Protein AF-A0AA37V4F6-F1 (afdb_monomer_lite)

Organism: NCBI:txid2014610

Foldseek 3Di:
DLPPQDLCLQLAFLLQSLLVQLLSLLVQLVVLLVCVVPPPPPCSLVSNLVSLVLNLLSCVLSVVSCVQLADPLLNVLSVVLNVLSPLLVLLVVLLVVLVVCVVVDDPQQVLLSVVLNVVSVVSNVVSSVSNNVSNVVSSVVSSVSNVVRSVDDDDDDDQPDPSLCRGSLLSLLVSLLVLLVQLLVLLLQPDDLPSLVSLVSNLVSLVSNLSSCVVCCVNFVLVVVLNVLSVVLNVLSVLLNSLVVVLVVLVVSLVVLVVVVVVVVVVVVVVVVVVVVVVVVVVVPDDDDDDDDDDDDDDDDDDPDPPPPPPPPPDPSNRNNVNSVVVSVVSVVVSVVSVVVCCVQQSDDNVVVSSVSSNVRSVVSSVVSVVVPDDQDWWFKWKFWFLAPQPVCVPPFKKKKKKFWADDDQWTKMKIWIDGPPDIWIKIWIWADDARTIRIDIDTDDPVVCVVRVVNRVQQIWIWIWDWDDDPPKIWIWIDTPPDRTIMIMITDPDNPDDDDQDPSRVVTTQGICRGPPLPDSRNVRHPDPDHDDRDDDHDDDDDDDDDPPDPDDDDDDDDDDDDDDDDDDDDDDDDDDDYDDDDDDDDDDDDDDDDDYDDDDDDDDDDDDFAAAPLLVVLLVVLLVQLVVLQVVLVVCVVPPDPDDDDHSVLSNLLSVLSNVLSVCSNPGGHLVSLVVCLVVLVVQLVVPPDPSSNVNSVVSSVSSVVVSVPDDDDDDDDDDDDDDDDDDDDD

pLDDT: mean 73.88, std 22.22, range [23.47, 96.5]

Sequence (733 aa):
MLPALPADLLARSPEEAARRIAHELLAQAAAARDRLADPQDMEALHDFRVAIRRLRSTERAYRDALRDSFGKKARRRLRKIARATSESRDLEVQVAWLDAQRGSLNSRHRPGAMWLRERWRERREDADADLAHEVGADFDRLYAVLAKALPVYWQKVRLDAPMAERRFAALLAARLREAAAELGERLSAVQGPEAVTQAHEARIAGKRVRYLLEPVLGLTESATPVVKRLRRLQDLLGELHDLDVLDVELTDALADAERTMSEAQAAARAAAEAAMAASLTAVADAPEAEAGEPAGNGAEAPAPEPERRQVDRRADPRDPRPGLLALARRARARRTVVYDTLASEWLGRDGAGLVASLDGVAASLEAETAARLAPVPMEIERKYLLRSLPHTLRGMPSVEIAQGWIPGTRLLERVREVRSGSDVRYYRTVKLGSGVARVEVEEETTAELFAVLWPTTRDRRVRKRRFAVAEGAATWEVDLFAGRDLVLAEIELPTADTVVEVPQWLAPYLVREVTDDPAYVNANLAQPESDAPPVASEPVRVRTRAPQVRTVLDERPRIAERAATPDAATAAADGAPADVPNQPAEVAARVGCRGSRHALDFARRDRRSCDMASPIAEHLAGRFAADANALRARADATRVAPKRGAGPNAQSLLTMANACDQVRALFADAQSDDAVRALLPTLGGLVAGARNEDERYVFAGAVARATQALDGDDEDDDESDDAGGPDDEDDDA

InterPro domains:
  IPR007899 CHAD domain [PF05235] (21-247)
  IPR007899 CHAD domain [PS51708] (11-295)
  IPR007899 CHAD domain [SM00880] (21-282)
  IPR023577 CYTH domain [SM01118] (377-527)
  IPR033469 CYTH-like domain superfamily [SSF55154] (378-527)
  IPR038186 CHAD domain superfamily [G3DSA:1.40.20.10] (11-293)

Secondary structure (DSSP, 8-state):
--TT--TTGGGS-HHHHHHHHHHHHHHHHHHHHHHTT-TT-TTHHHHHHHHHHHHHHHHHHTTTTTTTT--HHHHHHHHHHHHHTHHHHHHHHHHHHHHHHGGG--TTTHHHHHHHHHHHHHHHHHHHHHHHHHHHHHHHHHHHHHHHHSS-------TTS-GGGGSHHHHHHHHHHHHHHHHHHHHHT--STT-HHHHHHHHHHHHHHHHHHGGGTTT-TTHHHHHHHHHHHHHHHHHHHHHHHHHHHHHHHHHHHHHHHHHHHHHHHHHHHHHHHHHHHHHHT---PPP----------PPPP--------------SHHHHHHHHHHHHHHHHHHHHHHHHHTSSHHHHHHHHHHHHHHHHHHHHHHHTT-PPP-BEEEEEEESS--GGGTTS--EEEEEEEEP-SS-EEEEEEEEETTEEEEEEEEEE--TT-BEEEEEEE-HHHHHHHGGGGTTSEEEEEEEEEEETTEEEEEEEETTSS-EEEEEEESSTT---PPPTTTTTTEEEE-TT-GGG-TTTTTS-GGGPPPP--S------PPP-------------------------------------------------------------------HHHHHHHHHHHHHHHHHHHHHHHHHHS--SSSSPPHHHHHHHHHHHHHHHHHHTT--SHHHHHTTHHHHHHHHHT-SSHHHHHHHHHHHHHHHHHHH------------PPPPPP----

Radius of gyration: 44.11 Å; chains: 1; bounding box: 105×90×155 Å

Structure (mmCIF, N/CA/C/O backbone):
data_AF-A0AA37V4F6-F1
#
_entry.id   AF-A0AA37V4F6-F1
#
loop_
_atom_site.group_PDB
_atom_site.id
_atom_site.type_symbol
_atom_site.label_atom_id
_atom_site.label_alt_id
_atom_site.label_comp_id
_atom_site.label_asym_id
_atom_site.label_entity_id
_atom_site.label_seq_id
_atom_site.pdbx_PDB_ins_code
_atom_site.Cartn_x
_atom_site.Cartn_y
_atom_site.Cartn_z
_atom_site.occupancy
_atom_site.B_iso_or_equiv
_atom_site.auth_seq_id
_atom_site.auth_comp_id
_atom_site.auth_asym_id
_atom_site.auth_atom_id
_atom_site.pdbx_PDB_model_num
ATOM 1 N N . MET A 1 1 ? -13.254 0.818 -7.825 1.00 51.22 1 MET A N 1
ATOM 2 C CA . MET A 1 1 ? -13.523 0.783 -6.368 1.00 51.22 1 MET A CA 1
ATOM 3 C C . MET A 1 1 ? -13.678 -0.669 -5.961 1.00 51.22 1 MET A C 1
ATOM 5 O O . MET A 1 1 ? -13.995 -1.461 -6.835 1.00 51.22 1 MET A O 1
ATOM 9 N N . LEU A 1 2 ? -13.413 -1.017 -4.701 1.00 60.66 2 LEU A N 1
ATOM 10 C CA . LEU A 1 2 ? -13.662 -2.361 -4.169 1.00 60.66 2 LEU A CA 1
ATOM 11 C C . LEU A 1 2 ? -15.169 -2.474 -3.856 1.00 60.66 2 LEU A C 1
ATOM 13 O O . LEU A 1 2 ? -15.616 -1.795 -2.934 1.00 60.66 2 LEU A O 1
ATOM 17 N N . PRO A 1 3 ? -15.969 -3.229 -4.632 1.00 56.41 3 PRO A N 1
ATOM 18 C CA . PRO A 1 3 ? -17.432 -3.162 -4.557 1.00 56.41 3 PRO A CA 1
ATOM 19 C C . PRO A 1 3 ? -18.036 -3.826 -3.307 1.00 56.41 3 PRO A C 1
ATOM 21 O O . PRO A 1 3 ? -19.191 -3.564 -2.997 1.00 56.41 3 PRO A O 1
ATOM 24 N N . ALA A 1 4 ? -17.277 -4.653 -2.578 1.00 66.25 4 ALA A N 1
ATOM 25 C CA . ALA A 1 4 ? -17.795 -5.501 -1.496 1.00 66.25 4 ALA A CA 1
ATOM 26 C C . ALA A 1 4 ? -17.390 -5.074 -0.068 1.00 66.25 4 ALA A C 1
ATOM 28 O O . ALA A 1 4 ? -17.559 -5.844 0.880 1.00 66.25 4 ALA A O 1
ATOM 29 N N . LEU A 1 5 ? -16.820 -3.878 0.122 1.00 80.50 5 LEU A N 1
ATOM 30 C CA . LEU A 1 5 ? -16.412 -3.433 1.459 1.00 80.50 5 LEU A CA 1
ATOM 31 C C . LEU A 1 5 ? -17.602 -2.865 2.252 1.00 80.50 5 LEU A C 1
ATOM 33 O O . LEU A 1 5 ? -18.384 -2.091 1.701 1.00 80.50 5 LEU A O 1
ATOM 37 N N . PRO A 1 6 ? -17.746 -3.213 3.544 1.00 79.75 6 PRO A N 1
ATOM 38 C CA . PRO A 1 6 ? -18.855 -2.731 4.356 1.00 79.75 6 PRO A CA 1
ATOM 39 C C . PRO A 1 6 ? -18.712 -1.230 4.657 1.00 79.75 6 PRO A C 1
ATOM 41 O O . PRO A 1 6 ? -17.603 -0.724 4.834 1.00 79.75 6 PRO A O 1
ATOM 44 N N . ALA A 1 7 ? -19.837 -0.516 4.749 1.00 82.06 7 ALA A N 1
ATOM 45 C CA . ALA A 1 7 ? -19.852 0.935 4.977 1.00 82.06 7 ALA A CA 1
ATOM 46 C C . ALA A 1 7 ? -19.212 1.350 6.318 1.00 82.06 7 ALA A C 1
ATOM 48 O O . ALA A 1 7 ? -18.709 2.460 6.458 1.00 82.06 7 ALA A O 1
ATOM 49 N N . ASP A 1 8 ? -19.188 0.443 7.296 1.00 80.81 8 ASP A N 1
ATOM 50 C CA . ASP A 1 8 ? -18.604 0.646 8.622 1.00 80.81 8 ASP A CA 1
ATOM 51 C C . ASP A 1 8 ? -17.133 0.198 8.726 1.00 80.81 8 ASP A C 1
ATOM 53 O O . ASP A 1 8 ? -16.585 0.167 9.826 1.00 80.81 8 ASP A O 1
ATOM 57 N N . LEU A 1 9 ? -16.460 -0.133 7.612 1.00 86.12 9 LEU A N 1
ATOM 58 C CA . LEU A 1 9 ? -15.084 -0.662 7.607 1.00 86.12 9 LEU A CA 1
ATOM 59 C C . LEU A 1 9 ? -14.100 0.185 8.432 1.00 86.12 9 LEU A C 1
ATOM 61 O O . LEU A 1 9 ? -13.246 -0.364 9.122 1.00 86.12 9 LEU A O 1
ATOM 65 N N . LEU A 1 10 ? -14.231 1.513 8.382 1.00 87.19 10 LEU A N 1
ATOM 66 C CA . LEU A 1 10 ? -13.394 2.459 9.130 1.00 87.19 10 LEU A CA 1
ATOM 67 C C . LEU A 1 10 ? -13.573 2.357 10.657 1.00 87.19 10 LEU A C 1
ATOM 69 O O . LEU A 1 10 ? -12.637 2.642 11.406 1.00 87.19 10 LEU A O 1
ATOM 73 N N . ALA A 1 11 ? -14.754 1.935 11.114 1.00 82.56 11 ALA A N 1
ATOM 74 C CA . ALA A 1 11 ? -15.089 1.765 12.526 1.00 82.56 11 ALA A CA 1
ATOM 75 C C . ALA A 1 11 ? -14.715 0.379 13.079 1.00 82.56 11 ALA A C 1
ATOM 77 O O . ALA A 1 11 ? -14.667 0.207 14.298 1.00 82.56 11 ALA A O 1
ATOM 78 N N . ARG A 1 12 ? -14.443 -0.596 12.204 1.00 82.69 12 ARG A N 1
ATOM 79 C CA . ARG A 1 12 ? -14.005 -1.948 12.580 1.00 82.69 12 ARG A CA 1
ATOM 80 C C . ARG A 1 12 ? -12.566 -1.947 13.080 1.00 82.69 12 ARG A C 1
ATOM 82 O O . ARG A 1 12 ? -11.849 -0.949 12.972 1.00 82.69 12 ARG A O 1
ATOM 89 N N . SER A 1 13 ? -12.125 -3.081 13.617 1.00 83.00 13 SER A N 1
ATOM 90 C CA . SER A 1 13 ? -10.735 -3.211 14.035 1.00 83.00 13 SER A CA 1
ATOM 91 C C . SER A 1 13 ? -9.770 -3.237 12.847 1.00 83.00 13 SER A C 1
ATOM 93 O O . SER A 1 13 ? -10.145 -3.674 11.751 1.00 83.00 13 SER A O 1
ATOM 95 N N . PRO A 1 14 ? -8.505 -2.829 13.051 1.00 87.62 14 PRO A N 1
ATOM 96 C CA . PRO A 1 14 ? -7.451 -2.983 12.062 1.00 87.62 14 PRO A CA 1
ATOM 97 C C . PRO A 1 14 ? -7.336 -4.383 11.464 1.00 87.62 14 PRO A C 1
ATOM 99 O O . PRO A 1 14 ? -7.200 -4.528 10.249 1.00 87.62 14 PRO A O 1
ATOM 102 N N . GLU A 1 15 ? -7.409 -5.410 12.311 1.00 85.31 15 GLU A N 1
ATOM 103 C CA . GLU A 1 15 ? -7.298 -6.815 11.922 1.00 85.31 15 GLU A CA 1
ATOM 104 C C . GLU A 1 15 ? -8.394 -7.223 10.946 1.00 85.31 15 GLU A C 1
ATOM 106 O O . GLU A 1 15 ? -8.116 -7.880 9.940 1.00 85.31 15 GLU A O 1
ATOM 111 N N . GLU A 1 16 ? -9.632 -6.840 11.245 1.00 83.88 16 GLU A N 1
ATOM 112 C CA . GLU A 1 16 ? -10.780 -7.194 10.429 1.00 83.88 16 GLU A CA 1
ATOM 113 C C . GLU A 1 16 ? -10.766 -6.425 9.107 1.00 83.88 16 GLU A C 1
ATOM 115 O O . GLU A 1 16 ? -10.902 -7.009 8.028 1.00 83.88 16 GLU A O 1
ATOM 120 N N . ALA A 1 17 ? -10.565 -5.109 9.178 1.00 90.06 17 ALA A N 1
ATOM 121 C CA . ALA A 1 17 ? -10.623 -4.250 8.010 1.00 90.06 17 ALA A CA 1
ATOM 122 C C . ALA A 1 17 ? -9.519 -4.579 6.997 1.00 90.06 17 ALA A C 1
ATOM 124 O O . ALA A 1 17 ? -9.802 -4.751 5.808 1.00 90.06 17 ALA A O 1
ATOM 125 N N . ALA A 1 18 ? -8.277 -4.757 7.462 1.00 92.31 18 ALA A N 1
ATOM 126 C CA . ALA A 1 18 ? -7.161 -5.124 6.595 1.00 92.31 18 ALA A CA 1
ATOM 127 C C . ALA A 1 18 ? -7.385 -6.485 5.913 1.00 92.31 18 ALA A C 1
ATOM 129 O O . ALA A 1 18 ? -7.074 -6.633 4.728 1.00 92.31 18 ALA A O 1
ATOM 130 N N . ARG A 1 19 ? -7.963 -7.468 6.623 1.00 90.00 19 ARG A N 1
ATOM 131 C CA . ARG A 1 19 ? -8.295 -8.788 6.057 1.00 90.00 19 ARG A CA 1
ATOM 132 C C . ARG A 1 19 ? -9.383 -8.705 5.001 1.00 90.00 19 ARG A C 1
ATOM 134 O O . ARG A 1 19 ? -9.223 -9.314 3.950 1.00 90.00 19 ARG A O 1
ATOM 141 N N . ARG A 1 20 ? -10.443 -7.925 5.230 1.00 90.19 20 ARG A N 1
ATOM 142 C CA . ARG A 1 20 ? -11.510 -7.710 4.236 1.00 90.19 20 ARG A CA 1
ATOM 143 C C . ARG A 1 20 ? -10.967 -7.076 2.956 1.00 90.19 20 ARG A C 1
ATOM 145 O O . ARG A 1 20 ? -11.270 -7.560 1.869 1.00 90.19 20 ARG A O 1
ATOM 152 N N . ILE A 1 21 ? -10.108 -6.060 3.077 1.00 92.50 21 ILE A N 1
ATOM 153 C CA . ILE A 1 21 ? -9.435 -5.441 1.922 1.00 92.50 21 ILE A CA 1
ATOM 154 C C . ILE A 1 21 ? -8.566 -6.473 1.192 1.00 92.50 21 ILE A C 1
ATOM 156 O O . ILE A 1 21 ? -8.666 -6.611 -0.026 1.00 92.50 21 ILE A O 1
ATOM 160 N N . ALA A 1 22 ? -7.728 -7.218 1.918 1.00 93.81 22 ALA A N 1
ATOM 161 C CA . ALA A 1 22 ? -6.856 -8.229 1.322 1.00 93.81 22 ALA A CA 1
ATOM 162 C C . ALA A 1 22 ? -7.644 -9.372 0.657 1.00 93.81 22 ALA A C 1
ATOM 164 O O . ALA A 1 22 ? -7.248 -9.844 -0.406 1.00 93.81 22 ALA A O 1
ATOM 165 N N . HIS A 1 23 ? -8.762 -9.791 1.250 1.00 92.06 23 HIS A N 1
ATOM 166 C CA . HIS A 1 23 ? -9.637 -10.835 0.719 1.00 92.06 23 HIS A CA 1
ATOM 167 C C . HIS A 1 23 ? -10.285 -10.408 -0.596 1.00 92.06 23 HIS A C 1
ATOM 169 O O . HIS A 1 23 ? -10.253 -11.154 -1.569 1.00 92.06 23 HIS A O 1
ATOM 175 N N . GLU A 1 24 ? -10.803 -9.184 -0.659 1.00 91.56 24 GLU A N 1
ATOM 176 C CA . GLU A 1 24 ? -11.380 -8.640 -1.887 1.00 91.56 24 GLU A CA 1
ATOM 177 C C . GLU A 1 24 ? -10.327 -8.497 -3.000 1.00 91.56 24 GLU A C 1
ATOM 179 O O . GLU A 1 24 ? -10.565 -8.867 -4.147 1.00 91.56 24 GLU A O 1
ATOM 184 N N . LEU A 1 25 ? -9.119 -8.029 -2.672 1.00 92.75 25 LEU A N 1
ATOM 185 C CA . LEU A 1 25 ? -8.022 -7.946 -3.644 1.00 92.75 25 LEU A CA 1
ATOM 186 C C . LEU A 1 25 ? -7.570 -9.327 -4.139 1.00 92.75 25 LEU A C 1
ATOM 188 O O . LEU A 1 25 ? -7.219 -9.475 -5.309 1.00 92.75 25 LEU A O 1
ATOM 192 N N . LEU A 1 26 ? -7.591 -10.340 -3.268 1.00 94.25 26 LEU A N 1
ATOM 193 C CA . LEU A 1 26 ? -7.326 -11.725 -3.649 1.00 94.25 26 LEU A CA 1
ATOM 194 C C . LEU A 1 26 ? -8.420 -12.271 -4.578 1.00 94.25 26 LEU A C 1
ATOM 196 O O . LEU A 1 26 ? -8.095 -12.943 -5.555 1.00 94.25 26 LEU A O 1
ATOM 200 N N . ALA A 1 27 ? -9.690 -11.959 -4.309 1.00 92.06 27 ALA A N 1
ATOM 201 C CA . ALA A 1 27 ? -10.812 -12.344 -5.162 1.00 92.06 27 ALA A CA 1
ATOM 202 C C . ALA A 1 27 ? -10.721 -11.694 -6.552 1.00 92.06 27 ALA A C 1
ATOM 204 O O . ALA A 1 27 ? -10.909 -12.374 -7.557 1.00 92.06 27 ALA A O 1
ATOM 205 N N . GLN A 1 28 ? -10.336 -10.417 -6.631 1.00 92.25 28 GLN A N 1
ATOM 206 C CA . GLN A 1 28 ? -10.083 -9.737 -7.909 1.00 92.25 28 GLN A CA 1
ATOM 207 C C . GLN A 1 28 ? -8.928 -10.365 -8.684 1.00 92.25 28 GLN A C 1
ATOM 209 O O . GLN A 1 28 ? -9.027 -10.536 -9.897 1.00 92.25 28 GLN A O 1
ATOM 214 N N . ALA A 1 29 ? -7.848 -10.738 -7.992 1.00 93.00 29 ALA A N 1
ATOM 215 C CA . ALA A 1 29 ? -6.753 -11.462 -8.623 1.00 93.00 29 ALA A CA 1
ATOM 216 C C . ALA A 1 29 ? -7.229 -12.823 -9.156 1.00 93.00 29 ALA A C 1
ATOM 218 O O . ALA A 1 29 ? -6.885 -13.178 -10.274 1.00 93.00 29 ALA A O 1
ATOM 219 N N . ALA A 1 30 ? -8.064 -13.557 -8.419 1.00 92.38 30 ALA A N 1
ATOM 220 C CA . ALA A 1 30 ? -8.606 -14.829 -8.896 1.00 92.38 30 ALA A CA 1
ATOM 221 C C . ALA A 1 30 ? -9.501 -14.651 -10.132 1.00 92.38 30 ALA A C 1
ATOM 223 O O . ALA A 1 30 ? -9.268 -15.296 -11.148 1.00 92.38 30 ALA A O 1
ATOM 224 N N . ALA A 1 31 ? -10.435 -13.697 -10.097 1.00 91.94 31 ALA A N 1
ATOM 225 C CA . ALA A 1 31 ? -11.314 -13.411 -11.229 1.00 91.94 31 ALA A CA 1
ATOM 226 C C . ALA A 1 31 ? -10.539 -12.969 -12.484 1.00 91.94 31 ALA A C 1
ATOM 228 O O . ALA A 1 31 ? -10.875 -13.357 -13.598 1.00 91.94 31 ALA A O 1
ATOM 229 N N . ALA A 1 32 ? -9.487 -12.161 -12.323 1.00 90.88 32 ALA A N 1
ATOM 230 C CA . ALA A 1 32 ? -8.634 -11.771 -13.441 1.00 90.88 32 ALA A CA 1
ATOM 231 C C . ALA A 1 32 ? -7.768 -12.934 -13.950 1.00 90.88 32 ALA A C 1
ATOM 233 O O . ALA A 1 32 ? -7.560 -13.050 -15.153 1.00 90.88 32 ALA A O 1
ATOM 234 N N . ARG A 1 33 ? -7.309 -13.819 -13.057 1.00 88.62 33 ARG A N 1
ATOM 235 C CA . ARG A 1 33 ? -6.571 -15.032 -13.423 1.00 88.62 33 ARG A CA 1
ATOM 236 C C . ARG A 1 33 ? -7.416 -15.973 -14.269 1.00 88.62 33 ARG A C 1
ATOM 238 O O . ARG A 1 33 ? -6.895 -16.528 -15.226 1.00 88.62 33 ARG A O 1
ATOM 245 N N . ASP A 1 34 ? -8.693 -16.143 -13.949 1.00 87.88 34 ASP A N 1
ATOM 246 C CA . ASP A 1 34 ? -9.571 -17.034 -14.715 1.00 87.88 34 ASP A CA 1
ATOM 247 C C . ASP A 1 34 ? -9.797 -16.521 -16.148 1.00 87.88 34 ASP A C 1
ATOM 249 O O . ASP A 1 34 ? -9.901 -17.315 -17.081 1.00 87.88 34 ASP A O 1
ATOM 253 N N . ARG A 1 35 ? -9.767 -15.195 -16.347 1.00 89.31 35 ARG A N 1
ATOM 254 C CA . ARG A 1 35 ? -9.822 -14.570 -17.679 1.00 89.31 35 ARG A CA 1
ATOM 255 C C . ARG A 1 35 ? -8.536 -14.720 -18.493 1.00 89.31 35 ARG A C 1
ATOM 257 O O . ARG A 1 35 ? -8.602 -14.628 -19.709 1.00 89.31 35 ARG A O 1
ATOM 264 N N . LEU A 1 36 ? -7.389 -15.022 -17.870 1.00 80.94 36 LEU A N 1
ATOM 265 C CA . LEU A 1 36 ? -6.130 -15.269 -18.598 1.00 80.94 36 LEU A CA 1
ATOM 266 C C . LEU A 1 36 ? -6.205 -16.478 -19.539 1.00 80.94 36 LEU A C 1
ATOM 268 O O . LEU A 1 36 ? -5.367 -16.612 -20.425 1.00 80.94 36 LEU A O 1
ATOM 272 N N . ALA A 1 37 ? -7.175 -17.373 -19.334 1.00 77.00 37 ALA A N 1
ATOM 273 C CA . ALA A 1 37 ? -7.405 -18.505 -20.222 1.00 77.00 37 ALA A CA 1
ATOM 274 C C . ALA A 1 37 ? -8.010 -18.096 -21.577 1.00 77.00 37 ALA A C 1
ATOM 276 O O . ALA A 1 37 ? -7.983 -18.910 -22.498 1.00 77.00 37 ALA A O 1
ATOM 277 N N . ASP A 1 38 ? -8.556 -16.881 -21.701 1.00 80.38 38 ASP A N 1
ATOM 278 C CA . ASP A 1 38 ? -9.080 -16.337 -22.952 1.00 80.38 38 ASP A CA 1
ATOM 279 C C . ASP A 1 38 ? -7.996 -15.510 -23.672 1.00 80.38 38 ASP A C 1
ATOM 281 O O . ASP A 1 38 ? -7.683 -14.400 -23.237 1.00 80.38 38 ASP A O 1
ATOM 285 N N . PRO A 1 39 ? -7.443 -15.988 -24.805 1.00 70.56 39 PRO A N 1
ATOM 286 C CA . PRO A 1 39 ? -6.440 -15.244 -25.564 1.00 70.56 39 PRO A CA 1
ATOM 287 C C . PRO A 1 39 ? -6.966 -13.941 -26.186 1.00 70.56 39 PRO A C 1
ATOM 289 O O . PRO A 1 39 ? -6.170 -13.160 -26.701 1.00 70.56 39 PRO A O 1
ATOM 292 N N . GLN A 1 40 ? -8.286 -13.721 -26.214 1.00 77.94 40 GLN A N 1
ATOM 293 C CA . GLN A 1 40 ? -8.899 -12.491 -26.725 1.00 77.94 40 GLN A CA 1
ATOM 294 C C . GLN A 1 40 ? -9.060 -11.411 -25.642 1.00 77.94 40 GLN A C 1
ATOM 296 O O . GLN A 1 40 ? -9.265 -10.242 -25.981 1.00 77.94 40 GLN A O 1
ATOM 301 N N . ASP A 1 41 ? -8.950 -11.762 -24.354 1.00 81.12 41 ASP A N 1
ATOM 302 C CA . ASP A 1 41 ? -9.017 -10.793 -23.258 1.00 81.12 41 ASP A CA 1
ATOM 303 C C . ASP A 1 41 ? -7.648 -10.138 -23.027 1.00 81.12 41 ASP A C 1
ATOM 305 O O . ASP A 1 41 ? -6.839 -10.537 -22.186 1.00 81.12 41 ASP A O 1
ATOM 309 N N . MET A 1 42 ? -7.414 -9.065 -23.779 1.00 72.31 42 MET A N 1
ATOM 310 C CA . MET A 1 42 ? -6.197 -8.257 -23.694 1.00 72.31 42 MET A CA 1
ATOM 311 C C . MET A 1 42 ? -6.049 -7.500 -22.355 1.00 72.31 42 MET A C 1
ATOM 313 O O . MET A 1 42 ? -4.974 -6.965 -22.081 1.00 72.31 42 MET A O 1
ATOM 317 N N . GLU A 1 43 ? -7.095 -7.423 -21.518 1.00 83.44 43 GLU A N 1
ATOM 318 C CA . GLU A 1 43 ? -7.074 -6.712 -20.229 1.00 83.44 43 GLU A CA 1
ATOM 319 C C . GLU A 1 43 ? -6.864 -7.646 -19.025 1.00 83.44 43 GLU A C 1
ATOM 321 O O . GLU A 1 43 ? -6.408 -7.192 -17.970 1.00 83.44 43 GLU A O 1
ATOM 326 N N . ALA A 1 44 ? -7.121 -8.951 -19.166 1.00 84.44 44 ALA A N 1
ATOM 327 C CA . ALA A 1 44 ? -7.021 -9.931 -18.081 1.00 84.44 44 ALA A CA 1
ATOM 328 C C . ALA A 1 44 ? -5.667 -9.888 -17.354 1.00 84.44 44 ALA A C 1
ATOM 330 O O . ALA A 1 44 ? -5.609 -9.824 -16.119 1.00 84.44 44 ALA A O 1
ATOM 331 N N . LEU A 1 45 ? -4.566 -9.847 -18.111 1.00 80.19 45 LEU A N 1
ATOM 332 C CA . LEU A 1 45 ? -3.223 -9.771 -17.539 1.00 80.19 45 LEU A CA 1
ATOM 333 C C . LEU A 1 45 ? -2.960 -8.447 -16.824 1.00 80.19 45 LEU A C 1
ATOM 335 O O . LEU A 1 45 ? -2.341 -8.417 -15.750 1.00 80.19 45 LEU A O 1
ATOM 339 N N . HIS A 1 46 ? -3.462 -7.349 -17.385 1.00 83.56 46 HIS A N 1
ATOM 340 C CA . HIS A 1 46 ? -3.362 -6.047 -16.749 1.00 83.56 46 HIS A CA 1
ATOM 341 C C . HIS A 1 46 ? -4.051 -6.056 -15.380 1.00 83.56 46 HIS A C 1
ATOM 343 O O . HIS A 1 46 ? -3.431 -5.679 -14.377 1.00 83.56 46 HIS A O 1
ATOM 349 N N . ASP A 1 47 ? -5.290 -6.537 -15.325 1.00 88.31 47 ASP A N 1
ATOM 350 C CA . ASP A 1 47 ? -6.101 -6.564 -14.112 1.00 88.31 47 ASP A CA 1
ATOM 351 C C . ASP A 1 47 ? -5.540 -7.512 -13.054 1.00 88.31 47 ASP A C 1
ATOM 353 O O . ASP A 1 47 ? -5.433 -7.133 -11.881 1.00 88.31 47 ASP A O 1
ATOM 357 N N . PHE A 1 48 ? -5.089 -8.702 -13.464 1.00 88.69 48 PHE A N 1
ATOM 358 C CA . PHE A 1 48 ? -4.451 -9.670 -12.573 1.00 88.69 48 PHE A CA 1
ATOM 359 C C . PHE A 1 48 ? -3.253 -9.041 -11.862 1.00 88.69 48 PHE A C 1
ATOM 361 O O . PHE A 1 48 ? -3.140 -9.039 -10.631 1.00 88.69 48 PHE A O 1
ATOM 368 N N . ARG A 1 49 ? -2.377 -8.406 -12.640 1.00 85.06 49 ARG A N 1
ATOM 369 C CA . ARG A 1 49 ? -1.183 -7.739 -12.129 1.00 85.06 49 ARG A CA 1
ATOM 370 C C . ARG A 1 49 ? -1.516 -6.558 -11.218 1.00 85.06 49 ARG A C 1
ATOM 372 O O . ARG A 1 49 ? -0.834 -6.348 -10.207 1.00 85.06 49 ARG A O 1
ATOM 379 N N . VAL A 1 50 ? -2.534 -5.764 -11.556 1.00 86.81 50 VAL A N 1
ATOM 380 C CA . VAL A 1 50 ? -2.998 -4.655 -10.709 1.00 86.81 50 VAL A CA 1
ATOM 381 C C . VAL A 1 50 ? -3.489 -5.183 -9.360 1.00 86.81 50 VAL A C 1
ATOM 383 O O . VAL A 1 50 ? -3.087 -4.640 -8.325 1.00 86.81 50 VAL A O 1
ATOM 386 N N . ALA A 1 51 ? -4.278 -6.259 -9.350 1.00 90.44 51 ALA A N 1
ATOM 387 C CA . ALA A 1 51 ? -4.775 -6.888 -8.130 1.00 90.44 51 ALA A CA 1
ATOM 388 C C . ALA A 1 51 ? -3.635 -7.450 -7.261 1.00 90.44 51 ALA A C 1
ATOM 390 O O . ALA A 1 51 ? -3.547 -7.117 -6.077 1.00 90.44 51 ALA A O 1
ATOM 391 N N . ILE A 1 52 ? -2.687 -8.193 -7.848 1.00 91.25 52 ILE A N 1
ATOM 392 C CA . ILE A 1 52 ? -1.502 -8.726 -7.148 1.00 91.25 52 ILE A CA 1
ATOM 393 C C . ILE A 1 52 ? -0.657 -7.612 -6.524 1.00 91.25 52 ILE A C 1
ATOM 395 O O . ILE A 1 52 ? -0.219 -7.709 -5.371 1.00 91.25 52 ILE A O 1
ATOM 399 N N . ARG A 1 53 ? -0.430 -6.519 -7.260 1.00 88.19 53 ARG A N 1
ATOM 400 C CA . ARG A 1 53 ? 0.328 -5.376 -6.745 1.00 88.19 53 ARG A CA 1
ATOM 401 C C . ARG A 1 53 ? -0.377 -4.722 -5.567 1.00 88.19 53 ARG A C 1
ATOM 403 O O . ARG A 1 53 ? 0.279 -4.448 -4.563 1.00 88.19 53 ARG A O 1
ATOM 410 N N . ARG A 1 54 ? -1.684 -4.475 -5.687 1.00 89.50 54 ARG A N 1
ATOM 411 C CA . ARG A 1 54 ? -2.489 -3.897 -4.608 1.00 89.50 54 ARG A CA 1
ATOM 412 C C . ARG A 1 54 ? -2.472 -4.801 -3.380 1.00 89.50 54 ARG A C 1
ATOM 414 O O . ARG A 1 54 ? -2.166 -4.305 -2.304 1.00 89.50 54 ARG A O 1
ATOM 421 N N . LEU A 1 55 ? -2.654 -6.114 -3.544 1.00 92.88 55 LEU A N 1
ATOM 422 C CA . LEU A 1 55 ? -2.586 -7.088 -2.450 1.00 92.88 55 LEU A CA 1
ATOM 423 C C . LEU A 1 55 ? -1.241 -7.030 -1.714 1.00 92.88 55 LEU A C 1
ATOM 425 O O . LEU A 1 55 ? -1.197 -7.000 -0.486 1.00 92.88 55 LEU A O 1
ATOM 429 N N . ARG A 1 56 ? -0.129 -6.950 -2.455 1.00 91.81 56 ARG A N 1
ATOM 430 C CA . ARG A 1 56 ? 1.215 -6.821 -1.872 1.00 91.81 56 ARG A CA 1
ATOM 431 C C . ARG A 1 56 ? 1.410 -5.496 -1.138 1.00 91.81 56 ARG A C 1
ATOM 433 O O . ARG A 1 56 ? 2.065 -5.461 -0.098 1.00 91.81 56 ARG A O 1
ATOM 440 N N . SER A 1 57 ? 0.872 -4.407 -1.673 1.00 89.62 57 SER A N 1
ATOM 441 C CA . SER A 1 57 ? 0.915 -3.105 -1.010 1.00 89.62 57 SER A CA 1
ATOM 442 C C . SER A 1 57 ? 0.073 -3.083 0.265 1.00 89.62 57 SER A C 1
ATOM 444 O O . SER A 1 57 ? 0.560 -2.584 1.276 1.00 89.62 57 SER A O 1
ATOM 446 N N . THR A 1 58 ? -1.115 -3.690 0.254 1.00 91.62 58 THR A N 1
ATOM 447 C CA . THR A 1 58 ? -1.974 -3.870 1.434 1.00 91.62 58 THR A CA 1
ATOM 448 C C . THR A 1 58 ? -1.292 -4.729 2.500 1.00 91.62 58 THR A C 1
ATOM 450 O O . THR A 1 58 ? -1.253 -4.326 3.658 1.00 91.62 58 THR A O 1
ATOM 453 N N . GLU A 1 59 ? -0.679 -5.860 2.123 1.00 93.38 59 GLU A N 1
ATOM 454 C CA . GLU A 1 59 ? 0.098 -6.696 3.055 1.00 93.38 59 GLU A CA 1
ATOM 455 C C . GLU A 1 59 ? 1.218 -5.908 3.725 1.00 93.38 59 GLU A C 1
ATOM 457 O O . GLU A 1 59 ? 1.420 -6.025 4.929 1.00 93.38 59 GLU A O 1
ATOM 462 N N . ARG A 1 60 ? 1.948 -5.092 2.957 1.00 90.19 60 ARG A N 1
ATOM 463 C CA . ARG A 1 60 ? 3.047 -4.295 3.502 1.00 90.19 60 ARG A CA 1
ATOM 464 C C . ARG A 1 60 ? 2.544 -3.194 4.432 1.00 90.19 60 ARG A C 1
ATOM 466 O O . ARG A 1 60 ? 3.159 -2.988 5.471 1.00 90.19 60 ARG A O 1
ATOM 473 N N . ALA A 1 61 ? 1.481 -2.494 4.042 1.00 88.19 61 ALA A N 1
ATOM 474 C CA . ALA A 1 61 ? 0.912 -1.381 4.800 1.00 88.19 61 ALA A CA 1
ATOM 475 C C . ALA A 1 61 ? 0.323 -1.827 6.144 1.00 88.19 61 ALA A C 1
ATOM 477 O O . ALA A 1 61 ? 0.467 -1.131 7.143 1.00 88.19 61 ALA A O 1
ATOM 478 N N . TYR A 1 62 ? -0.302 -3.004 6.168 1.00 91.31 62 TYR A N 1
ATOM 479 C CA . TYR A 1 62 ? -0.985 -3.542 7.343 1.00 91.31 62 TYR A CA 1
ATOM 480 C C . TYR A 1 62 ? -0.326 -4.830 7.840 1.00 91.31 62 TYR A C 1
ATOM 482 O O . TYR A 1 62 ? -1.012 -5.746 8.292 1.00 91.31 62 TYR A O 1
ATOM 490 N N . ARG A 1 63 ? 1.011 -4.906 7.742 1.00 90.31 63 ARG A N 1
ATOM 491 C CA . ARG A 1 63 ? 1.808 -6.101 8.068 1.00 90.31 63 ARG A CA 1
ATOM 492 C C . ARG A 1 63 ? 1.447 -6.681 9.429 1.00 90.31 63 ARG A C 1
ATOM 494 O O . ARG A 1 63 ? 1.264 -7.891 9.531 1.00 90.31 63 ARG A O 1
ATOM 501 N N . ASP A 1 64 ? 1.311 -5.821 10.432 1.00 87.31 64 ASP A N 1
ATOM 502 C CA . ASP A 1 64 ? 1.037 -6.226 11.811 1.00 87.31 64 ASP A CA 1
ATOM 503 C C . ASP A 1 64 ? -0.383 -6.785 11.960 1.00 87.31 64 ASP A C 1
ATOM 505 O O . ASP A 1 64 ? -0.573 -7.837 12.568 1.00 87.31 64 ASP A O 1
ATOM 509 N N . ALA A 1 65 ? -1.366 -6.142 11.323 1.00 87.62 65 ALA A N 1
ATOM 510 C CA . ALA A 1 65 ? -2.763 -6.577 11.320 1.00 87.62 65 ALA A CA 1
ATOM 511 C C . ALA A 1 65 ? -2.989 -7.864 10.501 1.00 87.62 65 ALA A C 1
ATOM 513 O O . ALA A 1 65 ? -3.929 -8.611 10.769 1.00 87.62 65 ALA A O 1
ATOM 514 N N . LEU A 1 66 ? -2.124 -8.135 9.516 1.00 90.81 66 LEU A N 1
ATOM 515 C CA . LEU A 1 66 ? -2.186 -9.278 8.598 1.00 90.81 66 LEU A CA 1
ATOM 516 C C . LEU A 1 66 ? -1.169 -10.386 8.915 1.00 90.81 66 LEU A C 1
ATOM 518 O O . LEU A 1 66 ? -1.044 -11.343 8.142 1.00 90.81 66 LEU A O 1
ATOM 522 N N . ARG A 1 67 ? -0.433 -10.278 10.027 1.00 86.69 67 ARG A N 1
ATOM 523 C CA . ARG A 1 67 ? 0.702 -11.161 10.341 1.00 86.69 67 ARG A CA 1
ATOM 524 C C . ARG A 1 67 ? 0.325 -12.644 10.374 1.00 86.69 67 ARG A C 1
ATOM 526 O O . ARG A 1 67 ? 1.094 -13.459 9.870 1.00 86.69 67 ARG A O 1
ATOM 533 N N . ASP A 1 68 ? -0.874 -12.957 10.866 1.00 83.50 68 ASP A N 1
ATOM 534 C CA . ASP A 1 68 ? -1.366 -14.332 11.018 1.00 83.50 68 ASP A CA 1
ATOM 535 C C . ASP A 1 68 ? -1.926 -14.905 9.705 1.00 83.50 68 ASP A C 1
ATOM 537 O O . ASP A 1 68 ? -2.042 -16.117 9.549 1.00 83.50 68 ASP A O 1
ATOM 541 N N . SER A 1 69 ? -2.250 -14.045 8.733 1.00 86.88 69 SER A N 1
ATOM 542 C CA . SER A 1 69 ? -2.748 -14.470 7.418 1.00 86.88 69 SER A CA 1
ATOM 543 C C . SER A 1 69 ? -1.614 -14.650 6.401 1.00 86.88 69 SER A C 1
ATOM 545 O O . SER A 1 69 ? -1.694 -15.510 5.526 1.00 86.88 69 SER A O 1
ATOM 547 N N . PHE A 1 70 ? -0.528 -13.875 6.513 1.00 91.31 70 PHE A N 1
ATOM 548 C CA . PHE A 1 70 ? 0.608 -13.929 5.586 1.00 91.31 70 PHE A CA 1
ATOM 549 C C . PHE A 1 70 ? 1.856 -14.543 6.232 1.00 91.31 70 PHE A C 1
ATOM 551 O O . PHE A 1 70 ? 2.686 -13.848 6.807 1.00 91.31 70 PHE A O 1
ATOM 558 N N . GLY A 1 71 ? 2.072 -15.846 6.051 1.00 88.69 71 GLY A N 1
ATOM 559 C CA . GLY A 1 71 ? 3.333 -16.495 6.439 1.00 88.69 71 GLY A CA 1
ATOM 560 C C . GLY A 1 71 ? 4.529 -16.123 5.539 1.00 88.69 71 GLY A C 1
ATOM 561 O O . GLY A 1 71 ? 4.363 -15.623 4.420 1.00 88.69 71 GLY A O 1
ATOM 562 N N . LYS A 1 72 ? 5.764 -16.448 5.973 1.00 89.44 72 LYS A N 1
ATOM 563 C CA . LYS A 1 72 ? 7.009 -16.237 5.186 1.00 89.44 72 LYS A CA 1
ATOM 564 C C . LYS A 1 72 ? 6.901 -16.807 3.757 1.00 89.44 72 LYS A C 1
ATOM 566 O O . LYS A 1 72 ? 7.259 -16.136 2.787 1.00 89.44 72 LYS A O 1
ATOM 571 N N . LYS A 1 73 ? 6.334 -18.015 3.615 1.00 90.75 73 LYS A N 1
ATOM 572 C CA . LYS A 1 73 ? 6.120 -18.689 2.318 1.00 90.75 73 LYS A CA 1
ATOM 573 C C . LYS A 1 73 ? 5.125 -17.943 1.415 1.00 90.75 73 LYS A C 1
ATOM 575 O O . LYS A 1 73 ? 5.415 -17.758 0.235 1.00 90.75 73 LYS A O 1
ATOM 580 N N . ALA A 1 74 ? 3.998 -17.472 1.959 1.00 92.38 74 ALA A N 1
ATOM 581 C CA . ALA A 1 74 ? 2.996 -16.716 1.200 1.00 92.38 74 ALA A CA 1
ATOM 582 C C . ALA A 1 74 ? 3.582 -15.400 0.661 1.00 92.38 74 ALA A C 1
ATOM 584 O O . ALA A 1 74 ? 3.434 -15.095 -0.520 1.00 92.38 74 ALA A O 1
ATOM 585 N N . ARG A 1 75 ? 4.359 -14.677 1.482 1.00 93.00 75 ARG A N 1
ATOM 586 C CA . ARG A 1 75 ? 5.063 -13.453 1.058 1.00 93.00 75 ARG A CA 1
ATOM 587 C C . ARG A 1 75 ? 6.080 -13.711 -0.049 1.00 93.00 75 ARG A C 1
ATOM 589 O O . ARG A 1 75 ? 6.151 -12.946 -1.009 1.00 93.00 75 ARG A O 1
ATOM 596 N N . ARG A 1 76 ? 6.872 -14.786 0.059 1.00 90.94 76 ARG A N 1
ATOM 597 C CA . ARG A 1 76 ? 7.819 -15.183 -0.998 1.00 90.94 76 ARG A CA 1
ATOM 598 C C . ARG A 1 76 ? 7.087 -15.444 -2.313 1.00 90.94 76 ARG A C 1
ATOM 600 O O . ARG A 1 76 ? 7.514 -14.925 -3.338 1.00 90.94 76 ARG A O 1
ATOM 607 N N . ARG A 1 77 ? 5.974 -16.179 -2.269 1.00 91.81 77 ARG A N 1
ATOM 608 C CA . ARG A 1 77 ? 5.195 -16.518 -3.463 1.00 91.81 77 ARG A CA 1
ATOM 609 C C . ARG A 1 77 ? 4.519 -15.300 -4.093 1.00 91.81 77 ARG A C 1
ATOM 611 O O . ARG A 1 77 ? 4.661 -15.095 -5.290 1.00 91.81 77 ARG A O 1
ATOM 618 N N . LEU A 1 78 ? 3.909 -14.429 -3.287 1.00 91.19 78 LEU A N 1
ATOM 619 C CA . LEU A 1 78 ? 3.345 -13.161 -3.761 1.00 91.19 78 LEU A CA 1
ATOM 620 C C . LEU A 1 78 ? 4.406 -12.274 -4.439 1.00 91.19 78 LEU A C 1
ATOM 622 O O . LEU A 1 78 ? 4.127 -11.645 -5.457 1.00 91.19 78 LEU A O 1
ATOM 626 N N . ARG A 1 79 ? 5.641 -12.243 -3.913 1.00 89.06 79 ARG A N 1
ATOM 627 C CA . ARG A 1 79 ? 6.764 -11.542 -4.562 1.00 89.06 79 ARG A CA 1
ATOM 628 C C . ARG A 1 79 ? 7.171 -12.184 -5.887 1.00 89.06 79 ARG A C 1
ATOM 630 O O . ARG A 1 79 ? 7.461 -11.438 -6.813 1.00 89.06 79 ARG A O 1
ATOM 637 N N . LYS A 1 80 ? 7.199 -13.518 -5.971 1.00 87.62 80 LYS A N 1
ATOM 638 C CA . LYS A 1 80 ? 7.531 -14.235 -7.210 1.00 87.62 80 LYS A CA 1
ATOM 639 C C . LYS A 1 80 ? 6.509 -13.929 -8.309 1.00 87.62 80 LYS A C 1
ATOM 641 O O . LYS A 1 80 ? 6.900 -13.434 -9.356 1.00 87.62 80 LYS A O 1
ATOM 646 N N . ILE A 1 81 ? 5.214 -14.078 -8.016 1.00 88.38 81 ILE A N 1
ATOM 647 C CA . ILE A 1 81 ? 4.123 -13.778 -8.963 1.00 88.38 81 ILE A CA 1
ATOM 648 C C . ILE A 1 81 ? 4.205 -12.323 -9.448 1.00 88.38 81 ILE A C 1
ATOM 650 O O . ILE A 1 81 ? 4.128 -12.051 -10.640 1.00 88.38 81 ILE A O 1
ATOM 654 N N . ALA A 1 82 ? 4.423 -11.373 -8.531 1.00 85.88 82 ALA A N 1
ATOM 655 C CA . ALA A 1 82 ? 4.539 -9.965 -8.900 1.00 85.88 82 ALA A CA 1
ATOM 656 C C . ALA A 1 82 ? 5.731 -9.671 -9.834 1.00 85.88 82 ALA A C 1
ATOM 658 O O . ALA A 1 82 ? 5.629 -8.751 -10.641 1.00 85.88 82 ALA A O 1
ATOM 659 N N . ARG A 1 83 ? 6.840 -10.418 -9.717 1.00 82.44 83 ARG A N 1
ATOM 660 C CA . ARG A 1 83 ? 8.020 -10.289 -10.590 1.00 82.44 83 ARG A CA 1
ATOM 661 C C . ARG A 1 83 ? 7.791 -10.920 -11.960 1.00 82.44 83 ARG A C 1
ATOM 663 O O . ARG A 1 83 ? 8.128 -10.296 -12.951 1.00 82.44 83 ARG A O 1
ATOM 670 N N . ALA A 1 84 ? 7.156 -12.089 -12.022 1.00 80.06 84 ALA A N 1
ATOM 671 C CA . ALA A 1 84 ? 6.839 -12.729 -13.300 1.00 80.06 84 ALA A CA 1
ATOM 672 C C . ALA A 1 84 ? 6.004 -11.794 -14.202 1.00 80.06 84 ALA A C 1
ATOM 674 O O . ALA A 1 84 ? 6.253 -11.666 -15.389 1.00 80.06 84 ALA A O 1
ATOM 675 N N . THR A 1 85 ? 5.074 -11.032 -13.615 1.00 78.12 85 THR A N 1
ATOM 676 C CA . THR A 1 85 ? 4.198 -10.104 -14.359 1.00 78.12 85 THR A CA 1
ATOM 677 C C . THR A 1 85 ? 4.819 -8.745 -14.744 1.00 78.12 85 THR A C 1
ATOM 679 O O . THR A 1 85 ? 4.102 -7.904 -15.295 1.00 78.12 85 THR A O 1
ATOM 682 N N . SER A 1 86 ? 6.076 -8.433 -14.384 1.00 77.56 86 SER A N 1
ATOM 683 C CA . SER A 1 86 ? 6.636 -7.089 -14.641 1.00 77.56 86 SER A CA 1
ATOM 684 C C . SER A 1 86 ? 7.192 -6.907 -16.050 1.00 77.56 86 SER A C 1
ATOM 686 O O . SER A 1 86 ? 6.870 -5.895 -16.665 1.00 77.56 86 SER A O 1
ATOM 688 N N . GLU A 1 87 ? 7.945 -7.875 -16.574 1.00 77.31 87 GLU A N 1
ATOM 689 C CA . GLU A 1 87 ? 8.661 -7.722 -17.851 1.00 77.31 87 GLU A CA 1
ATOM 690 C C . GLU A 1 87 ? 7.716 -7.551 -19.046 1.00 77.31 87 GLU A C 1
ATOM 692 O O . GLU A 1 87 ? 7.832 -6.574 -19.785 1.00 77.31 87 GLU A O 1
ATOM 697 N N . SER A 1 88 ? 6.706 -8.420 -19.167 1.00 76.06 88 SER A N 1
ATOM 698 C CA . SER A 1 88 ? 5.675 -8.321 -20.211 1.00 76.06 88 SER A CA 1
ATOM 699 C C . SER A 1 88 ? 5.019 -6.930 -20.247 1.00 76.06 88 SER A C 1
ATOM 701 O O . SER A 1 88 ? 4.863 -6.328 -21.312 1.00 76.06 88 SER A O 1
ATOM 703 N N . ARG A 1 89 ? 4.743 -6.323 -19.079 1.00 76.94 89 ARG A N 1
ATOM 704 C CA . ARG A 1 89 ? 4.196 -4.959 -19.046 1.00 76.94 89 ARG A CA 1
ATOM 705 C C . ARG A 1 89 ? 5.188 -3.920 -19.553 1.00 76.94 89 ARG A C 1
ATOM 707 O O . ARG A 1 89 ? 4.772 -2.982 -20.235 1.00 76.94 89 ARG A O 1
ATOM 714 N N . ASP A 1 90 ? 6.431 -3.984 -19.100 1.00 80.62 90 ASP A N 1
ATOM 715 C CA . ASP A 1 90 ? 7.406 -2.948 -19.427 1.00 80.62 90 ASP A CA 1
ATOM 716 C C . ASP A 1 90 ? 7.607 -2.906 -20.954 1.00 80.62 90 ASP A C 1
ATOM 718 O O . ASP A 1 90 ? 7.563 -1.826 -21.550 1.00 80.62 90 ASP A O 1
ATOM 722 N N . LEU A 1 91 ? 7.617 -4.076 -21.604 1.00 82.56 91 LEU A N 1
ATOM 723 C CA . LEU A 1 91 ? 7.618 -4.214 -23.064 1.00 82.56 91 LEU A CA 1
ATOM 724 C C . LEU A 1 91 ? 6.334 -3.678 -23.725 1.00 82.56 91 LEU A C 1
ATOM 726 O O . LEU A 1 91 ? 6.414 -2.985 -24.739 1.00 82.56 91 LEU A O 1
ATOM 730 N N . GLU A 1 92 ? 5.143 -3.911 -23.157 1.00 78.56 92 GLU A N 1
ATOM 731 C CA . GLU A 1 92 ? 3.895 -3.304 -23.664 1.00 78.56 92 GLU A CA 1
ATOM 732 C C . GLU A 1 92 ? 3.953 -1.772 -23.700 1.00 78.56 92 GLU A C 1
ATOM 734 O O . GLU A 1 92 ? 3.527 -1.148 -24.676 1.00 78.56 92 GLU A O 1
ATOM 739 N N . VAL A 1 93 ? 4.460 -1.154 -22.628 1.00 82.50 93 VAL A N 1
ATOM 740 C CA . VAL A 1 93 ? 4.573 0.310 -22.522 1.00 82.50 93 VAL A CA 1
ATOM 741 C C . VAL A 1 93 ? 5.561 0.844 -23.558 1.00 82.50 93 VAL A C 1
ATOM 743 O O . VAL A 1 93 ? 5.275 1.836 -24.231 1.00 82.50 93 VAL A O 1
ATOM 746 N N . GLN A 1 94 ? 6.689 0.157 -23.735 1.00 87.06 94 GLN A N 1
ATOM 747 C CA . GLN A 1 94 ? 7.715 0.511 -24.712 1.00 87.06 94 GLN A CA 1
ATOM 748 C C . GLN A 1 94 ? 7.203 0.411 -26.157 1.00 87.06 94 GLN A C 1
ATOM 750 O O . GLN A 1 94 ? 7.373 1.351 -26.942 1.00 87.06 94 GLN A O 1
ATOM 755 N N . VAL A 1 95 ? 6.502 -0.673 -26.507 1.00 85.62 95 VAL A N 1
ATOM 756 C CA . VAL A 1 95 ? 5.893 -0.849 -27.838 1.00 85.62 95 VAL A CA 1
ATOM 757 C C . VAL A 1 95 ? 4.859 0.243 -28.118 1.00 85.62 95 VAL A C 1
ATOM 759 O O . VAL A 1 95 ? 4.880 0.843 -29.196 1.00 85.62 95 VAL A O 1
ATOM 762 N N . ALA A 1 96 ? 3.996 0.561 -27.149 1.00 86.06 96 ALA A N 1
ATOM 763 C CA . ALA A 1 96 ? 3.012 1.634 -27.293 1.00 86.06 96 ALA A CA 1
ATOM 764 C C . ALA A 1 96 ? 3.678 3.005 -27.514 1.00 86.06 96 ALA A C 1
ATOM 766 O O . ALA A 1 96 ? 3.250 3.776 -28.379 1.00 86.06 96 ALA A O 1
ATOM 767 N N . TRP A 1 97 ? 4.757 3.298 -26.780 1.00 90.44 97 TRP A N 1
ATOM 768 C CA . TRP A 1 97 ? 5.528 4.527 -26.967 1.00 90.44 97 TRP A CA 1
ATOM 769 C C . TRP A 1 97 ? 6.134 4.614 -28.372 1.00 90.44 97 TRP A C 1
ATOM 771 O O . TRP A 1 97 ? 6.035 5.657 -29.025 1.00 90.44 97 TRP A O 1
ATOM 781 N N . LEU A 1 98 ? 6.722 3.520 -28.864 1.00 89.38 98 LEU A N 1
ATOM 782 C CA . LEU A 1 98 ? 7.335 3.446 -30.192 1.00 89.38 98 LEU A CA 1
ATOM 783 C C . LEU A 1 98 ? 6.307 3.619 -31.312 1.00 89.38 98 LEU A C 1
ATOM 785 O O . LEU A 1 98 ? 6.567 4.317 -32.297 1.00 89.38 98 LEU A O 1
ATOM 789 N N . ASP A 1 99 ? 5.121 3.041 -31.142 1.00 87.50 99 ASP A N 1
ATOM 790 C CA . ASP A 1 99 ? 4.022 3.182 -32.089 1.00 87.50 99 ASP A CA 1
ATOM 791 C C . ASP A 1 99 ? 3.525 4.626 -32.188 1.00 87.50 99 ASP A C 1
ATOM 793 O O . ASP A 1 99 ? 3.291 5.115 -33.300 1.00 87.50 99 ASP A O 1
ATOM 797 N N . ALA A 1 100 ? 3.496 5.355 -31.069 1.00 88.62 100 ALA A N 1
ATOM 798 C CA . ALA A 1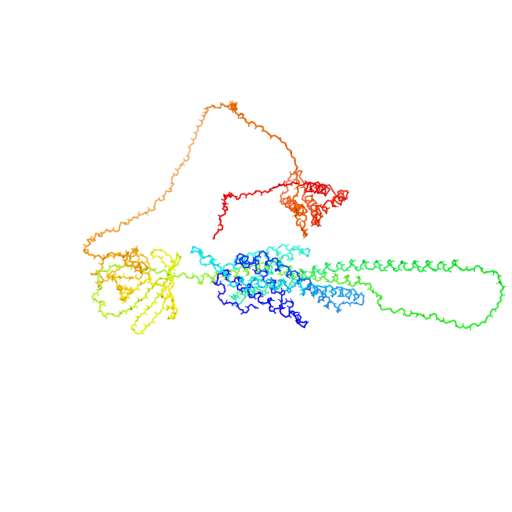 100 ? 3.204 6.787 -31.060 1.00 88.62 100 ALA A CA 1
ATOM 799 C C . ALA A 1 100 ? 4.251 7.621 -31.830 1.00 88.62 100 ALA A C 1
ATOM 801 O O . ALA A 1 100 ? 3.927 8.684 -32.361 1.00 88.62 100 ALA A O 1
ATOM 802 N N . GLN A 1 101 ? 5.494 7.138 -31.970 1.00 89.00 101 GLN A N 1
ATOM 803 C CA . GLN A 1 101 ? 6.541 7.856 -32.708 1.00 89.00 101 GLN A CA 1
ATOM 804 C C . GLN A 1 101 ? 6.449 7.700 -34.231 1.00 89.00 101 GLN A C 1
ATOM 806 O O . GLN A 1 101 ? 7.063 8.502 -34.946 1.00 89.00 101 GLN A O 1
ATOM 811 N N . ARG A 1 102 ? 5.694 6.717 -34.754 1.00 83.81 102 ARG A N 1
ATOM 812 C CA . ARG A 1 102 ? 5.697 6.314 -36.180 1.00 83.81 102 ARG A CA 1
ATOM 813 C C . ARG A 1 102 ? 5.535 7.482 -37.157 1.00 83.81 102 ARG A C 1
ATOM 815 O O . ARG A 1 102 ? 6.264 7.550 -38.146 1.00 83.81 102 ARG A O 1
ATOM 822 N N . GLY A 1 103 ? 4.629 8.419 -36.867 1.00 84.69 103 GLY A N 1
ATOM 823 C CA . GLY A 1 103 ? 4.356 9.581 -37.726 1.00 84.69 103 GLY A CA 1
ATOM 824 C C . GLY A 1 103 ? 5.517 10.579 -37.839 1.00 84.69 103 GLY A C 1
ATOM 825 O O . GLY A 1 103 ? 5.586 11.342 -38.796 1.00 84.69 103 GLY A O 1
ATOM 826 N N . SER A 1 104 ? 6.463 10.550 -36.898 1.00 84.88 104 SER A N 1
ATOM 827 C CA . SER A 1 104 ? 7.586 11.495 -36.826 1.00 84.88 104 SER A CA 1
ATOM 828 C C . SER A 1 104 ? 8.901 10.952 -37.413 1.00 84.88 104 SER A C 1
ATOM 830 O O . SER A 1 104 ? 9.914 11.664 -37.468 1.00 84.88 104 SER A O 1
ATOM 832 N N . LEU A 1 105 ? 8.921 9.687 -37.850 1.00 88.19 105 LEU A N 1
ATOM 833 C CA . LEU A 1 105 ? 10.120 9.006 -38.344 1.00 88.19 105 LEU A CA 1
ATOM 834 C C . LEU A 1 105 ? 10.245 9.099 -39.874 1.00 88.19 105 LEU A C 1
ATOM 836 O O . LEU A 1 105 ? 9.407 8.603 -40.636 1.00 88.19 105 LEU A O 1
ATOM 840 N N . ASN A 1 106 ? 11.351 9.691 -40.336 1.00 88.44 106 ASN A N 1
ATOM 841 C CA . ASN A 1 106 ? 11.709 9.737 -41.755 1.00 88.44 106 ASN A CA 1
ATOM 842 C C . ASN A 1 106 ? 12.218 8.368 -42.258 1.00 88.44 106 ASN A C 1
ATOM 844 O O . ASN A 1 106 ? 12.442 7.438 -41.482 1.00 88.44 106 ASN A O 1
ATOM 848 N N . SER A 1 107 ? 12.440 8.247 -43.569 1.00 85.75 107 SER A N 1
ATOM 849 C CA . SER A 1 107 ? 12.889 7.000 -44.209 1.00 85.75 107 SER A CA 1
ATOM 850 C C . SER A 1 107 ? 14.211 6.441 -43.664 1.00 85.75 107 SER A C 1
ATOM 852 O O . SER A 1 107 ? 14.393 5.225 -43.699 1.00 85.75 107 SER A O 1
ATOM 854 N N . ARG A 1 108 ? 15.103 7.292 -43.134 1.00 86.19 108 ARG A N 1
ATOM 855 C CA . ARG A 1 108 ? 16.377 6.891 -42.514 1.00 86.19 108 ARG A CA 1
ATOM 856 C C . ARG A 1 108 ? 16.212 6.368 -41.086 1.00 86.19 108 ARG A C 1
ATOM 858 O O . ARG A 1 108 ? 17.042 5.590 -40.644 1.00 86.19 108 ARG A O 1
ATOM 865 N N . HIS A 1 109 ? 15.158 6.765 -40.370 1.00 90.25 109 HIS A N 1
ATOM 866 C CA . HIS A 1 109 ? 14.927 6.336 -38.984 1.00 90.25 109 HIS A CA 1
ATOM 867 C C . HIS A 1 109 ? 14.046 5.084 -38.862 1.00 90.25 109 HIS A C 1
ATOM 869 O O . HIS A 1 109 ? 14.123 4.368 -37.866 1.00 90.25 109 HIS A O 1
ATOM 875 N N . ARG A 1 110 ? 13.202 4.810 -39.866 1.00 88.19 110 ARG A N 1
ATOM 876 C CA . ARG A 1 110 ? 12.279 3.659 -39.865 1.00 88.19 110 ARG A CA 1
ATOM 877 C C . ARG A 1 110 ? 12.957 2.293 -39.653 1.00 88.19 110 ARG A C 1
ATOM 879 O O . ARG A 1 110 ? 12.357 1.495 -38.938 1.00 88.19 110 ARG A O 1
ATOM 886 N N . PRO A 1 111 ? 14.159 2.008 -40.200 1.00 89.50 111 PRO A N 1
ATOM 887 C CA . PRO A 1 111 ? 14.840 0.736 -39.948 1.00 89.50 111 PRO A CA 1
ATOM 888 C C . PRO A 1 111 ? 15.113 0.476 -38.463 1.00 89.50 111 PRO A C 1
ATOM 890 O O . PRO A 1 111 ? 14.764 -0.589 -37.969 1.00 89.50 111 PRO A O 1
ATOM 893 N N . GLY A 1 112 ? 15.623 1.471 -37.726 1.00 88.88 112 GLY A N 1
ATOM 894 C CA . GLY A 1 112 ? 15.887 1.334 -36.288 1.00 88.88 112 GLY A CA 1
ATOM 895 C C . GLY A 1 112 ? 14.626 1.102 -35.456 1.00 88.88 112 GLY A C 1
ATOM 896 O O . GLY A 1 112 ? 14.625 0.263 -34.564 1.00 88.88 112 GLY A O 1
ATOM 897 N N . ALA A 1 113 ? 13.523 1.779 -35.789 1.00 89.38 113 ALA A N 1
ATOM 898 C CA . ALA A 1 113 ? 12.242 1.551 -35.118 1.00 89.38 113 ALA A CA 1
ATOM 899 C C . ALA A 1 113 ? 11.662 0.156 -35.400 1.00 89.38 113 ALA A C 1
ATOM 901 O O . ALA A 1 113 ? 11.113 -0.468 -34.501 1.00 89.38 113 ALA A O 1
ATOM 902 N N . MET A 1 114 ? 11.780 -0.350 -36.631 1.00 89.19 114 MET A N 1
ATOM 903 C CA . MET A 1 114 ? 11.330 -1.710 -36.947 1.00 89.19 114 MET A CA 1
ATOM 904 C C . MET A 1 114 ? 12.176 -2.767 -36.241 1.00 89.19 114 MET A C 1
ATOM 906 O O . MET A 1 114 ? 11.613 -3.708 -35.697 1.00 89.19 114 MET A O 1
ATOM 910 N N . TRP A 1 115 ? 13.498 -2.576 -36.223 1.00 90.44 115 TRP A N 1
ATOM 911 C CA . TRP A 1 115 ? 14.435 -3.461 -35.535 1.00 90.44 115 TRP A CA 1
ATOM 912 C C . TRP A 1 115 ? 14.123 -3.547 -34.036 1.00 90.44 115 TRP A C 1
ATOM 914 O O . TRP A 1 115 ? 13.959 -4.637 -33.500 1.00 90.44 115 TRP A O 1
ATOM 924 N N . LEU A 1 116 ? 13.931 -2.396 -33.382 1.00 91.06 116 LEU A N 1
ATOM 925 C CA . LEU A 1 116 ? 13.594 -2.338 -31.959 1.00 91.06 116 LEU A CA 1
ATOM 926 C C . LEU A 1 116 ? 12.233 -2.978 -31.656 1.00 91.06 116 LEU A C 1
ATOM 928 O O . LEU A 1 116 ? 12.082 -3.680 -30.662 1.00 91.06 116 LEU A O 1
ATOM 932 N N . ARG A 1 117 ? 11.243 -2.765 -32.533 1.00 90.06 117 ARG A N 1
ATOM 933 C CA . ARG A 1 117 ? 9.909 -3.358 -32.386 1.00 90.06 117 ARG A CA 1
ATOM 934 C C . ARG A 1 117 ? 9.942 -4.880 -32.463 1.00 90.06 117 ARG A C 1
ATOM 936 O O . ARG A 1 117 ? 9.203 -5.516 -31.723 1.00 90.06 117 ARG A O 1
ATOM 943 N N . GLU A 1 118 ? 10.727 -5.442 -33.380 1.00 87.56 118 GLU A N 1
ATOM 944 C CA . GLU A 1 118 ? 10.838 -6.897 -33.509 1.00 87.56 118 GLU A CA 1
ATOM 945 C C . GLU A 1 118 ? 11.516 -7.489 -32.273 1.00 87.56 118 GLU A C 1
ATOM 947 O O . GLU A 1 118 ? 10.945 -8.364 -31.634 1.00 87.56 118 GLU A O 1
ATOM 952 N N . ARG A 1 119 ? 12.627 -6.884 -31.833 1.00 88.00 119 ARG A N 1
ATOM 953 C CA . ARG A 1 119 ? 13.323 -7.257 -30.595 1.00 88.00 119 ARG A CA 1
ATOM 954 C C . ARG A 1 119 ? 12.404 -7.261 -29.369 1.00 88.00 119 ARG A C 1
ATOM 956 O O . ARG A 1 119 ? 12.435 -8.193 -28.573 1.00 88.00 119 ARG A O 1
ATOM 963 N N . TRP A 1 120 ? 11.597 -6.215 -29.182 1.00 89.62 120 TRP A N 1
ATOM 964 C CA . TRP A 1 120 ? 10.663 -6.156 -28.051 1.00 89.62 120 TRP A CA 1
ATOM 965 C C . TRP A 1 120 ? 9.479 -7.112 -28.192 1.00 89.62 120 TRP A C 1
ATOM 967 O O . TRP A 1 120 ? 8.947 -7.549 -27.175 1.00 89.62 120 TRP A O 1
ATOM 977 N N . ARG A 1 121 ? 9.056 -7.441 -29.419 1.00 85.31 121 ARG A N 1
ATOM 978 C CA . ARG A 1 121 ? 8.021 -8.456 -29.640 1.00 85.31 121 ARG A CA 1
ATOM 979 C C . ARG A 1 121 ? 8.528 -9.837 -29.240 1.00 85.31 121 ARG A C 1
ATOM 981 O O . ARG A 1 121 ? 7.850 -10.487 -28.460 1.00 85.31 121 ARG A O 1
ATOM 988 N N . GLU A 1 122 ? 9.710 -10.229 -29.711 1.00 84.88 122 GLU A N 1
ATOM 989 C CA . GLU A 1 122 ? 10.330 -11.521 -29.380 1.00 84.88 122 GLU A CA 1
ATOM 990 C C . GLU A 1 122 ? 10.480 -11.681 -27.859 1.00 84.88 122 GLU A C 1
ATOM 992 O O . GLU A 1 122 ? 9.939 -12.617 -27.278 1.00 84.88 122 GLU A O 1
ATOM 997 N N . ARG A 1 123 ? 11.073 -10.688 -27.177 1.00 84.88 123 ARG A N 1
ATOM 998 C CA . ARG A 1 123 ? 11.192 -10.696 -25.704 1.00 84.88 123 ARG A CA 1
ATOM 999 C C . ARG A 1 123 ? 9.844 -10.789 -24.989 1.00 84.88 123 ARG A C 1
ATOM 1001 O O . ARG A 1 123 ? 9.759 -11.356 -23.904 1.00 84.88 123 ARG A O 1
ATOM 1008 N N . ARG A 1 124 ? 8.796 -10.182 -25.552 1.00 82.62 124 ARG A N 1
ATOM 1009 C CA . ARG A 1 124 ? 7.457 -10.222 -24.961 1.00 82.62 124 ARG A CA 1
ATOM 1010 C C . ARG A 1 124 ? 6.838 -11.603 -25.125 1.00 82.62 124 ARG A C 1
ATOM 1012 O O . ARG A 1 124 ? 6.225 -12.075 -24.180 1.00 82.62 124 ARG A O 1
ATOM 1019 N N . GLU A 1 125 ? 6.985 -12.222 -26.291 1.00 76.94 125 GLU A N 1
ATOM 1020 C CA . GLU A 1 125 ? 6.508 -13.585 -26.541 1.00 76.94 125 GLU A CA 1
ATOM 1021 C C . GLU A 1 125 ? 7.172 -14.577 -25.575 1.00 76.94 125 GLU A C 1
ATOM 1023 O O . GLU A 1 125 ? 6.468 -15.383 -24.966 1.00 76.94 125 GLU A O 1
ATOM 1028 N N . ASP A 1 126 ? 8.480 -14.437 -25.338 1.00 78.88 126 ASP A N 1
ATOM 1029 C CA . ASP A 1 126 ? 9.211 -15.222 -24.335 1.00 78.88 126 ASP A CA 1
ATOM 1030 C C . ASP A 1 126 ? 8.682 -14.963 -22.911 1.00 78.88 126 ASP A C 1
ATOM 1032 O O . ASP A 1 126 ? 8.332 -15.896 -22.183 1.00 78.88 126 ASP A O 1
ATOM 1036 N N . ALA A 1 127 ? 8.537 -13.690 -22.523 1.00 77.31 127 ALA A N 1
ATOM 1037 C CA . ALA A 1 127 ? 8.034 -13.316 -21.201 1.00 77.31 127 ALA A CA 1
ATOM 1038 C C . ALA A 1 127 ? 6.585 -13.782 -20.962 1.00 77.31 127 ALA A C 1
ATOM 1040 O O . ALA A 1 127 ? 6.244 -14.196 -19.853 1.00 77.31 127 ALA A O 1
ATOM 1041 N N . ASP A 1 128 ? 5.726 -13.723 -21.982 1.00 73.12 128 ASP A N 1
ATOM 1042 C CA . ASP A 1 128 ? 4.333 -14.174 -21.922 1.00 73.12 128 ASP A CA 1
ATOM 1043 C C . ASP A 1 128 ? 4.250 -15.714 -21.833 1.00 73.12 128 ASP A C 1
ATOM 1045 O O . ASP A 1 128 ? 3.398 -16.244 -21.108 1.00 73.12 128 ASP A O 1
ATOM 1049 N N . ALA A 1 129 ? 5.161 -16.443 -22.492 1.00 71.69 129 ALA A N 1
ATOM 1050 C CA . ALA A 1 129 ? 5.262 -17.900 -22.390 1.00 71.69 129 ALA A CA 1
ATOM 1051 C C . ALA A 1 129 ? 5.670 -18.360 -20.977 1.00 71.69 129 ALA A C 1
ATOM 1053 O O . ALA A 1 129 ? 5.035 -19.256 -20.406 1.00 71.69 129 ALA A O 1
ATOM 1054 N N . ASP A 1 130 ? 6.664 -17.704 -20.375 1.00 68.19 130 ASP A N 1
ATOM 1055 C CA . ASP A 1 130 ? 7.111 -17.987 -19.006 1.00 68.19 130 ASP A CA 1
ATOM 1056 C C . ASP A 1 130 ? 6.024 -17.655 -17.969 1.00 68.19 130 ASP A C 1
ATOM 1058 O O . ASP A 1 130 ? 5.791 -18.389 -16.998 1.00 68.19 130 ASP A O 1
ATOM 1062 N N . LEU A 1 131 ? 5.287 -16.570 -18.206 1.00 72.06 131 LEU A N 1
ATOM 1063 C CA . LEU A 1 131 ? 4.240 -16.077 -17.322 1.00 72.06 131 LEU A CA 1
ATOM 1064 C C . LEU A 1 131 ? 3.091 -17.072 -17.133 1.00 72.06 131 LEU A C 1
ATOM 1066 O O . LEU A 1 131 ? 2.650 -17.289 -16.000 1.00 72.06 131 LEU A O 1
ATOM 1070 N N . ALA A 1 132 ? 2.608 -17.681 -18.219 1.00 65.81 132 ALA A N 1
ATOM 1071 C CA . ALA A 1 132 ? 1.473 -18.603 -18.179 1.00 65.81 132 ALA A CA 1
ATOM 1072 C C . ALA A 1 132 ? 1.761 -19.836 -17.302 1.00 65.81 132 ALA A C 1
ATOM 1074 O O . ALA A 1 132 ? 0.890 -20.294 -16.553 1.00 65.81 132 ALA A O 1
ATOM 1075 N N . HIS A 1 133 ? 2.998 -20.339 -17.338 1.00 65.88 133 HIS A N 1
ATOM 1076 C CA . HIS A 1 133 ? 3.416 -21.499 -16.556 1.00 65.88 133 HIS A CA 1
ATOM 1077 C C . HIS A 1 133 ? 3.683 -21.148 -15.082 1.00 65.88 133 HIS A C 1
ATOM 1079 O O . HIS A 1 133 ? 3.224 -21.849 -14.174 1.00 65.88 133 HIS A O 1
ATOM 1085 N N . GLU A 1 134 ? 4.388 -20.043 -14.818 1.00 68.00 134 GLU A N 1
ATOM 1086 C CA . GLU A 1 134 ? 4.774 -19.660 -13.458 1.00 68.00 134 GLU A CA 1
ATOM 1087 C C . GLU A 1 134 ? 3.607 -19.126 -12.620 1.00 68.00 134 GLU A C 1
ATOM 1089 O O . GLU A 1 134 ? 3.499 -19.428 -11.425 1.00 68.00 134 GLU A O 1
ATOM 1094 N N . VAL A 1 135 ? 2.724 -18.326 -13.224 1.00 73.94 135 VAL A N 1
ATOM 1095 C CA . VAL A 1 135 ? 1.648 -17.646 -12.497 1.00 73.94 135 VAL A CA 1
ATOM 1096 C C . VAL A 1 135 ? 0.573 -18.624 -12.054 1.00 73.94 135 VAL A C 1
ATOM 1098 O O . VAL A 1 135 ? 0.118 -18.513 -10.919 1.00 73.94 135 VAL A O 1
ATOM 1101 N N . GLY A 1 136 ? 0.194 -19.601 -12.883 1.00 76.56 136 GLY A N 1
ATOM 1102 C CA . GLY A 1 136 ? -0.902 -20.522 -12.570 1.00 76.56 136 GLY A CA 1
ATOM 1103 C C . GLY A 1 136 ? -0.663 -21.312 -11.280 1.00 76.56 136 GLY A C 1
ATOM 1104 O O . GLY A 1 136 ? -1.390 -21.156 -10.299 1.00 76.56 136 GLY A O 1
ATOM 1105 N N . ALA A 1 137 ? 0.404 -22.114 -11.244 1.00 81.50 137 ALA A N 1
ATOM 1106 C CA . ALA A 1 137 ? 0.671 -23.009 -10.117 1.00 81.50 137 ALA A CA 1
ATOM 1107 C C . ALA A 1 137 ? 1.035 -22.261 -8.822 1.00 81.50 137 ALA A C 1
ATOM 1109 O O . ALA A 1 137 ? 0.697 -22.702 -7.716 1.00 81.50 137 ALA A O 1
ATOM 1110 N N . ASP A 1 138 ? 1.752 -21.138 -8.918 1.00 88.00 138 ASP A N 1
ATOM 1111 C CA . ASP A 1 138 ? 2.070 -20.340 -7.738 1.00 88.00 138 ASP A CA 1
ATOM 1112 C C . ASP A 1 138 ? 0.868 -19.524 -7.249 1.00 88.00 138 ASP A C 1
ATOM 1114 O O . ASP A 1 138 ? 0.654 -19.427 -6.035 1.00 88.00 138 ASP A O 1
ATOM 1118 N N . PHE A 1 139 ? 0.035 -18.992 -8.139 1.00 91.06 139 PHE A N 1
ATOM 1119 C CA . PHE A 1 139 ? -1.174 -18.302 -7.712 1.00 91.06 139 PHE A CA 1
ATOM 1120 C C . PHE A 1 139 ? -2.154 -19.257 -7.033 1.00 91.06 139 PHE A C 1
ATOM 1122 O O . PHE A 1 139 ? -2.601 -18.941 -5.936 1.00 91.06 139 PHE A O 1
ATOM 1129 N N . ASP A 1 140 ? -2.390 -20.453 -7.574 1.00 90.12 140 ASP A N 1
ATOM 1130 C CA . ASP A 1 140 ? -3.307 -21.432 -6.971 1.00 90.12 140 ASP A CA 1
ATOM 1131 C C . ASP A 1 140 ? -2.879 -21.814 -5.546 1.00 90.12 140 ASP A C 1
ATOM 1133 O O . ASP A 1 140 ? -3.681 -21.823 -4.608 1.00 90.12 140 ASP A O 1
ATOM 1137 N N . ARG A 1 141 ? -1.574 -22.036 -5.340 1.00 92.25 141 ARG A N 1
ATOM 1138 C CA . ARG A 1 141 ? -1.013 -22.299 -4.005 1.00 92.25 141 ARG A CA 1
ATOM 1139 C C . ARG A 1 141 ? -1.124 -21.100 -3.070 1.00 92.25 141 ARG A C 1
ATOM 1141 O O . ARG A 1 141 ? -1.286 -21.283 -1.864 1.00 92.25 141 ARG A O 1
ATOM 1148 N N . LEU A 1 142 ? -0.954 -19.882 -3.580 1.00 94.12 142 LEU A N 1
ATOM 1149 C CA . LEU A 1 142 ? -1.121 -18.666 -2.787 1.00 94.12 142 LEU A CA 1
ATOM 1150 C C . LEU A 1 142 ? -2.591 -18.480 -2.389 1.00 94.12 142 LEU A C 1
ATOM 1152 O O . LEU A 1 142 ? -2.874 -18.228 -1.218 1.00 94.12 142 LEU A O 1
ATOM 1156 N N . TYR A 1 143 ? -3.498 -18.643 -3.349 1.00 94.44 143 TYR A N 1
ATOM 1157 C CA . TYR A 1 143 ? -4.935 -18.512 -3.179 1.00 94.44 143 TYR A CA 1
ATOM 1158 C C . TYR A 1 143 ? -5.454 -19.509 -2.147 1.00 94.44 143 TYR A C 1
ATOM 1160 O O . TYR A 1 143 ? -6.071 -19.088 -1.177 1.00 94.44 143 TYR A O 1
ATOM 1168 N N . ALA A 1 144 ? -5.112 -20.796 -2.264 1.00 91.00 144 ALA A N 1
ATOM 1169 C CA . ALA A 1 144 ? -5.543 -21.824 -1.314 1.00 91.00 144 ALA A CA 1
ATOM 1170 C C . ALA A 1 144 ? -5.156 -21.502 0.144 1.00 91.00 144 ALA A C 1
ATOM 1172 O O . ALA A 1 144 ? -5.935 -21.733 1.069 1.00 91.00 144 ALA A O 1
ATOM 1173 N N . VAL A 1 145 ? -3.962 -20.937 0.359 1.00 92.44 145 VAL A N 1
ATOM 1174 C CA . VAL A 1 145 ? -3.500 -20.533 1.695 1.00 92.44 145 VAL A CA 1
ATOM 1175 C C . VAL A 1 145 ? -4.260 -19.303 2.190 1.00 92.44 145 VAL A C 1
ATOM 1177 O O . VAL A 1 145 ? -4.784 -19.308 3.304 1.00 92.44 145 VAL A O 1
ATOM 1180 N N . LEU A 1 146 ? -4.325 -18.243 1.382 1.00 93.00 146 LEU A N 1
ATOM 1181 C CA . LEU A 1 146 ? -4.893 -16.966 1.814 1.00 93.00 146 LEU A CA 1
ATOM 1182 C C . LEU A 1 146 ? -6.424 -16.993 1.898 1.00 93.00 146 LEU A C 1
ATOM 1184 O O . LEU A 1 146 ? -6.976 -16.412 2.828 1.00 93.00 146 LEU A O 1
ATOM 1188 N N . ALA A 1 147 ? -7.109 -17.705 1.002 1.00 88.94 147 ALA A N 1
ATOM 1189 C CA . ALA A 1 147 ? -8.562 -17.867 1.032 1.00 88.94 147 ALA A CA 1
ATOM 1190 C C . ALA A 1 147 ? -9.035 -18.570 2.315 1.00 88.94 147 ALA A C 1
ATOM 1192 O O . ALA A 1 147 ? -10.111 -18.267 2.819 1.00 88.94 147 ALA A O 1
ATOM 1193 N N . LYS A 1 148 ? -8.210 -19.455 2.896 1.00 83.88 148 LYS A N 1
ATOM 1194 C CA . LYS A 1 148 ? -8.472 -20.066 4.208 1.00 83.88 148 LYS A CA 1
ATOM 1195 C C . LYS A 1 148 ? -8.093 -19.148 5.377 1.00 83.88 148 LYS A C 1
ATOM 1197 O O . LYS A 1 148 ? -8.786 -19.132 6.389 1.00 83.88 148 LYS A O 1
ATOM 1202 N N . ALA A 1 149 ? -6.986 -18.412 5.262 1.00 85.38 149 ALA A N 1
ATOM 1203 C CA . ALA A 1 149 ? -6.394 -17.660 6.374 1.00 85.38 149 ALA A CA 1
ATOM 1204 C C . ALA A 1 149 ? -6.925 -16.224 6.551 1.00 85.38 149 ALA A C 1
ATOM 1206 O O . ALA A 1 149 ? -6.718 -15.620 7.602 1.00 85.38 149 ALA A O 1
ATOM 1207 N N . LEU A 1 150 ? -7.549 -15.635 5.530 1.00 86.81 150 LEU A N 1
ATOM 1208 C CA . LEU A 1 150 ? -8.122 -14.285 5.602 1.00 86.81 150 LEU A CA 1
ATOM 1209 C C . LEU A 1 150 ? -9.498 -14.232 6.295 1.00 86.81 150 LEU A C 1
ATOM 1211 O O . LEU A 1 150 ? -9.729 -13.261 7.011 1.00 86.81 150 LEU A O 1
ATOM 1215 N N . PRO A 1 151 ? -10.401 -15.224 6.149 1.00 78.56 151 PRO A N 1
ATOM 1216 C CA . PRO A 1 151 ? -11.703 -15.189 6.824 1.00 78.56 151 PRO A CA 1
ATOM 1217 C C . PRO A 1 151 ? -11.662 -15.480 8.332 1.00 78.56 151 PRO A C 1
ATOM 1219 O O . PRO A 1 151 ? -12.577 -15.081 9.047 1.00 78.56 151 PRO A O 1
ATOM 1222 N N . VAL A 1 152 ? -10.632 -16.178 8.829 1.00 72.19 152 VAL A N 1
ATOM 1223 C CA . VAL A 1 152 ? -10.542 -16.632 10.230 1.00 72.19 152 VAL A CA 1
ATOM 1224 C C . VAL A 1 152 ? -9.423 -15.889 10.955 1.00 72.19 152 VAL A C 1
ATOM 1226 O O . VAL A 1 152 ? -8.281 -15.894 10.498 1.00 72.19 152 VAL A O 1
ATOM 1229 N N . TYR A 1 153 ? -9.726 -15.266 12.098 1.00 66.56 153 TYR A N 1
ATOM 1230 C CA . TYR A 1 153 ? -8.721 -14.589 12.919 1.00 66.56 153 TYR A CA 1
ATOM 1231 C C . TYR A 1 153 ? -9.083 -14.555 14.403 1.00 66.56 153 TYR A C 1
ATOM 1233 O O . TYR A 1 153 ? -10.253 -14.577 14.779 1.00 66.56 153 TYR A O 1
ATOM 1241 N N . TRP A 1 154 ? -8.047 -14.460 15.235 1.00 57.69 154 TRP A N 1
ATOM 1242 C CA . TRP A 1 154 ? -8.166 -14.249 16.672 1.00 57.69 154 TRP A CA 1
ATOM 1243 C C . TRP A 1 154 ? -7.833 -12.799 16.995 1.00 57.69 154 TRP A C 1
ATOM 1245 O O . TRP A 1 154 ? -6.824 -12.271 16.527 1.00 57.69 154 TRP A O 1
ATOM 1255 N N . GLN A 1 155 ? -8.662 -12.154 17.813 1.00 59.88 155 GLN A N 1
ATOM 1256 C CA . GLN A 1 155 ? -8.404 -10.797 18.276 1.00 59.88 155 GLN A CA 1
ATOM 1257 C C . GLN A 1 155 ? -8.094 -10.792 19.771 1.00 59.88 155 GLN A C 1
ATOM 1259 O O . GLN A 1 155 ? -8.920 -11.176 20.598 1.00 59.88 155 GLN A O 1
ATOM 1264 N N . LYS A 1 156 ? -6.899 -10.312 20.129 1.00 54.66 156 LYS A N 1
ATOM 1265 C CA . LYS A 1 156 ? -6.525 -10.072 21.524 1.00 54.66 156 LYS A CA 1
ATOM 1266 C C . LYS A 1 156 ? -7.010 -8.683 21.930 1.00 54.66 156 LYS A C 1
ATOM 1268 O O . LYS A 1 156 ? -6.402 -7.678 21.579 1.00 54.66 156 LYS A O 1
ATOM 1273 N N . VAL A 1 157 ? -8.116 -8.628 22.667 1.00 54.41 157 VAL A N 1
ATOM 1274 C CA . VAL A 1 157 ? -8.704 -7.368 23.135 1.00 54.41 157 VAL A CA 1
ATOM 1275 C C . VAL A 1 157 ? -8.085 -6.981 24.480 1.00 54.41 157 VAL A C 1
ATOM 1277 O O . VAL A 1 157 ? -8.334 -7.625 25.499 1.00 54.41 157 VAL A O 1
ATOM 1280 N N . ARG A 1 158 ? -7.267 -5.923 24.488 1.00 47.12 158 ARG A N 1
ATOM 1281 C CA . ARG A 1 158 ? -6.794 -5.259 25.712 1.00 47.12 158 ARG A CA 1
ATOM 1282 C C . ARG A 1 158 ? -7.889 -4.344 26.230 1.00 47.12 158 ARG A C 1
ATOM 1284 O O . ARG A 1 158 ? -8.218 -3.404 25.530 1.00 47.12 158 ARG A O 1
ATOM 1291 N N . LEU A 1 159 ? -8.470 -4.619 27.395 1.00 50.94 159 LEU A N 1
ATOM 1292 C CA . LEU A 1 159 ? -9.637 -3.880 27.905 1.00 50.94 159 LEU A CA 1
ATOM 1293 C C . LEU A 1 159 ? -9.314 -2.443 28.356 1.00 50.94 159 LEU A C 1
ATOM 1295 O O . LEU A 1 159 ? -10.224 -1.627 28.416 1.00 50.94 159 LEU A O 1
ATOM 1299 N N . ASP A 1 160 ? -8.042 -2.131 28.592 1.00 48.38 160 ASP A N 1
ATOM 1300 C CA . ASP A 1 160 ? -7.525 -0.862 29.117 1.00 48.38 160 ASP A CA 1
ATOM 1301 C C . ASP A 1 160 ? -7.121 0.169 28.043 1.00 48.38 160 ASP A C 1
ATOM 1303 O O . ASP A 1 160 ? -6.939 1.340 28.359 1.00 48.38 160 ASP A O 1
ATOM 1307 N N . ALA A 1 161 ? -7.000 -0.232 26.773 1.00 48.75 161 ALA A N 1
ATOM 1308 C CA . ALA A 1 161 ? -6.612 0.679 25.691 1.00 48.75 161 ALA A CA 1
ATOM 1309 C C . ALA A 1 161 ? -7.792 1.558 25.215 1.00 48.75 161 ALA A C 1
ATOM 1311 O O . ALA A 1 161 ? -8.898 1.024 25.061 1.00 48.75 161 ALA A O 1
ATOM 1312 N N . PRO A 1 162 ? -7.597 2.851 24.894 1.00 55.84 162 PRO A N 1
ATOM 1313 C CA . PRO A 1 162 ? -8.641 3.706 24.330 1.00 55.84 162 PRO A CA 1
ATOM 1314 C C . PRO A 1 162 ? -9.309 3.073 23.102 1.00 55.84 162 PRO A C 1
ATOM 1316 O O . PRO A 1 162 ? -8.639 2.575 22.199 1.00 55.84 162 PRO A O 1
ATOM 1319 N N . MET A 1 163 ? -10.644 3.107 23.023 1.00 56.84 163 MET A N 1
ATOM 1320 C CA . MET A 1 163 ? -11.375 2.517 21.888 1.00 56.84 163 MET A CA 1
ATOM 1321 C C . MET A 1 163 ? -11.014 3.158 20.534 1.00 56.84 163 MET A C 1
ATOM 1323 O O . MET A 1 163 ? -11.124 2.493 19.506 1.00 56.84 163 MET A O 1
ATOM 1327 N N . ALA A 1 164 ? -10.553 4.416 20.527 1.00 54.66 164 ALA A N 1
ATOM 1328 C CA . ALA A 1 164 ? -10.084 5.119 19.328 1.00 54.66 164 ALA A CA 1
ATOM 1329 C C . ALA A 1 164 ? -8.861 4.446 18.697 1.00 54.66 164 ALA A C 1
ATOM 1331 O O . ALA A 1 164 ? -8.822 4.264 17.482 1.00 54.66 164 ALA A O 1
ATOM 1332 N N . GLU A 1 165 ? -7.919 3.985 19.520 1.00 58.09 165 GLU A N 1
ATOM 1333 C CA . GLU A 1 165 ? -6.700 3.296 19.075 1.00 58.09 165 GLU A CA 1
ATOM 1334 C C . GLU A 1 165 ? -6.991 1.901 18.502 1.00 58.09 165 GLU A C 1
ATOM 1336 O O . GLU A 1 165 ? -6.153 1.309 17.825 1.00 58.09 165 GLU A O 1
ATOM 1341 N N . ARG A 1 166 ? -8.203 1.375 18.723 1.00 67.00 166 ARG A N 1
ATOM 1342 C CA . ARG A 1 166 ? -8.634 0.058 18.234 1.00 67.00 166 ARG A CA 1
ATOM 1343 C C . ARG A 1 166 ? -9.364 0.102 16.896 1.00 67.00 166 ARG A C 1
ATOM 1345 O O . ARG A 1 166 ? -9.839 -0.943 16.456 1.00 67.00 166 ARG A O 1
ATOM 1352 N N . ARG A 1 167 ? -9.504 1.269 16.260 1.00 84.88 167 ARG A N 1
ATOM 1353 C CA . ARG A 1 167 ? -10.250 1.414 15.000 1.00 84.88 167 ARG A CA 1
ATOM 1354 C C . ARG A 1 167 ? -9.336 1.512 13.791 1.00 84.88 167 ARG A C 1
ATOM 1356 O O . ARG A 1 167 ? -8.268 2.122 13.833 1.00 84.88 167 ARG A O 1
ATOM 1363 N N . PHE A 1 168 ? -9.792 0.945 12.679 1.00 89.25 168 PHE A N 1
ATOM 1364 C CA . PHE A 1 168 ? -9.054 0.949 11.425 1.00 89.25 168 PHE A CA 1
ATOM 1365 C C . PHE A 1 168 ? -8.790 2.365 10.909 1.00 89.25 168 PHE A C 1
ATOM 1367 O O . PHE A 1 168 ? -7.707 2.616 10.395 1.00 89.25 168 PHE A O 1
ATOM 1374 N N . ALA A 1 169 ? -9.723 3.300 11.097 1.00 89.94 169 ALA A N 1
ATOM 1375 C CA . ALA A 1 169 ? -9.528 4.702 10.735 1.00 89.94 169 ALA A CA 1
ATOM 1376 C C . ALA A 1 169 ? -8.318 5.351 11.426 1.00 89.94 169 ALA A C 1
ATOM 1378 O O . ALA A 1 169 ? -7.564 6.055 10.759 1.00 89.94 169 ALA A O 1
ATOM 1379 N N . ALA A 1 170 ? -8.088 5.076 12.715 1.00 87.94 170 ALA A N 1
ATOM 1380 C CA . ALA A 1 170 ? -6.929 5.597 13.440 1.00 87.94 170 ALA A CA 1
ATOM 1381 C C . ALA A 1 170 ? -5.616 4.998 12.908 1.00 87.94 170 ALA A C 1
ATOM 1383 O O . ALA A 1 170 ? -4.670 5.731 12.620 1.00 87.94 170 ALA A O 1
ATOM 1384 N N . LEU A 1 171 ? -5.573 3.676 12.679 1.00 90.44 171 LEU A N 1
ATOM 1385 C CA . LEU A 1 171 ? -4.408 3.044 12.049 1.00 90.44 171 LEU A CA 1
ATOM 1386 C C . LEU A 1 171 ? -4.162 3.607 10.641 1.00 90.44 171 LEU A C 1
ATOM 1388 O O . LEU A 1 171 ? -3.025 3.902 10.280 1.00 90.44 171 LEU A O 1
ATOM 1392 N N . LEU A 1 172 ? -5.214 3.743 9.832 1.00 93.38 172 LEU A N 1
ATOM 1393 C CA . LEU A 1 172 ? -5.122 4.275 8.479 1.00 93.38 172 LEU A CA 1
ATOM 1394 C C . LEU A 1 172 ? -4.605 5.716 8.486 1.00 93.38 172 LEU A C 1
ATOM 1396 O O . LEU A 1 172 ? -3.739 6.029 7.676 1.00 93.38 172 LEU A O 1
ATOM 1400 N N . ALA A 1 173 ? -5.092 6.564 9.395 1.00 93.06 173 ALA A N 1
ATOM 1401 C CA . ALA A 1 173 ? -4.620 7.934 9.557 1.00 93.06 173 ALA A CA 1
ATOM 1402 C C . ALA A 1 173 ? -3.122 7.977 9.895 1.00 93.06 173 ALA A C 1
ATOM 1404 O O . ALA A 1 173 ? -2.373 8.693 9.233 1.00 93.06 173 ALA A O 1
ATOM 1405 N N . ALA A 1 174 ? -2.663 7.155 10.846 1.00 92.38 174 ALA A N 1
ATOM 1406 C CA . ALA A 1 174 ? -1.245 7.050 11.192 1.00 92.38 174 ALA A CA 1
ATOM 1407 C C . ALA A 1 174 ? -0.385 6.639 9.982 1.00 92.38 174 ALA A C 1
ATOM 1409 O O . ALA A 1 174 ? 0.560 7.340 9.619 1.00 92.38 174 ALA A O 1
ATOM 1410 N N . ARG A 1 175 ? -0.768 5.563 9.279 1.00 94.00 175 ARG A N 1
ATOM 1411 C CA . ARG A 1 175 ? -0.043 5.092 8.084 1.00 94.00 175 ARG A CA 1
ATOM 1412 C C . ARG A 1 175 ? -0.099 6.087 6.927 1.00 94.00 175 ARG A C 1
ATOM 1414 O O . ARG A 1 175 ? 0.844 6.162 6.142 1.00 94.00 175 ARG A O 1
ATOM 1421 N N . LEU A 1 176 ? -1.188 6.846 6.805 1.00 95.19 176 LEU A N 1
ATOM 1422 C CA . LEU A 1 176 ? -1.323 7.893 5.798 1.00 95.19 176 LEU A CA 1
ATOM 1423 C C . LEU A 1 176 ? -0.359 9.048 6.068 1.00 95.19 176 LEU A C 1
ATOM 1425 O O . LEU A 1 176 ? 0.282 9.495 5.122 1.00 95.19 176 LEU A O 1
ATOM 1429 N N . ARG A 1 177 ? -0.208 9.480 7.327 1.00 95.56 177 ARG A N 1
ATOM 1430 C CA . ARG A 1 177 ? 0.769 10.514 7.705 1.00 95.56 177 ARG A CA 1
ATOM 1431 C C . ARG A 1 177 ? 2.201 10.066 7.466 1.00 95.56 177 ARG A C 1
ATOM 1433 O O . ARG A 1 177 ? 2.958 10.797 6.839 1.00 95.56 177 ARG A O 1
ATOM 1440 N N . GLU A 1 178 ? 2.553 8.849 7.883 1.00 95.00 178 GLU A N 1
ATOM 1441 C CA . GLU A 1 178 ? 3.875 8.265 7.607 1.00 95.00 178 GLU A CA 1
ATOM 1442 C C . GLU A 1 178 ? 4.177 8.267 6.099 1.00 95.00 178 GLU A C 1
ATOM 1444 O O . GLU A 1 178 ? 5.227 8.736 5.663 1.00 95.00 178 GLU A O 1
ATOM 1449 N N . ALA A 1 179 ? 3.227 7.798 5.283 1.00 94.56 179 ALA A N 1
ATOM 1450 C CA . ALA A 1 179 ? 3.391 7.746 3.834 1.00 94.56 179 ALA A CA 1
ATOM 1451 C C . ALA A 1 179 ? 3.398 9.139 3.174 1.00 94.56 179 ALA A C 1
ATOM 1453 O O . ALA A 1 179 ? 4.073 9.330 2.162 1.00 94.56 179 ALA A O 1
ATOM 1454 N N . ALA A 1 180 ? 2.651 10.106 3.714 1.00 96.06 180 ALA A N 1
ATOM 1455 C CA . ALA A 1 180 ? 2.621 11.484 3.227 1.00 96.06 180 ALA A CA 1
ATOM 1456 C C . ALA A 1 180 ? 3.927 12.225 3.546 1.00 96.06 180 ALA A C 1
ATOM 1458 O O . ALA A 1 180 ? 4.461 12.907 2.670 1.00 96.06 180 ALA A O 1
ATOM 1459 N N . ALA A 1 181 ? 4.469 12.035 4.752 1.00 95.94 181 ALA A N 1
ATOM 1460 C CA . ALA A 1 181 ? 5.772 12.555 5.149 1.00 95.94 181 ALA A CA 1
ATOM 1461 C C . ALA A 1 181 ? 6.891 11.966 4.277 1.00 95.94 181 ALA A C 1
ATOM 1463 O O . ALA A 1 181 ? 7.673 12.726 3.706 1.00 95.94 181 ALA A O 1
ATOM 1464 N N . GLU A 1 182 ? 6.900 10.639 4.076 1.00 96.12 182 GLU A N 1
ATOM 1465 C CA . GLU A 1 182 ? 7.843 9.981 3.159 1.00 96.12 182 GLU A CA 1
ATOM 1466 C C . GLU A 1 182 ? 7.722 10.565 1.742 1.00 96.12 182 GLU A C 1
ATOM 1468 O O . GLU A 1 182 ? 8.727 10.883 1.116 1.00 96.12 182 GLU A O 1
ATOM 1473 N N . LEU A 1 183 ? 6.504 10.756 1.222 1.00 96.31 183 LEU A N 1
ATOM 1474 C CA . LEU A 1 183 ? 6.307 11.359 -0.100 1.00 96.31 183 LEU A CA 1
ATOM 1475 C C . LEU A 1 183 ? 6.885 12.781 -0.180 1.00 96.31 183 LEU A C 1
ATOM 1477 O O . LEU A 1 183 ? 7.553 13.101 -1.162 1.00 96.31 183 LEU A O 1
ATOM 1481 N N . GLY A 1 184 ? 6.646 13.620 0.830 1.00 96.12 184 GLY A N 1
ATOM 1482 C CA . GLY A 1 184 ? 7.186 14.980 0.886 1.00 96.12 184 GLY A CA 1
ATOM 1483 C C . GLY A 1 184 ? 8.715 15.009 0.904 1.00 96.12 184 GLY A C 1
ATOM 1484 O O . GLY A 1 184 ? 9.329 15.771 0.153 1.00 96.12 184 GLY A O 1
ATOM 1485 N N . GLU A 1 185 ? 9.331 14.135 1.702 1.00 95.75 185 GLU A N 1
ATOM 1486 C CA . GLU A 1 185 ? 10.787 13.974 1.768 1.00 95.75 185 GLU A CA 1
ATOM 1487 C C . GLU A 1 185 ? 11.359 13.530 0.414 1.00 95.75 185 GLU A C 1
ATOM 1489 O O . GLU A 1 185 ? 12.268 14.168 -0.118 1.00 95.75 185 GLU A O 1
ATOM 1494 N N . ARG A 1 186 ? 10.781 12.484 -0.198 1.00 96.50 186 ARG A N 1
ATOM 1495 C CA . ARG A 1 186 ? 11.262 11.958 -1.485 1.00 96.50 186 ARG A CA 1
ATOM 1496 C C . ARG A 1 186 ? 11.097 12.955 -2.623 1.00 96.50 186 ARG A C 1
ATOM 1498 O O . ARG A 1 186 ? 11.985 13.032 -3.462 1.00 96.50 186 ARG A O 1
ATOM 1505 N N . LEU A 1 187 ? 10.008 13.728 -2.654 1.00 95.56 187 LEU A N 1
ATOM 1506 C CA . LEU A 1 187 ? 9.845 14.811 -3.630 1.00 95.56 187 LEU A CA 1
ATOM 1507 C C . LEU A 1 187 ? 10.915 15.892 -3.443 1.00 95.56 187 LEU A C 1
ATOM 1509 O O . LEU A 1 187 ? 11.514 16.325 -4.420 1.00 95.56 187 LEU A O 1
ATOM 1513 N N . SER A 1 188 ? 11.206 16.277 -2.200 1.00 93.62 188 SER A N 1
ATOM 1514 C CA . SER A 1 188 ? 12.220 17.299 -1.897 1.00 93.62 188 SER A CA 1
ATOM 1515 C C . SER A 1 188 ? 13.644 16.858 -2.264 1.00 93.62 188 SER A C 1
ATOM 1517 O O . SER A 1 188 ? 14.502 17.695 -2.542 1.00 93.62 188 SER A O 1
ATOM 1519 N N . ALA A 1 189 ? 13.896 15.547 -2.291 1.00 94.56 189 ALA A N 1
ATOM 1520 C CA . ALA A 1 189 ? 15.172 14.964 -2.695 1.00 94.56 189 ALA A CA 1
ATOM 1521 C C . ALA A 1 189 ? 15.397 14.946 -4.221 1.00 94.56 189 ALA A C 1
ATOM 1523 O O . ALA A 1 189 ? 16.517 14.692 -4.665 1.00 94.56 189 ALA A O 1
ATOM 1524 N N . VAL A 1 190 ? 14.371 15.206 -5.042 1.00 94.50 190 VAL A N 1
ATOM 1525 C CA . VAL A 1 190 ? 14.513 15.244 -6.506 1.00 94.50 190 VAL A CA 1
ATOM 1526 C C . VAL A 1 190 ? 15.158 16.567 -6.927 1.00 94.50 190 VAL A C 1
ATOM 1528 O O . VAL A 1 190 ? 14.479 17.570 -7.136 1.00 94.50 190 VAL A O 1
ATOM 1531 N N . GLN A 1 191 ? 16.484 16.570 -7.067 1.00 90.75 191 GLN A N 1
ATOM 1532 C CA . GLN A 1 191 ? 17.264 17.749 -7.449 1.00 90.75 191 GLN A CA 1
ATOM 1533 C C . GLN A 1 191 ? 17.894 17.553 -8.828 1.00 90.75 191 GLN A C 1
ATOM 1535 O O . GLN A 1 191 ? 18.824 16.771 -8.983 1.00 90.75 191 GLN A O 1
ATOM 1540 N N . GLY A 1 192 ? 17.377 18.271 -9.823 1.00 88.88 192 GLY A N 1
ATOM 1541 C CA . GLY A 1 192 ? 17.832 18.180 -11.209 1.00 88.88 192 GLY A CA 1
ATOM 1542 C C . GLY A 1 192 ? 17.245 16.998 -11.999 1.00 88.88 192 GLY A C 1
ATOM 1543 O O . GLY A 1 192 ? 16.718 16.039 -11.423 1.00 88.88 192 GLY A O 1
ATOM 1544 N N . PRO A 1 193 ? 17.301 17.062 -13.341 1.00 85.25 193 PRO A N 1
ATOM 1545 C CA . PRO A 1 193 ? 16.828 15.996 -14.218 1.00 85.25 193 PRO A CA 1
ATOM 1546 C C . PRO A 1 193 ? 17.636 14.700 -14.076 1.00 85.25 193 PRO A C 1
ATOM 1548 O O . PRO A 1 193 ? 17.156 13.651 -14.479 1.00 85.25 193 PRO A O 1
ATOM 1551 N N . GLU A 1 194 ? 18.845 14.723 -13.530 1.00 86.31 194 GLU A N 1
ATOM 1552 C CA . GLU A 1 194 ? 19.705 13.559 -13.288 1.00 86.31 194 GLU A CA 1
ATOM 1553 C C . GLU A 1 194 ? 19.302 12.717 -12.065 1.00 86.31 194 GLU A C 1
ATOM 1555 O O . GLU A 1 194 ? 19.789 11.597 -11.912 1.00 86.31 194 GLU A O 1
ATOM 1560 N N . ALA A 1 195 ? 18.384 13.204 -11.222 1.00 89.88 195 ALA A N 1
ATOM 1561 C CA . ALA A 1 195 ? 17.929 12.538 -9.998 1.00 89.88 195 ALA A CA 1
ATOM 1562 C C . ALA A 1 195 ? 16.969 11.353 -10.256 1.00 89.88 195 ALA A C 1
ATOM 1564 O O . ALA A 1 195 ? 15.875 11.276 -9.690 1.00 89.88 195 ALA A O 1
ATOM 1565 N N . VAL A 1 196 ? 17.373 10.420 -11.124 1.00 88.81 196 VAL A N 1
ATOM 1566 C CA . VAL A 1 196 ? 16.594 9.242 -11.557 1.00 88.81 196 VAL A CA 1
ATOM 1567 C C . VAL A 1 196 ? 16.147 8.402 -10.360 1.00 88.81 196 VAL A C 1
ATOM 1569 O O . VAL A 1 196 ? 14.966 8.080 -10.218 1.00 88.81 196 VAL A O 1
ATOM 1572 N N . THR A 1 197 ? 17.080 8.073 -9.463 1.00 92.00 197 THR A N 1
ATOM 1573 C CA . THR A 1 197 ? 16.803 7.233 -8.291 1.00 92.00 197 THR A CA 1
ATOM 1574 C C . THR A 1 197 ? 15.810 7.908 -7.350 1.00 92.00 197 THR A C 1
ATOM 1576 O O . THR A 1 197 ? 14.827 7.290 -6.948 1.00 92.00 197 THR A O 1
ATOM 1579 N N . GLN A 1 198 ? 16.008 9.191 -7.047 1.00 94.69 198 GLN A N 1
ATOM 1580 C CA . GLN A 1 198 ? 15.144 9.947 -6.141 1.00 94.69 198 GLN A CA 1
ATOM 1581 C C . GLN A 1 198 ? 13.740 10.127 -6.734 1.00 94.69 198 GLN A C 1
ATOM 1583 O O . GLN A 1 198 ? 12.744 9.927 -6.038 1.00 94.69 198 GLN A O 1
ATOM 1588 N N . ALA A 1 199 ? 13.633 10.417 -8.036 1.00 92.62 199 ALA A N 1
ATOM 1589 C CA . ALA A 1 199 ? 12.346 10.486 -8.728 1.00 92.62 199 ALA A CA 1
ATOM 1590 C C . ALA A 1 199 ? 11.618 9.130 -8.711 1.00 92.62 199 ALA A C 1
ATOM 1592 O O . ALA A 1 199 ? 10.404 9.062 -8.481 1.00 92.62 199 ALA A O 1
ATOM 1593 N N . HIS A 1 200 ? 12.354 8.028 -8.880 1.00 92.69 200 HIS A N 1
ATOM 1594 C CA . HIS A 1 200 ? 11.806 6.681 -8.761 1.00 92.69 200 HIS A CA 1
ATOM 1595 C C . HIS A 1 200 ? 11.317 6.367 -7.337 1.00 92.69 200 HIS A C 1
ATOM 1597 O O . HIS A 1 200 ? 10.233 5.799 -7.158 1.00 92.69 200 HIS A O 1
ATOM 1603 N N . GLU A 1 201 ? 12.061 6.763 -6.307 1.00 93.38 201 GLU A N 1
ATOM 1604 C CA . GLU A 1 201 ? 11.642 6.614 -4.911 1.00 93.38 201 GLU A CA 1
ATOM 1605 C C . GLU A 1 201 ? 10.386 7.436 -4.598 1.00 93.38 201 GLU A C 1
ATOM 1607 O O . GLU A 1 201 ? 9.442 6.906 -4.003 1.00 93.38 201 GLU A O 1
ATOM 1612 N N . ALA A 1 202 ? 10.311 8.684 -5.075 1.00 95.31 202 ALA A N 1
ATOM 1613 C CA . ALA A 1 202 ? 9.121 9.527 -4.955 1.00 95.31 202 ALA A CA 1
ATOM 1614 C C . ALA A 1 202 ? 7.903 8.884 -5.637 1.00 95.31 202 ALA A C 1
ATOM 1616 O O . ALA A 1 202 ? 6.804 8.845 -5.073 1.00 95.31 202 ALA A O 1
ATOM 1617 N N . ARG A 1 203 ? 8.097 8.273 -6.814 1.00 94.81 203 ARG A N 1
ATOM 1618 C CA . ARG A 1 203 ? 7.058 7.493 -7.506 1.00 94.81 203 ARG A CA 1
ATOM 1619 C C . ARG A 1 203 ? 6.568 6.320 -6.660 1.00 94.81 203 ARG A C 1
ATOM 1621 O O . ARG A 1 203 ? 5.364 6.047 -6.616 1.00 94.81 203 ARG A O 1
ATOM 1628 N N . ILE A 1 204 ? 7.476 5.599 -6.003 1.00 91.25 204 ILE A N 1
ATOM 1629 C CA . ILE A 1 204 ? 7.117 4.495 -5.105 1.00 91.25 204 ILE A CA 1
ATOM 1630 C C . ILE A 1 204 ? 6.325 5.022 -3.902 1.00 91.25 204 ILE A C 1
ATOM 1632 O O . ILE A 1 204 ? 5.286 4.438 -3.582 1.00 91.25 204 ILE A O 1
ATOM 1636 N N . ALA A 1 205 ? 6.769 6.107 -3.265 1.00 93.44 205 ALA A N 1
ATOM 1637 C CA . ALA A 1 205 ? 6.072 6.725 -2.136 1.00 93.44 205 ALA A CA 1
ATOM 1638 C C . ALA A 1 205 ? 4.652 7.172 -2.530 1.00 93.44 205 ALA A C 1
ATOM 1640 O O . ALA A 1 205 ? 3.676 6.798 -1.877 1.00 93.44 205 ALA A O 1
ATOM 1641 N N . GLY A 1 206 ? 4.494 7.837 -3.680 1.00 93.62 206 GLY A N 1
ATOM 1642 C CA . GLY A 1 206 ? 3.185 8.258 -4.189 1.00 93.62 206 GLY A CA 1
ATOM 1643 C C . GLY A 1 206 ? 2.239 7.079 -4.445 1.00 93.62 206 GLY A C 1
ATOM 1644 O O . GLY A 1 206 ? 1.053 7.130 -4.103 1.00 93.62 206 GLY A O 1
ATOM 1645 N N . LYS A 1 207 ? 2.761 5.965 -4.977 1.00 90.38 207 LYS A N 1
ATOM 1646 C CA . LYS A 1 207 ? 1.993 4.716 -5.113 1.00 90.38 207 LYS A CA 1
ATOM 1647 C C . LYS A 1 207 ? 1.534 4.178 -3.756 1.00 90.38 207 LYS A C 1
ATOM 1649 O O . LYS A 1 207 ? 0.385 3.759 -3.656 1.00 90.38 207 LYS A O 1
ATOM 1654 N N . ARG A 1 208 ? 2.387 4.199 -2.723 1.00 90.00 208 ARG A N 1
ATOM 1655 C CA . ARG A 1 208 ? 2.018 3.742 -1.367 1.00 90.00 208 ARG A CA 1
ATOM 1656 C C . ARG A 1 208 ? 0.855 4.554 -0.805 1.00 90.00 208 ARG A C 1
ATOM 1658 O O . ARG A 1 208 ? -0.132 3.950 -0.397 1.00 90.00 208 ARG A O 1
ATOM 1665 N N . VAL A 1 209 ? 0.922 5.886 -0.885 1.00 93.94 209 VAL A N 1
ATOM 1666 C CA . VAL A 1 209 ? -0.176 6.775 -0.465 1.00 93.94 209 VAL A CA 1
ATOM 1667 C C . VAL A 1 209 ? -1.471 6.425 -1.202 1.00 93.94 209 VAL A C 1
ATOM 1669 O O . VAL A 1 209 ? -2.522 6.243 -0.588 1.00 93.94 209 VAL A O 1
ATOM 1672 N N . ARG A 1 210 ? -1.406 6.254 -2.528 1.00 91.31 210 ARG A N 1
ATOM 1673 C CA . ARG A 1 210 ? -2.589 5.909 -3.328 1.00 91.31 210 ARG A CA 1
ATOM 1674 C C . ARG A 1 210 ? -3.187 4.565 -2.921 1.00 91.31 210 ARG A C 1
ATOM 1676 O O . ARG A 1 210 ? -4.404 4.460 -2.844 1.00 91.31 210 ARG A O 1
ATOM 1683 N N . TYR A 1 211 ? -2.368 3.555 -2.640 1.00 88.56 211 TYR A N 1
ATOM 1684 C CA . TYR A 1 211 ? -2.863 2.237 -2.233 1.00 88.56 211 TYR A CA 1
ATOM 1685 C C . TYR A 1 211 ? -3.453 2.202 -0.819 1.00 88.56 211 TYR A C 1
ATOM 1687 O O . TYR A 1 211 ? -4.254 1.312 -0.548 1.00 88.56 211 TYR A O 1
ATOM 1695 N N . LEU A 1 212 ? -3.113 3.158 0.052 1.00 91.56 212 LEU A N 1
ATOM 1696 C CA . LEU A 1 212 ? -3.801 3.349 1.333 1.00 91.56 212 LEU A CA 1
ATOM 1697 C C . LEU A 1 212 ? -5.199 3.955 1.137 1.00 91.56 212 LEU A C 1
ATOM 1699 O O . LEU A 1 212 ? -6.150 3.526 1.782 1.00 91.56 212 LEU A O 1
ATOM 1703 N N . LEU A 1 213 ? -5.331 4.931 0.231 1.00 91.00 213 LEU A N 1
ATOM 1704 C CA . LEU A 1 213 ? -6.579 5.679 0.032 1.00 91.00 213 LEU A CA 1
ATOM 1705 C C . LEU A 1 213 ? -7.571 5.000 -0.920 1.00 91.00 213 LEU A C 1
ATOM 1707 O O . LEU A 1 213 ? -8.774 5.052 -0.686 1.00 91.00 213 LEU A O 1
ATOM 1711 N N . GLU A 1 214 ? -7.105 4.359 -1.995 1.00 87.56 214 GLU A N 1
ATOM 1712 C CA . GLU A 1 214 ? -7.978 3.750 -3.012 1.00 87.56 214 GLU A CA 1
ATOM 1713 C C . GLU A 1 214 ? -9.016 2.760 -2.458 1.00 87.56 214 GLU A C 1
ATOM 1715 O O . GLU A 1 214 ? -10.163 2.824 -2.914 1.00 87.56 214 GLU A O 1
ATOM 1720 N N . PRO A 1 215 ? -8.678 1.876 -1.497 1.00 84.94 215 PRO A N 1
ATOM 1721 C CA . PRO A 1 215 ? -9.648 0.969 -0.889 1.00 84.94 215 PRO A CA 1
ATOM 1722 C C . PRO A 1 215 ? -10.783 1.681 -0.148 1.00 84.94 215 PRO A C 1
ATOM 1724 O O . PRO A 1 215 ? -11.884 1.146 -0.081 1.00 84.94 215 PRO A O 1
ATOM 1727 N N . VAL A 1 216 ? -10.529 2.879 0.386 1.00 83.88 216 VAL A N 1
ATOM 1728 C CA . VAL A 1 216 ? -11.457 3.604 1.266 1.00 83.88 216 VAL A CA 1
ATOM 1729 C C . VAL A 1 216 ? -12.065 4.852 0.624 1.00 83.88 216 VAL A C 1
ATOM 1731 O O . VAL A 1 216 ? -12.782 5.586 1.291 1.00 83.88 216 VAL A O 1
ATOM 1734 N N . LEU A 1 217 ? -11.827 5.098 -0.668 1.00 85.19 217 LEU A N 1
ATOM 1735 C CA . LEU A 1 217 ? -12.327 6.285 -1.379 1.00 85.19 217 LEU A CA 1
ATOM 1736 C C . LEU A 1 217 ? -13.844 6.499 -1.256 1.00 85.19 217 LEU A C 1
ATOM 1738 O O . LEU A 1 217 ? -14.296 7.636 -1.256 1.00 85.19 217 LEU A O 1
ATOM 1742 N N . GLY A 1 218 ? -14.623 5.417 -1.165 1.00 78.94 218 GLY A N 1
ATOM 1743 C CA . GLY A 1 218 ? -16.080 5.481 -0.988 1.00 78.94 218 GLY A CA 1
ATOM 1744 C C . GLY A 1 218 ? -16.538 5.694 0.454 1.00 78.94 218 GLY A C 1
ATOM 1745 O O . GLY A 1 218 ? -17.733 5.810 0.689 1.00 78.94 218 GLY A O 1
ATOM 1746 N N . LEU A 1 219 ? -15.607 5.701 1.407 1.00 80.69 219 LEU A N 1
ATOM 1747 C CA . LEU A 1 219 ? -15.872 5.793 2.843 1.00 80.69 219 LEU A CA 1
ATOM 1748 C C . LEU A 1 219 ? -15.453 7.146 3.429 1.00 80.69 219 LEU A C 1
ATOM 1750 O O . LEU A 1 219 ? -15.748 7.420 4.584 1.00 80.69 219 LEU A O 1
ATOM 1754 N N . THR A 1 220 ? -14.742 7.974 2.657 1.00 78.81 220 THR A N 1
ATOM 1755 C CA . THR A 1 220 ? -14.280 9.300 3.075 1.00 78.81 220 THR A CA 1
ATOM 1756 C C . THR A 1 220 ? -14.350 10.282 1.904 1.00 78.81 220 THR A C 1
ATOM 1758 O O . THR A 1 220 ? -13.626 10.170 0.911 1.00 78.81 220 THR A O 1
ATOM 1761 N N . GLU A 1 221 ? -15.235 11.274 2.013 1.00 78.50 221 GLU A N 1
ATOM 1762 C CA . GLU A 1 221 ? -15.453 12.267 0.953 1.00 78.50 221 GLU A CA 1
ATOM 1763 C C . GLU A 1 221 ? -14.207 13.134 0.705 1.00 78.50 221 GLU A C 1
ATOM 1765 O O . GLU A 1 221 ? -13.905 13.497 -0.437 1.00 78.50 221 GLU A O 1
ATOM 1770 N N . SER A 1 222 ? -13.425 13.398 1.758 1.00 83.81 222 SER A N 1
ATOM 1771 C CA . SER A 1 222 ? -12.223 14.237 1.705 1.00 83.81 222 SER A CA 1
ATOM 1772 C C . SER A 1 222 ? -11.075 13.610 0.901 1.00 83.81 222 SER A C 1
ATOM 1774 O O . SER A 1 222 ? -10.248 14.337 0.347 1.00 83.81 222 SER A O 1
ATOM 1776 N N . ALA A 1 223 ? -11.037 12.282 0.741 1.00 87.00 223 ALA A N 1
ATOM 1777 C CA . ALA A 1 223 ? -9.956 11.598 0.026 1.00 87.00 223 ALA A CA 1
ATOM 1778 C C . ALA A 1 223 ? -10.032 11.742 -1.505 1.00 87.00 223 ALA A C 1
ATOM 1780 O O . ALA A 1 223 ? -9.000 11.749 -2.182 1.00 87.00 223 ALA A O 1
ATOM 1781 N N . THR A 1 224 ? -11.231 11.878 -2.078 1.00 89.25 224 THR A N 1
ATOM 1782 C CA . THR A 1 224 ? -11.436 11.921 -3.539 1.00 89.25 224 THR A CA 1
ATOM 1783 C C . THR A 1 224 ? -10.649 13.036 -4.251 1.00 89.25 224 THR A C 1
ATOM 1785 O O . THR A 1 224 ? -9.919 12.728 -5.203 1.00 89.25 224 THR A O 1
ATOM 1788 N N . PRO A 1 225 ? -10.743 14.321 -3.849 1.00 91.00 225 PRO A N 1
ATOM 1789 C CA . PRO A 1 225 ? -9.979 15.392 -4.494 1.00 91.00 225 PRO A CA 1
ATOM 1790 C C . PRO A 1 225 ? -8.463 15.216 -4.327 1.00 91.00 225 PRO A C 1
ATOM 1792 O O . PRO A 1 225 ? -7.703 15.497 -5.257 1.00 91.00 225 PRO A O 1
ATOM 1795 N N . VAL A 1 226 ? -8.017 14.685 -3.187 1.00 93.19 226 VAL A N 1
ATOM 1796 C CA . VAL A 1 226 ? -6.594 14.439 -2.917 1.00 93.19 226 VAL A CA 1
ATOM 1797 C C . VAL A 1 226 ? -6.049 13.329 -3.813 1.00 93.19 226 VAL A C 1
ATOM 1799 O O . VAL A 1 226 ? -4.991 13.492 -4.420 1.00 93.19 226 VAL A O 1
ATOM 1802 N N . VAL A 1 227 ? -6.800 12.240 -4.001 1.00 92.62 227 VAL A N 1
ATOM 1803 C CA . VAL A 1 227 ? -6.411 11.164 -4.924 1.00 92.62 227 VAL A CA 1
ATOM 1804 C C . VAL A 1 227 ? -6.353 11.650 -6.375 1.00 92.62 227 VAL A C 1
ATOM 1806 O O . VAL A 1 227 ? -5.462 11.225 -7.109 1.00 92.62 227 VAL A O 1
ATOM 1809 N N . LYS A 1 228 ? -7.232 12.569 -6.803 1.00 92.00 228 LYS A N 1
ATOM 1810 C CA . LYS A 1 228 ? -7.141 13.177 -8.147 1.00 92.00 228 LYS A CA 1
ATOM 1811 C C . LYS A 1 228 ? -5.822 13.930 -8.343 1.00 92.00 228 LYS A C 1
ATOM 1813 O O . LYS A 1 228 ? -5.149 13.716 -9.348 1.00 92.00 228 LYS A O 1
ATOM 1818 N N . ARG A 1 229 ? -5.421 14.756 -7.370 1.00 94.25 229 ARG A N 1
ATOM 1819 C CA . ARG A 1 229 ? -4.122 15.457 -7.393 1.00 94.25 229 ARG A CA 1
ATOM 1820 C C . ARG A 1 229 ? -2.953 14.468 -7.393 1.00 94.25 229 ARG A C 1
ATOM 1822 O O . ARG A 1 229 ? -2.046 14.587 -8.208 1.00 94.25 229 ARG A O 1
ATOM 1829 N N . LEU A 1 230 ? -3.016 13.451 -6.537 1.00 94.50 230 LEU A N 1
ATOM 1830 C CA . LEU A 1 230 ? -1.994 12.412 -6.426 1.00 94.50 230 LEU A CA 1
ATOM 1831 C C . LEU A 1 230 ? -1.830 11.585 -7.716 1.00 94.50 230 LEU A C 1
ATOM 1833 O O . LEU A 1 230 ? -0.717 11.161 -8.023 1.00 94.50 230 LEU A O 1
ATOM 1837 N N . ARG A 1 231 ? -2.909 11.358 -8.480 1.00 93.62 231 ARG A N 1
ATOM 1838 C CA . ARG A 1 231 ? -2.838 10.716 -9.804 1.00 93.62 231 ARG A CA 1
ATOM 1839 C C . ARG A 1 231 ? -2.053 11.566 -10.795 1.00 93.62 231 ARG A C 1
ATOM 1841 O O . ARG A 1 231 ? -1.121 11.046 -11.383 1.00 93.62 231 ARG A O 1
ATOM 1848 N N . ARG A 1 232 ? -2.334 12.869 -10.875 1.00 94.94 232 ARG A N 1
ATOM 1849 C CA . ARG A 1 232 ? -1.601 13.793 -11.758 1.00 94.94 232 ARG A CA 1
ATOM 1850 C C . ARG A 1 232 ? -0.093 13.800 -11.477 1.00 94.94 232 ARG A C 1
ATOM 1852 O O . ARG A 1 232 ? 0.701 13.732 -12.407 1.00 94.94 232 ARG A O 1
ATOM 1859 N N . LEU A 1 233 ? 0.300 13.816 -10.200 1.00 95.44 233 LEU A N 1
ATOM 1860 C CA . LEU A 1 233 ? 1.704 13.659 -9.803 1.00 95.44 233 LEU A CA 1
ATOM 1861 C C . LEU A 1 233 ? 2.277 12.302 -10.251 1.00 95.44 233 LEU A C 1
ATOM 1863 O O . LEU A 1 233 ? 3.385 12.228 -10.777 1.00 95.44 233 LEU A O 1
ATOM 1867 N N . GLN A 1 234 ? 1.529 11.216 -10.040 1.00 94.06 234 GLN A N 1
ATOM 1868 C CA . GLN A 1 234 ? 1.949 9.872 -10.444 1.00 94.06 234 GLN A CA 1
ATOM 1869 C C . GLN A 1 234 ? 2.048 9.690 -11.955 1.00 94.06 234 GLN A C 1
ATOM 1871 O O . GLN A 1 234 ? 2.874 8.886 -12.375 1.00 94.06 234 GLN A O 1
ATOM 1876 N N . ASP A 1 235 ? 1.245 10.398 -12.745 1.00 94.44 235 ASP A N 1
ATOM 1877 C CA . ASP A 1 235 ? 1.308 10.350 -14.204 1.00 94.44 235 ASP A CA 1
ATOM 1878 C C . ASP A 1 235 ? 2.636 10.950 -14.688 1.00 94.44 235 ASP A C 1
ATOM 1880 O O . ASP A 1 235 ? 3.346 10.308 -15.456 1.00 94.44 235 ASP A O 1
ATOM 1884 N N . LEU A 1 236 ? 3.043 12.106 -14.143 1.00 95.62 236 LEU A N 1
ATOM 1885 C CA . LEU A 1 236 ? 4.340 12.728 -14.449 1.00 95.62 236 LEU A CA 1
ATOM 1886 C C . LEU A 1 236 ? 5.525 11.875 -13.978 1.00 95.62 236 LEU A C 1
ATOM 1888 O O . LEU A 1 236 ? 6.439 11.600 -14.751 1.00 95.62 236 LEU A O 1
ATOM 1892 N N . LEU A 1 237 ? 5.509 11.418 -12.721 1.00 95.19 237 LEU A N 1
ATOM 1893 C CA . LEU A 1 237 ? 6.556 10.536 -12.187 1.00 95.19 237 LEU A CA 1
ATOM 1894 C C . LEU A 1 237 ? 6.595 9.184 -12.915 1.00 95.19 237 LEU A C 1
ATOM 1896 O O . LEU A 1 237 ? 7.648 8.560 -13.026 1.00 95.19 237 LEU A O 1
ATOM 1900 N N . GLY A 1 238 ? 5.437 8.706 -13.369 1.00 93.31 238 GLY A N 1
ATOM 1901 C CA . GLY A 1 238 ? 5.279 7.500 -14.168 1.00 93.31 238 GLY A CA 1
ATOM 1902 C C . GLY A 1 238 ? 5.939 7.651 -15.525 1.00 93.31 238 GLY A C 1
ATOM 1903 O O . GLY A 1 238 ? 6.828 6.869 -15.834 1.00 93.31 238 GLY A O 1
ATOM 1904 N N . GLU A 1 239 ? 5.566 8.691 -16.267 1.00 93.44 239 GLU A N 1
ATOM 1905 C CA . GLU A 1 239 ? 6.147 8.995 -17.571 1.00 93.44 239 GLU A CA 1
ATOM 1906 C C . GLU A 1 239 ? 7.662 9.225 -17.478 1.00 93.44 239 GLU A C 1
ATOM 1908 O O . GLU A 1 239 ? 8.407 8.699 -18.300 1.00 93.44 239 GLU A O 1
ATOM 1913 N N . LEU A 1 240 ? 8.135 9.943 -16.453 1.00 94.38 240 LEU A N 1
ATOM 1914 C CA . LEU A 1 240 ? 9.566 10.164 -16.233 1.00 94.38 240 LEU A CA 1
ATOM 1915 C C . LEU A 1 240 ? 10.323 8.839 -16.056 1.00 94.38 240 LEU A C 1
ATOM 1917 O O . LEU A 1 240 ? 11.316 8.605 -16.738 1.00 94.38 240 LEU A O 1
ATOM 1921 N N . HIS A 1 241 ? 9.808 7.950 -15.204 1.00 92.88 241 HIS A N 1
ATOM 1922 C CA . HIS A 1 241 ? 10.405 6.636 -14.978 1.00 92.88 241 HIS A CA 1
ATOM 1923 C C . HIS A 1 241 ? 10.364 5.741 -16.222 1.00 92.88 241 HIS A C 1
ATOM 1925 O O . HIS A 1 241 ? 11.334 5.041 -16.498 1.00 92.88 241 HIS A O 1
ATOM 1931 N N . ASP A 1 242 ? 9.262 5.754 -16.970 1.00 91.50 242 ASP A N 1
ATOM 1932 C CA . ASP A 1 242 ? 9.135 4.955 -18.190 1.00 91.50 242 ASP A CA 1
ATOM 1933 C C . ASP A 1 242 ? 10.140 5.444 -19.258 1.00 91.50 242 ASP A C 1
ATOM 1935 O O . ASP A 1 242 ? 10.727 4.634 -19.975 1.00 91.50 242 ASP A O 1
ATOM 1939 N N . LEU A 1 243 ? 10.416 6.755 -19.315 1.00 92.50 243 LEU A N 1
ATOM 1940 C CA . LEU A 1 243 ? 11.459 7.343 -20.166 1.00 92.50 243 LEU A CA 1
ATOM 1941 C C . LEU A 1 243 ? 12.882 7.020 -19.685 1.00 92.50 243 LEU A C 1
ATOM 1943 O O . LEU A 1 243 ? 13.755 6.827 -20.527 1.00 92.50 243 LEU A O 1
ATOM 1947 N N . ASP A 1 244 ? 13.120 6.948 -18.372 1.00 91.00 244 ASP A N 1
ATOM 1948 C CA . ASP A 1 244 ? 14.406 6.504 -17.812 1.00 91.00 244 ASP A CA 1
ATOM 1949 C C . ASP A 1 244 ? 14.705 5.049 -18.206 1.00 91.00 244 ASP A C 1
ATOM 1951 O O . ASP A 1 244 ? 15.797 4.745 -18.682 1.00 91.00 244 ASP A O 1
ATOM 1955 N N . VAL A 1 245 ? 13.718 4.155 -18.063 1.00 90.75 245 VAL A N 1
ATOM 1956 C CA . VAL A 1 245 ? 13.835 2.745 -18.478 1.00 90.75 245 VAL A CA 1
ATOM 1957 C C . VAL A 1 245 ? 14.068 2.645 -19.986 1.00 90.75 245 VAL A C 1
ATOM 1959 O O . VAL A 1 245 ? 14.934 1.898 -20.436 1.00 90.75 245 VAL A O 1
ATOM 1962 N N . LEU A 1 246 ? 13.330 3.430 -20.772 1.00 90.94 246 LEU A N 1
ATOM 1963 C CA . LEU A 1 246 ? 13.478 3.462 -22.223 1.00 90.94 246 LEU A CA 1
ATOM 1964 C C . LEU A 1 246 ? 14.864 3.955 -22.672 1.00 90.94 246 LEU A C 1
ATOM 1966 O O . LEU A 1 246 ? 15.373 3.470 -23.679 1.00 90.94 246 LEU A O 1
ATOM 1970 N N . ASP A 1 247 ? 15.479 4.911 -21.972 1.00 90.69 247 ASP A N 1
ATOM 1971 C CA . ASP A 1 247 ? 16.816 5.404 -22.328 1.00 90.69 247 ASP A CA 1
ATOM 1972 C C . ASP A 1 247 ? 17.899 4.332 -22.136 1.00 90.69 247 ASP A C 1
ATOM 1974 O O . ASP A 1 247 ? 18.801 4.216 -22.971 1.00 90.69 247 ASP A O 1
ATOM 1978 N N . VAL A 1 248 ? 17.776 3.510 -21.086 1.00 91.00 248 VAL A N 1
ATOM 1979 C CA . VAL A 1 248 ? 18.640 2.337 -20.867 1.00 91.00 248 VAL A CA 1
ATOM 1980 C C . VAL A 1 248 ? 18.451 1.329 -22.000 1.00 91.00 248 VAL A C 1
ATOM 1982 O O . VAL A 1 248 ? 19.412 0.994 -22.685 1.00 91.00 248 VAL A O 1
ATOM 1985 N N . GLU A 1 249 ? 17.206 0.950 -22.292 1.00 90.38 249 GLU A N 1
ATOM 1986 C CA . GLU A 1 249 ? 16.880 -0.001 -23.365 1.00 90.38 249 GLU A CA 1
ATOM 1987 C C . GLU A 1 249 ? 17.353 0.471 -24.748 1.00 90.38 249 GLU A C 1
ATOM 1989 O O . GLU A 1 249 ? 17.861 -0.314 -25.547 1.00 90.38 249 GLU A O 1
ATOM 1994 N N . LEU A 1 250 ? 17.234 1.768 -25.049 1.00 92.12 250 LEU A N 1
ATOM 1995 C CA . LEU A 1 250 ? 17.736 2.343 -26.299 1.00 92.12 250 LEU A CA 1
ATOM 1996 C C . LEU A 1 250 ? 19.267 2.371 -26.357 1.00 92.12 250 LEU A C 1
ATOM 1998 O O . LEU A 1 250 ? 19.831 2.253 -27.445 1.00 92.12 250 LEU A O 1
ATOM 2002 N N . THR A 1 251 ? 19.934 2.536 -25.216 1.00 91.88 251 THR A N 1
ATOM 2003 C CA . THR A 1 251 ? 21.398 2.487 -25.121 1.00 91.88 251 THR A CA 1
ATOM 2004 C C . THR A 1 251 ? 21.904 1.065 -25.356 1.00 91.88 251 THR A C 1
ATOM 2006 O O . THR A 1 251 ? 22.805 0.872 -26.174 1.00 91.88 251 THR A O 1
ATOM 2009 N N . ASP A 1 252 ? 21.262 0.070 -24.747 1.00 91.25 252 ASP A N 1
ATOM 2010 C CA . ASP A 1 252 ? 21.585 -1.344 -24.952 1.00 91.25 252 ASP A CA 1
ATOM 2011 C C . ASP A 1 252 ? 21.304 -1.773 -26.399 1.00 91.25 252 ASP A C 1
ATOM 2013 O O . ASP A 1 252 ? 22.149 -2.381 -27.056 1.00 91.25 252 ASP A O 1
ATOM 2017 N N . ALA A 1 253 ? 20.165 -1.354 -26.959 1.00 91.00 253 ALA A N 1
ATOM 2018 C CA . ALA A 1 253 ? 19.827 -1.572 -28.363 1.00 91.00 253 ALA A CA 1
ATOM 2019 C C . ALA A 1 253 ? 20.862 -0.970 -29.330 1.00 91.00 253 ALA A C 1
ATOM 2021 O O . ALA A 1 253 ? 21.159 -1.565 -30.367 1.00 91.00 253 ALA A O 1
ATOM 2022 N N . LEU A 1 254 ? 21.407 0.212 -29.019 1.00 91.94 254 LEU A N 1
ATOM 2023 C CA . LEU A 1 254 ? 22.467 0.836 -29.815 1.00 91.94 254 LEU A CA 1
ATOM 2024 C C . LEU A 1 254 ? 23.761 0.023 -29.765 1.00 91.94 254 LEU A C 1
ATOM 2026 O O . LEU A 1 254 ? 24.346 -0.226 -30.818 1.00 91.94 254 LEU A O 1
ATOM 2030 N N . ALA A 1 255 ? 24.172 -0.426 -28.578 1.00 90.81 255 ALA A N 1
ATOM 2031 C CA . ALA A 1 255 ? 25.351 -1.274 -28.417 1.00 90.81 255 ALA A CA 1
ATOM 2032 C C . ALA A 1 255 ? 25.193 -2.612 -29.164 1.00 90.81 255 ALA A C 1
ATOM 2034 O O . ALA A 1 255 ? 26.111 -3.064 -29.848 1.00 90.81 255 ALA A O 1
ATOM 2035 N N . ASP A 1 256 ? 24.010 -3.225 -29.106 1.00 88.94 256 ASP A N 1
ATOM 2036 C CA . ASP A 1 256 ? 23.690 -4.459 -29.830 1.00 88.94 256 ASP A CA 1
ATOM 2037 C C . ASP A 1 256 ? 23.716 -4.270 -31.344 1.00 88.94 256 ASP A C 1
ATOM 2039 O O . ASP A 1 256 ? 24.286 -5.087 -32.073 1.00 88.94 256 ASP A O 1
ATOM 2043 N N . ALA A 1 257 ? 23.135 -3.171 -31.826 1.00 88.88 257 ALA A N 1
ATOM 2044 C CA . ALA A 1 257 ? 23.186 -2.804 -33.232 1.00 88.88 257 ALA A CA 1
ATOM 2045 C C . ALA A 1 257 ? 24.631 -2.592 -33.704 1.00 88.88 257 ALA A C 1
ATOM 2047 O O . ALA A 1 257 ? 24.997 -3.051 -34.783 1.00 88.88 257 ALA A O 1
ATOM 2048 N N . GLU A 1 258 ? 25.468 -1.926 -32.907 1.00 88.81 258 GLU A N 1
ATOM 2049 C CA . GLU A 1 258 ? 26.888 -1.736 -33.216 1.00 88.81 258 GLU A CA 1
ATOM 2050 C C . GLU A 1 258 ? 27.646 -3.064 -33.297 1.00 88.81 258 GLU A C 1
ATOM 2052 O O . GLU A 1 258 ? 28.373 -3.278 -34.270 1.00 88.81 258 GLU A O 1
ATOM 2057 N N . ARG A 1 259 ? 27.428 -3.974 -32.338 1.00 88.19 259 ARG A N 1
ATOM 2058 C CA . ARG A 1 259 ? 28.016 -5.323 -32.354 1.00 88.19 259 ARG A CA 1
ATOM 2059 C C . ARG A 1 259 ? 27.593 -6.111 -33.590 1.00 88.19 259 ARG A C 1
ATOM 2061 O O . ARG A 1 259 ? 28.453 -6.539 -34.356 1.00 88.19 259 ARG A O 1
ATOM 2068 N N . THR A 1 260 ? 26.287 -6.194 -33.840 1.00 86.94 260 THR A N 1
ATOM 2069 C CA . THR A 1 260 ? 25.716 -6.917 -34.989 1.00 86.94 260 THR A CA 1
ATOM 2070 C C . THR A 1 260 ? 26.258 -6.369 -36.310 1.00 86.94 260 THR A C 1
ATOM 2072 O O . THR A 1 260 ? 26.601 -7.125 -37.219 1.00 86.94 260 THR A O 1
ATOM 2075 N N . MET A 1 261 ? 26.386 -5.040 -36.426 1.00 82.56 261 MET A N 1
ATOM 2076 C CA . MET A 1 261 ? 26.933 -4.430 -37.634 1.00 82.56 261 MET A CA 1
ATOM 2077 C C . MET A 1 261 ? 28.429 -4.694 -37.807 1.00 82.56 261 MET A C 1
ATOM 2079 O O . MET A 1 261 ? 28.871 -4.918 -38.933 1.00 82.56 261 MET A O 1
ATOM 2083 N N . SER A 1 262 ? 29.201 -4.674 -36.719 1.00 83.88 262 SER A N 1
ATOM 2084 C CA . SER A 1 262 ? 30.632 -4.994 -36.735 1.00 83.88 262 SER A CA 1
ATOM 2085 C C . SER A 1 262 ? 30.874 -6.445 -37.168 1.00 83.88 262 SER A C 1
ATOM 2087 O O . SER A 1 262 ? 31.695 -6.704 -38.049 1.00 83.88 262 SER A O 1
ATOM 2089 N N . GLU A 1 263 ? 30.098 -7.386 -36.628 1.00 85.31 263 GLU A N 1
ATOM 2090 C CA . GLU A 1 263 ? 30.147 -8.807 -36.993 1.00 85.31 263 GLU A CA 1
ATOM 2091 C C . GLU A 1 263 ? 29.777 -9.031 -38.463 1.00 85.31 263 GLU A C 1
ATOM 2093 O O . GLU A 1 263 ? 30.502 -9.716 -39.187 1.00 85.31 263 GLU A O 1
ATOM 2098 N N . ALA A 1 264 ? 28.705 -8.393 -38.944 1.00 81.50 264 ALA A N 1
ATOM 2099 C CA . ALA A 1 264 ? 28.303 -8.469 -40.347 1.00 81.50 264 ALA A CA 1
ATOM 2100 C C . ALA A 1 264 ? 29.377 -7.898 -41.291 1.00 81.50 264 ALA A C 1
ATOM 2102 O O . ALA A 1 264 ? 29.649 -8.472 -42.347 1.00 81.50 264 ALA A O 1
ATOM 2103 N N . GLN A 1 265 ? 30.025 -6.791 -40.910 1.00 81.31 265 GLN A N 1
ATOM 2104 C CA . GLN A 1 265 ? 31.135 -6.206 -41.670 1.00 81.31 265 GLN A CA 1
ATOM 2105 C C . GLN A 1 265 ? 32.366 -7.119 -41.688 1.00 81.31 265 GLN A C 1
ATOM 2107 O O . GLN A 1 265 ? 32.979 -7.290 -42.743 1.00 81.31 265 GLN A O 1
ATOM 2112 N N . ALA A 1 266 ? 32.714 -7.730 -40.553 1.00 79.38 266 ALA A N 1
ATOM 2113 C CA . ALA A 1 266 ? 33.811 -8.688 -40.460 1.00 79.38 266 ALA A CA 1
ATOM 2114 C C . ALA A 1 266 ? 33.543 -9.940 -41.311 1.00 79.38 266 ALA A C 1
ATOM 2116 O O . ALA A 1 266 ? 34.421 -10.366 -42.060 1.00 79.38 266 ALA A O 1
ATOM 2117 N N . ALA A 1 267 ? 32.319 -10.476 -41.273 1.00 79.94 267 ALA A N 1
ATOM 2118 C CA . ALA A 1 267 ? 31.904 -11.609 -42.096 1.00 79.94 267 ALA A CA 1
ATOM 2119 C C . ALA A 1 267 ? 31.937 -11.275 -43.597 1.00 79.94 267 ALA A C 1
ATOM 2121 O O . ALA A 1 267 ? 32.459 -12.055 -44.392 1.00 79.94 267 ALA A O 1
ATOM 2122 N N . ALA A 1 268 ? 31.446 -10.094 -43.992 1.00 81.00 268 ALA A N 1
ATOM 2123 C CA . ALA A 1 268 ? 31.502 -9.631 -45.378 1.00 81.00 268 ALA A CA 1
ATOM 2124 C C . ALA A 1 268 ? 32.949 -9.460 -45.868 1.00 81.00 268 ALA A C 1
ATOM 2126 O O . ALA A 1 268 ? 33.273 -9.843 -46.993 1.00 81.00 268 ALA A O 1
ATOM 2127 N N . ARG A 1 269 ? 33.835 -8.931 -45.013 1.00 82.75 269 ARG A N 1
ATOM 2128 C CA . ARG A 1 269 ? 35.266 -8.814 -45.305 1.00 82.75 269 ARG A CA 1
ATOM 2129 C C . ARG A 1 269 ? 35.925 -10.184 -45.461 1.00 82.75 269 ARG A C 1
ATOM 2131 O O . ARG A 1 269 ? 36.608 -10.396 -46.455 1.00 82.75 269 ARG A O 1
ATOM 2138 N N . ALA A 1 270 ? 35.678 -11.114 -44.539 1.00 82.62 270 ALA A N 1
ATOM 2139 C CA . ALA A 1 270 ? 36.203 -12.476 -44.615 1.00 82.62 270 ALA A CA 1
ATOM 2140 C C . ALA A 1 270 ? 35.718 -13.205 -45.880 1.00 82.62 270 ALA A C 1
ATOM 2142 O O . ALA A 1 270 ? 36.500 -13.881 -46.544 1.00 82.62 270 ALA A O 1
ATOM 2143 N N . ALA A 1 271 ? 34.451 -13.021 -46.265 1.00 82.25 271 ALA A N 1
ATOM 2144 C CA . ALA A 1 271 ? 33.905 -13.571 -47.503 1.00 82.25 271 ALA A CA 1
ATOM 2145 C C . ALA A 1 271 ? 34.569 -12.969 -48.755 1.00 82.25 271 ALA A C 1
ATOM 2147 O O . ALA A 1 271 ? 34.868 -13.699 -49.701 1.00 82.25 271 ALA A O 1
ATOM 2148 N N . ALA A 1 272 ? 34.837 -11.659 -48.762 1.00 82.81 272 ALA A N 1
ATOM 2149 C CA . ALA A 1 272 ? 35.551 -10.997 -49.853 1.00 82.81 272 ALA A CA 1
ATOM 2150 C C . ALA A 1 272 ? 37.016 -11.461 -49.953 1.00 82.81 272 ALA A C 1
ATOM 2152 O O . ALA A 1 272 ? 37.496 -11.740 -51.052 1.00 82.81 272 ALA A O 1
ATOM 2153 N N . GLU A 1 273 ? 37.706 -11.599 -48.818 1.00 86.25 273 GLU A N 1
ATOM 2154 C CA . GLU A 1 273 ? 39.073 -12.132 -48.744 1.00 86.25 273 GLU A CA 1
ATOM 2155 C C . GLU A 1 273 ? 39.126 -13.591 -49.231 1.00 86.25 273 GLU A C 1
ATOM 2157 O O . GLU A 1 273 ? 39.983 -13.932 -50.047 1.00 86.25 273 GLU A O 1
ATOM 2162 N N . ALA A 1 274 ? 38.166 -14.433 -48.831 1.00 81.31 274 ALA A N 1
ATOM 2163 C CA . ALA A 1 274 ? 38.049 -15.813 -49.304 1.00 81.31 274 ALA A CA 1
ATOM 2164 C C . ALA A 1 274 ? 37.771 -15.899 -50.816 1.00 81.31 274 ALA A C 1
ATOM 2166 O O . ALA A 1 274 ? 38.383 -16.710 -51.511 1.00 81.31 274 ALA A O 1
ATOM 2167 N N . ALA A 1 275 ? 36.892 -15.042 -51.347 1.00 82.31 275 ALA A N 1
ATOM 2168 C CA . ALA A 1 275 ? 36.610 -14.976 -52.781 1.00 82.31 275 ALA A CA 1
ATOM 2169 C C . ALA A 1 275 ? 37.842 -14.533 -53.590 1.00 82.31 275 ALA A C 1
ATOM 2171 O O . ALA A 1 275 ? 38.129 -15.098 -54.645 1.00 82.31 275 ALA A O 1
ATOM 2172 N N . MET A 1 276 ? 38.603 -13.561 -53.081 1.00 82.75 276 MET A N 1
ATOM 2173 C CA . MET A 1 276 ? 39.844 -13.101 -53.706 1.00 82.75 276 MET A CA 1
ATOM 2174 C C . MET A 1 276 ? 40.938 -14.179 -53.666 1.00 82.75 276 MET A C 1
ATOM 2176 O O . MET A 1 276 ? 41.605 -14.401 -54.675 1.00 82.75 276 MET A O 1
ATOM 2180 N N . ALA A 1 277 ? 41.083 -14.897 -52.547 1.00 76.62 277 ALA A N 1
ATOM 2181 C CA . ALA A 1 277 ? 42.012 -16.019 -52.425 1.00 76.62 277 ALA A CA 1
ATOM 2182 C C . ALA A 1 277 ? 41.676 -17.153 -53.408 1.00 76.62 277 ALA A C 1
ATOM 2184 O O . ALA A 1 277 ? 42.567 -17.614 -54.120 1.00 76.62 277 ALA A O 1
ATOM 2185 N N . ALA A 1 278 ? 40.396 -17.533 -53.512 1.00 74.25 278 ALA A N 1
ATOM 2186 C CA . ALA A 1 278 ? 39.921 -18.530 -54.474 1.00 74.25 278 ALA A CA 1
ATOM 2187 C C . ALA A 1 278 ? 40.177 -18.101 -55.930 1.00 74.25 278 ALA A C 1
ATOM 2189 O O . ALA A 1 278 ? 40.569 -18.914 -56.767 1.00 74.25 278 ALA A O 1
ATOM 2190 N N . SER A 1 279 ? 40.018 -16.808 -56.230 1.00 72.56 279 SER A N 1
ATOM 2191 C CA . SER A 1 279 ? 40.299 -16.266 -57.561 1.00 72.56 279 SER A CA 1
ATOM 2192 C C . SER A 1 279 ? 41.795 -16.277 -57.903 1.00 72.56 279 SER A C 1
ATOM 2194 O O . SER A 1 279 ? 42.138 -16.464 -59.065 1.00 72.56 279 SER A O 1
ATOM 2196 N N . LEU A 1 280 ? 42.689 -16.114 -56.920 1.00 70.88 280 LEU A N 1
ATOM 2197 C CA . LEU A 1 280 ? 44.143 -16.219 -57.112 1.00 70.88 280 LEU A CA 1
ATOM 2198 C C . LEU A 1 280 ? 44.611 -17.674 -57.275 1.00 70.88 280 LEU A C 1
ATOM 2200 O O . LEU A 1 280 ? 45.537 -17.925 -58.041 1.00 70.88 280 LEU A O 1
ATOM 2204 N N . THR A 1 281 ? 43.956 -18.636 -56.614 1.00 65.44 281 THR A N 1
ATOM 2205 C CA . THR A 1 281 ? 44.261 -20.070 -56.799 1.00 65.44 281 THR A CA 1
ATOM 2206 C C . THR A 1 281 ? 43.850 -20.548 -58.192 1.00 65.44 281 THR A C 1
ATOM 2208 O O . THR A 1 281 ? 44.611 -21.248 -58.848 1.00 65.44 281 THR A O 1
ATOM 2211 N N . ALA A 1 282 ? 42.705 -20.079 -58.699 1.00 58.91 282 ALA A N 1
ATOM 2212 C CA . ALA A 1 282 ? 42.243 -20.386 -60.054 1.00 58.91 282 ALA A CA 1
ATOM 2213 C C . ALA A 1 282 ? 43.161 -19.840 -61.171 1.00 58.91 282 ALA A C 1
ATOM 2215 O O . ALA A 1 282 ? 43.149 -20.368 -62.279 1.00 58.91 282 ALA A O 1
ATOM 2216 N N . VAL A 1 283 ? 43.959 -18.799 -60.898 1.00 58.00 283 VAL A N 1
ATOM 2217 C CA . VAL A 1 283 ? 44.950 -18.248 -61.845 1.00 58.00 283 VAL A CA 1
ATOM 2218 C C . VAL A 1 283 ? 46.282 -19.012 -61.790 1.00 58.00 283 VAL A C 1
ATOM 2220 O O . VAL A 1 283 ? 46.995 -19.049 -62.788 1.00 58.00 283 VAL A O 1
ATOM 2223 N N . ALA A 1 284 ? 46.608 -19.656 -60.664 1.00 54.72 284 ALA A N 1
ATOM 2224 C CA . ALA A 1 284 ? 47.831 -20.449 -60.501 1.00 54.72 284 ALA A CA 1
ATOM 2225 C C . ALA A 1 284 ? 47.743 -21.865 -61.112 1.00 54.72 284 ALA A C 1
ATOM 2227 O O . ALA A 1 284 ? 48.778 -22.434 -61.443 1.00 54.72 284 ALA A O 1
ATOM 2228 N N . ASP A 1 285 ? 46.533 -22.402 -61.307 1.00 51.38 285 ASP A N 1
ATOM 2229 C CA . ASP A 1 285 ? 46.280 -23.700 -61.963 1.00 51.38 285 ASP A CA 1
ATOM 2230 C C . ASP A 1 285 ? 46.060 -23.592 -63.492 1.00 51.38 285 ASP A C 1
ATOM 2232 O O . ASP A 1 285 ? 45.642 -24.553 -64.144 1.00 51.38 285 ASP A O 1
ATOM 2236 N N . ALA A 1 286 ? 46.333 -22.433 -64.102 1.00 45.69 286 ALA A N 1
ATOM 2237 C CA . ALA A 1 286 ? 46.284 -22.288 -65.556 1.00 45.69 286 ALA A CA 1
ATOM 2238 C C . ALA A 1 286 ? 47.534 -22.934 -66.202 1.00 45.69 286 ALA A C 1
ATOM 2240 O O . ALA A 1 286 ? 48.652 -22.543 -65.863 1.00 45.69 286 ALA A O 1
ATOM 2241 N N . PRO A 1 287 ? 47.393 -23.901 -67.133 1.00 42.69 287 PRO A N 1
ATOM 2242 C CA . PRO A 1 287 ? 48.543 -24.521 -67.783 1.00 42.69 287 PRO A CA 1
ATOM 2243 C C . PRO A 1 287 ? 49.244 -23.519 -68.712 1.00 42.69 287 PRO A C 1
ATOM 2245 O O . PRO A 1 287 ? 48.588 -22.804 -69.472 1.00 42.69 287 PRO A O 1
ATOM 2248 N N . GLU A 1 288 ? 50.580 -23.493 -68.669 1.00 41.22 288 GLU A N 1
ATOM 2249 C CA . GLU A 1 288 ? 51.418 -22.775 -69.636 1.00 41.22 288 GLU A CA 1
ATOM 2250 C C . GLU A 1 288 ? 51.099 -23.267 -71.057 1.00 41.22 288 GLU A C 1
ATOM 2252 O O . GLU A 1 288 ? 51.357 -24.420 -71.403 1.00 41.22 288 GLU A O 1
ATOM 2257 N N . ALA A 1 289 ? 50.517 -22.395 -71.881 1.00 41.91 289 ALA A N 1
ATOM 2258 C CA . ALA A 1 289 ? 50.328 -22.633 -73.305 1.00 41.91 289 ALA A CA 1
ATOM 2259 C C . ALA A 1 289 ? 51.385 -21.853 -74.098 1.00 41.91 289 ALA A C 1
ATOM 2261 O O . ALA A 1 289 ? 51.527 -20.638 -73.948 1.00 41.91 289 ALA A O 1
ATOM 2262 N N . GLU A 1 290 ? 52.128 -22.597 -74.916 1.00 39.69 290 GLU A N 1
ATOM 2263 C CA . GLU A 1 290 ? 53.199 -22.141 -75.797 1.00 39.69 290 GLU A CA 1
ATOM 2264 C C . GLU A 1 290 ? 52.785 -21.036 -76.784 1.00 39.69 290 GLU A C 1
ATOM 2266 O O . GLU A 1 290 ? 51.629 -20.884 -77.181 1.00 39.69 290 GLU A O 1
ATOM 2271 N N . ALA A 1 291 ? 53.808 -20.292 -77.203 1.00 39.81 291 ALA A N 1
ATOM 2272 C CA . ALA A 1 291 ? 53.782 -19.188 -78.145 1.00 39.81 291 ALA A CA 1
ATOM 2273 C C . ALA A 1 291 ? 53.153 -19.521 -79.514 1.00 39.81 291 ALA A C 1
ATOM 2275 O O . AL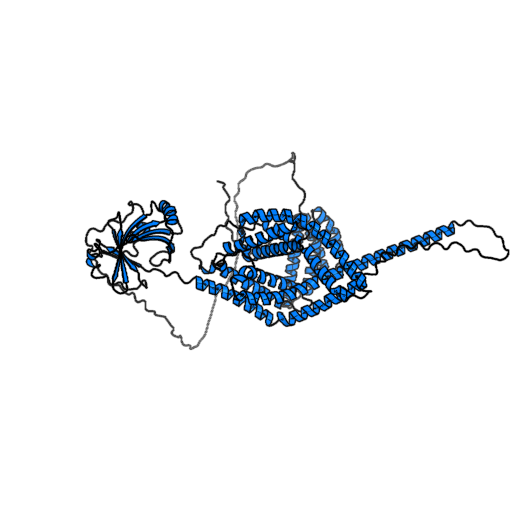A A 1 291 ? 53.494 -20.512 -80.157 1.00 39.81 291 ALA A O 1
ATOM 2276 N N . GLY A 1 292 ? 52.334 -18.591 -80.015 1.00 33.88 292 GLY A N 1
ATOM 2277 C CA . GLY A 1 292 ? 51.880 -18.537 -81.404 1.00 33.88 292 GLY A CA 1
ATOM 2278 C C . GLY A 1 292 ? 51.171 -17.214 -81.713 1.00 33.88 292 GLY A C 1
ATOM 2279 O O . GLY A 1 292 ? 50.085 -16.950 -81.210 1.00 33.88 292 GLY A O 1
ATOM 2280 N N . GLU A 1 293 ? 51.794 -16.380 -82.541 1.00 35.62 293 GLU A N 1
ATOM 2281 C CA . GLU A 1 293 ? 51.302 -15.089 -83.057 1.00 35.62 293 GLU A CA 1
ATOM 2282 C C . GLU A 1 293 ? 50.976 -15.229 -84.575 1.00 35.62 293 GLU A C 1
ATOM 2284 O O . GLU A 1 293 ? 51.479 -16.158 -85.208 1.00 35.62 293 GLU A O 1
ATOM 2289 N N . PRO A 1 294 ? 50.271 -14.292 -85.245 1.00 61.38 294 PRO A N 1
ATOM 2290 C CA . PRO A 1 294 ? 48.861 -13.925 -85.063 1.00 61.38 294 PRO A CA 1
ATOM 2291 C C . PRO A 1 294 ? 48.076 -13.899 -86.407 1.00 61.38 294 PRO A C 1
ATOM 2293 O O . PRO A 1 294 ? 48.658 -13.767 -87.483 1.00 61.38 294 PRO A O 1
ATOM 2296 N N . ALA A 1 295 ? 46.734 -13.925 -86.382 1.00 36.28 295 ALA A N 1
ATOM 2297 C CA . ALA A 1 295 ? 45.931 -13.536 -87.553 1.00 36.28 295 ALA A CA 1
ATOM 2298 C C . ALA A 1 295 ? 44.520 -13.022 -87.200 1.00 36.28 295 ALA A C 1
ATOM 2300 O O . ALA A 1 295 ? 43.662 -13.770 -86.747 1.00 36.28 295 ALA A O 1
ATOM 2301 N N . GLY A 1 296 ? 44.291 -11.736 -87.484 1.00 35.72 296 GLY A N 1
ATOM 2302 C CA . GLY A 1 296 ? 43.227 -11.292 -88.395 1.00 35.72 296 GLY A CA 1
ATOM 2303 C C . GLY A 1 296 ? 41.752 -11.488 -88.017 1.00 35.72 296 GLY A C 1
ATOM 2304 O O . GLY A 1 296 ? 41.107 -12.392 -88.519 1.00 35.72 296 GLY A O 1
ATOM 2305 N N . ASN A 1 297 ? 41.223 -10.523 -87.260 1.00 37.97 297 ASN A N 1
ATOM 2306 C CA . ASN A 1 297 ? 39.992 -9.749 -87.504 1.00 37.97 297 ASN A CA 1
ATOM 2307 C C . ASN A 1 297 ? 38.703 -10.439 -88.030 1.00 37.97 297 ASN A C 1
ATOM 2309 O O . ASN A 1 297 ? 38.610 -10.786 -89.204 1.00 37.97 297 ASN A O 1
ATOM 2313 N N . GLY A 1 298 ? 37.630 -10.360 -87.225 1.00 36.25 298 GLY A N 1
ATOM 2314 C CA . GLY A 1 298 ? 36.325 -9.897 -87.724 1.00 36.25 298 GLY A CA 1
ATOM 2315 C C . GLY A 1 298 ? 35.080 -10.737 -87.401 1.00 36.25 298 GLY A C 1
ATOM 2316 O O . GLY A 1 298 ? 34.901 -11.814 -87.953 1.00 36.25 298 GLY A O 1
ATOM 2317 N N . ALA A 1 299 ? 34.166 -10.108 -86.648 1.00 36.50 299 ALA A N 1
ATOM 2318 C CA . ALA A 1 299 ? 32.708 -10.322 -86.594 1.00 36.50 299 ALA A CA 1
ATOM 2319 C C . ALA A 1 299 ? 32.125 -11.357 -85.599 1.00 36.50 299 ALA A C 1
ATOM 2321 O O . ALA A 1 299 ? 31.655 -12.429 -85.959 1.00 36.50 299 ALA A O 1
ATOM 2322 N N . GLU A 1 300 ? 32.121 -10.948 -84.325 1.00 42.78 300 GLU A N 1
ATOM 2323 C CA . GLU A 1 300 ? 30.916 -10.693 -83.506 1.00 42.78 300 GLU A CA 1
ATOM 2324 C C . GLU A 1 300 ? 29.727 -11.683 -83.586 1.00 42.78 300 GLU A C 1
ATOM 2326 O O . GLU A 1 300 ? 28.843 -11.581 -84.435 1.00 42.78 300 GLU A O 1
ATOM 2331 N N . ALA A 1 301 ? 29.640 -12.559 -82.580 1.00 36.28 301 ALA A N 1
ATOM 2332 C CA . ALA A 1 301 ? 28.398 -13.175 -82.112 1.00 36.28 301 ALA A CA 1
ATOM 2333 C C . ALA A 1 301 ? 28.299 -12.944 -80.589 1.00 36.28 301 ALA A C 1
ATOM 2335 O O . ALA A 1 301 ? 29.309 -13.104 -79.897 1.00 36.28 301 ALA A O 1
ATOM 2336 N N . PRO A 1 302 ? 27.141 -12.527 -80.041 1.00 39.78 302 PRO A N 1
ATOM 2337 C CA . PRO A 1 302 ? 27.057 -12.115 -78.648 1.00 39.78 302 PRO A CA 1
ATOM 2338 C C . PRO A 1 302 ? 27.152 -13.341 -77.735 1.00 39.78 302 PRO A C 1
ATOM 2340 O O . PRO A 1 302 ? 26.373 -14.287 -77.851 1.00 39.78 302 PRO A O 1
ATOM 2343 N N . ALA A 1 303 ? 28.120 -13.312 -76.820 1.00 35.31 303 ALA A N 1
ATOM 2344 C CA . ALA A 1 303 ? 28.180 -14.235 -75.697 1.00 35.31 303 ALA A CA 1
ATOM 2345 C C . ALA A 1 303 ? 26.901 -14.090 -74.847 1.00 35.31 303 ALA A C 1
ATOM 2347 O O . ALA A 1 303 ? 26.409 -12.967 -74.693 1.00 35.31 303 ALA A O 1
ATOM 2348 N N . PRO A 1 304 ? 26.355 -15.185 -74.289 1.00 36.34 304 PRO A N 1
ATOM 2349 C CA . PRO A 1 304 ? 25.222 -15.088 -73.383 1.00 36.34 304 PRO A CA 1
ATOM 2350 C C . PRO A 1 304 ? 25.644 -14.230 -72.188 1.00 36.34 304 PRO A C 1
ATOM 2352 O O . PRO A 1 304 ? 26.646 -14.523 -71.531 1.00 36.34 304 PRO A O 1
ATOM 2355 N N . GLU A 1 305 ? 24.905 -13.145 -71.936 1.00 35.16 305 GLU A N 1
ATOM 2356 C CA . GLU A 1 305 ? 25.034 -12.385 -70.696 1.00 35.16 305 GLU A CA 1
ATOM 2357 C C . GLU A 1 305 ? 24.998 -13.385 -69.533 1.00 35.16 305 GLU A C 1
ATOM 2359 O O . GLU A 1 305 ? 24.101 -14.235 -69.504 1.00 35.16 305 GLU A O 1
ATOM 2364 N N . PRO A 1 306 ? 25.937 -13.329 -68.568 1.00 37.34 306 PRO A N 1
ATOM 2365 C CA . PRO A 1 306 ? 25.736 -14.061 -67.339 1.00 37.34 306 PRO A CA 1
ATOM 2366 C C . PRO A 1 306 ? 24.467 -13.471 -66.742 1.00 37.34 306 PRO A C 1
ATOM 2368 O O . PRO A 1 306 ? 24.454 -12.297 -66.358 1.00 37.34 306 PRO A O 1
ATOM 2371 N N . GLU A 1 307 ? 23.392 -14.264 -66.739 1.00 34.25 307 GLU A N 1
ATOM 2372 C CA . GLU A 1 307 ? 22.179 -13.962 -66.003 1.00 34.25 307 GLU A CA 1
ATOM 2373 C C . GLU A 1 307 ? 22.638 -13.449 -64.649 1.00 34.25 307 GLU A C 1
ATOM 2375 O O . GLU A 1 307 ? 23.212 -14.181 -63.834 1.00 34.25 307 GLU A O 1
ATOM 2380 N N . ARG A 1 308 ? 22.456 -12.142 -64.443 1.00 36.59 308 ARG A N 1
ATOM 2381 C CA . ARG A 1 308 ? 22.571 -11.534 -63.135 1.00 36.59 308 ARG A CA 1
ATOM 2382 C C . ARG A 1 308 ? 21.527 -12.276 -62.330 1.00 36.59 308 ARG A C 1
ATOM 2384 O O . ARG A 1 308 ? 20.355 -11.913 -62.391 1.00 36.59 308 ARG A O 1
ATOM 2391 N N . ARG A 1 309 ? 21.942 -13.339 -61.630 1.00 32.41 309 ARG A N 1
ATOM 2392 C CA . ARG A 1 309 ? 21.166 -13.937 -60.555 1.00 32.41 309 ARG A CA 1
ATOM 2393 C C . ARG A 1 309 ? 20.730 -12.741 -59.738 1.00 32.41 309 ARG A C 1
ATOM 2395 O O . ARG A 1 309 ? 21.556 -12.080 -59.105 1.00 32.41 309 ARG A O 1
ATOM 2402 N N . GLN A 1 310 ? 19.449 -12.407 -59.852 1.00 37.81 310 GLN A N 1
ATOM 2403 C CA . GLN A 1 310 ? 18.766 -11.583 -58.886 1.00 37.81 310 GLN A CA 1
ATOM 2404 C C . GLN A 1 310 ? 18.906 -12.368 -57.595 1.00 37.81 310 GLN A C 1
ATOM 2406 O O . GLN A 1 310 ? 18.109 -13.245 -57.284 1.00 37.81 310 GLN A O 1
ATOM 2411 N N . VAL A 1 311 ? 20.008 -12.111 -56.893 1.00 33.28 311 VAL A N 1
ATOM 2412 C CA . VAL A 1 311 ? 20.087 -12.329 -55.466 1.00 33.28 311 VAL A CA 1
ATOM 2413 C C . VAL A 1 311 ? 18.911 -11.528 -54.948 1.00 33.28 311 VAL A C 1
ATOM 2415 O O . VAL A 1 311 ? 18.882 -10.302 -55.082 1.00 33.28 311 VAL A O 1
ATOM 2418 N N . ASP A 1 312 ? 17.887 -12.251 -54.517 1.00 29.98 312 ASP A N 1
ATOM 2419 C CA . ASP A 1 312 ? 16.693 -11.704 -53.912 1.00 29.98 312 ASP A CA 1
ATOM 2420 C C . ASP A 1 312 ? 17.150 -10.738 -52.808 1.00 29.98 312 ASP A C 1
ATOM 2422 O O . ASP A 1 312 ? 17.661 -11.147 -51.769 1.00 29.98 312 ASP A O 1
ATOM 2426 N N . ARG A 1 313 ? 17.073 -9.426 -53.079 1.00 35.69 313 ARG A N 1
ATOM 2427 C CA . ARG A 1 313 ? 17.482 -8.330 -52.180 1.00 35.69 313 ARG A CA 1
ATOM 2428 C C . ARG A 1 313 ? 16.460 -8.150 -51.052 1.00 35.69 313 ARG A C 1
ATOM 2430 O O . ARG A 1 313 ? 16.048 -7.031 -50.741 1.00 35.69 313 ARG A O 1
ATOM 2437 N N . ARG A 1 314 ? 15.985 -9.243 -50.465 1.00 34.50 314 ARG A N 1
ATOM 2438 C CA . ARG A 1 314 ? 15.110 -9.222 -49.298 1.00 34.50 314 ARG A CA 1
ATOM 2439 C C . ARG A 1 314 ? 16.001 -9.317 -48.065 1.00 34.50 314 ARG A C 1
ATOM 2441 O O . ARG A 1 314 ? 16.502 -10.381 -47.741 1.00 34.50 314 ARG A O 1
ATOM 2448 N N . ALA A 1 315 ? 16.169 -8.154 -47.431 1.00 35.16 315 ALA A N 1
ATOM 2449 C CA . ALA A 1 315 ? 16.984 -7.854 -46.251 1.00 35.16 315 ALA A CA 1
ATOM 2450 C C . ALA A 1 315 ? 18.481 -7.587 -46.510 1.00 35.16 315 ALA A C 1
ATOM 2452 O O . ALA A 1 315 ? 19.352 -8.306 -46.045 1.00 35.16 315 ALA A O 1
ATOM 2453 N N . ASP A 1 316 ? 18.784 -6.458 -47.155 1.00 42.56 316 ASP A N 1
ATOM 2454 C CA . ASP A 1 316 ? 19.865 -5.621 -46.618 1.00 42.56 316 ASP A CA 1
ATOM 2455 C C . ASP A 1 316 ? 19.288 -4.958 -45.350 1.00 42.56 316 ASP A C 1
ATOM 2457 O O . ASP A 1 316 ? 18.355 -4.146 -45.483 1.00 42.56 316 ASP A O 1
ATOM 2461 N N . PRO A 1 317 ? 19.695 -5.345 -44.123 1.00 52.22 317 PRO A N 1
ATOM 2462 C CA . PRO A 1 317 ? 19.225 -4.680 -42.924 1.00 52.22 317 PRO A CA 1
ATOM 2463 C C . PRO A 1 317 ? 19.854 -3.294 -42.934 1.00 52.22 317 PRO A C 1
ATOM 2465 O O . PRO A 1 317 ? 20.978 -3.090 -42.487 1.00 52.22 317 PRO A O 1
ATOM 2468 N N . ARG A 1 318 ? 19.126 -2.324 -43.497 1.00 72.25 318 ARG A N 1
ATOM 2469 C CA . ARG A 1 318 ? 19.511 -0.917 -43.415 1.00 72.25 318 ARG A CA 1
ATOM 2470 C C . ARG A 1 318 ? 19.884 -0.627 -41.968 1.00 72.25 318 ARG A C 1
ATOM 2472 O O . ARG A 1 318 ? 19.063 -0.857 -41.083 1.00 72.25 318 ARG A O 1
ATOM 2479 N N . ASP A 1 319 ? 21.097 -0.120 -41.783 1.00 85.31 319 ASP A N 1
ATOM 2480 C CA . ASP A 1 319 ? 21.685 0.215 -40.491 1.00 85.31 319 ASP A CA 1
ATOM 2481 C C . ASP A 1 319 ? 20.630 0.785 -39.515 1.00 85.31 319 ASP A C 1
ATOM 2483 O O . ASP A 1 319 ? 20.045 1.840 -39.801 1.00 85.31 319 ASP A O 1
ATOM 2487 N N . PRO A 1 320 ? 20.332 0.099 -38.394 1.00 90.25 320 PRO A N 1
ATOM 2488 C CA . PRO A 1 320 ? 19.308 0.542 -37.455 1.00 90.25 320 PRO A CA 1
ATOM 2489 C C . PRO A 1 320 ? 19.773 1.726 -36.591 1.00 90.25 320 PRO A C 1
ATOM 2491 O O . PRO A 1 320 ? 18.930 2.455 -36.052 1.00 90.25 320 PRO A O 1
ATOM 2494 N N . ARG A 1 321 ? 21.087 1.984 -36.491 1.00 91.50 321 ARG A N 1
ATOM 2495 C CA . ARG A 1 321 ? 21.679 2.973 -35.570 1.00 91.50 321 ARG A CA 1
ATOM 2496 C C . ARG A 1 321 ? 21.140 4.397 -35.757 1.00 91.50 321 ARG A C 1
ATOM 2498 O O . ARG A 1 321 ? 20.785 5.013 -34.753 1.00 91.50 321 ARG A O 1
ATOM 2505 N N . PRO A 1 322 ? 20.977 4.948 -36.980 1.00 90.88 322 PRO A N 1
ATOM 2506 C CA . PRO A 1 322 ? 20.402 6.284 -37.160 1.00 90.88 322 PRO A CA 1
ATOM 2507 C C . PRO A 1 322 ? 18.975 6.408 -36.612 1.00 90.88 322 PRO A C 1
ATOM 2509 O O . PRO A 1 322 ? 18.598 7.462 -36.100 1.00 90.88 322 PRO A O 1
ATOM 2512 N N . GLY A 1 323 ? 18.176 5.341 -36.710 1.00 91.12 323 GLY A N 1
ATOM 2513 C CA . GLY A 1 323 ? 16.830 5.298 -36.145 1.00 91.12 323 GLY A CA 1
ATOM 2514 C C . GLY A 1 323 ? 16.841 5.233 -34.625 1.00 91.12 323 GLY A C 1
ATOM 2515 O O . GLY A 1 323 ? 16.153 6.024 -33.984 1.00 91.12 323 GLY A O 1
ATOM 2516 N N . LEU A 1 324 ? 17.671 4.358 -34.057 1.00 93.25 324 LEU A N 1
ATOM 2517 C CA . LEU A 1 324 ? 17.834 4.215 -32.610 1.00 93.25 324 LEU A CA 1
ATOM 2518 C C . LEU A 1 324 ? 18.351 5.513 -31.962 1.00 93.25 324 LEU A C 1
ATOM 2520 O O . LEU A 1 324 ? 17.764 5.991 -30.995 1.00 93.25 324 LEU A O 1
ATOM 2524 N N . LEU A 1 325 ? 19.351 6.173 -32.559 1.00 93.31 325 LEU A N 1
ATOM 2525 C CA . LEU A 1 325 ? 19.844 7.482 -32.106 1.00 93.31 325 LEU A CA 1
ATOM 2526 C C . LEU A 1 325 ? 18.753 8.562 -32.155 1.00 93.31 325 LEU A C 1
ATOM 2528 O O . LEU A 1 325 ? 18.665 9.408 -31.262 1.00 93.31 325 LEU A O 1
ATOM 2532 N N . ALA A 1 326 ? 17.915 8.555 -33.195 1.00 92.62 326 ALA A N 1
ATOM 2533 C CA . ALA A 1 326 ? 16.810 9.501 -33.316 1.00 92.62 326 ALA A CA 1
ATOM 2534 C C . ALA A 1 326 ? 15.709 9.257 -32.270 1.00 92.62 326 ALA A C 1
ATOM 2536 O O . ALA A 1 326 ? 15.087 10.221 -31.819 1.00 92.62 326 ALA A O 1
ATOM 2537 N N . LEU A 1 327 ? 15.464 8.000 -31.888 1.00 93.69 327 LEU A N 1
ATOM 2538 C CA . LEU A 1 327 ? 14.544 7.636 -30.809 1.00 93.69 327 LEU A CA 1
ATOM 2539 C C . LEU A 1 327 ? 15.118 8.020 -29.438 1.00 93.69 327 LEU A C 1
ATOM 2541 O O . LEU A 1 327 ? 14.415 8.667 -28.667 1.00 93.69 327 LEU A O 1
ATOM 2545 N N . ALA A 1 328 ? 16.401 7.748 -29.177 1.00 93.44 328 ALA A N 1
ATOM 2546 C CA . ALA A 1 328 ? 17.073 8.116 -27.925 1.00 93.44 328 ALA A CA 1
ATOM 2547 C C . ALA A 1 328 ? 17.052 9.632 -27.686 1.00 93.44 328 ALA A C 1
ATOM 2549 O O . ALA A 1 328 ? 16.671 10.104 -26.616 1.00 93.44 328 ALA A O 1
ATOM 2550 N N . ARG A 1 329 ? 17.359 10.431 -28.718 1.00 93.00 329 ARG A N 1
ATOM 2551 C CA . ARG A 1 329 ? 17.261 11.901 -28.634 1.00 93.00 329 ARG A CA 1
ATOM 2552 C C . ARG A 1 329 ? 15.845 12.373 -28.307 1.00 93.00 329 ARG A C 1
ATOM 2554 O O . ARG A 1 329 ? 15.687 13.318 -27.540 1.00 93.00 329 ARG A O 1
ATOM 2561 N N . ARG A 1 330 ? 14.819 11.729 -28.874 1.00 93.00 330 ARG A N 1
ATOM 2562 C CA . ARG A 1 330 ? 13.413 12.055 -28.593 1.00 93.00 330 ARG A CA 1
ATOM 2563 C C . ARG A 1 330 ? 13.010 11.689 -27.171 1.00 93.00 330 ARG A C 1
ATOM 2565 O O . ARG A 1 330 ? 12.388 12.516 -26.512 1.00 93.00 330 ARG A O 1
ATOM 2572 N N . ALA A 1 331 ? 13.376 10.495 -26.707 1.00 92.19 331 ALA A N 1
ATOM 2573 C CA . ALA A 1 331 ? 13.112 10.054 -25.341 1.00 92.19 331 ALA A CA 1
ATOM 2574 C C . ALA A 1 331 ? 13.731 11.033 -24.333 1.00 92.19 331 ALA A C 1
ATOM 2576 O O . ALA A 1 331 ? 13.018 11.571 -23.490 1.00 92.19 331 ALA A O 1
ATOM 2577 N N . ARG A 1 332 ? 15.012 11.387 -24.510 1.00 93.44 332 ARG A N 1
ATOM 2578 C CA . ARG A 1 332 ? 15.718 12.372 -23.670 1.00 93.44 332 ARG A CA 1
ATOM 2579 C C . ARG A 1 332 ? 15.086 13.763 -23.718 1.00 93.44 332 ARG A C 1
ATOM 2581 O O . ARG A 1 332 ? 14.900 14.378 -22.675 1.00 93.44 332 ARG A O 1
ATOM 2588 N N . ALA A 1 333 ? 14.698 14.248 -24.899 1.00 92.62 333 ALA A N 1
ATOM 2589 C CA . ALA A 1 333 ? 14.023 15.542 -25.023 1.00 92.62 333 ALA A CA 1
ATOM 2590 C C . ALA A 1 333 ? 12.660 15.553 -24.310 1.00 92.62 333 ALA A C 1
ATOM 2592 O O . ALA A 1 333 ? 12.340 16.502 -23.596 1.00 92.62 333 ALA A O 1
ATOM 2593 N N . ARG A 1 334 ? 11.861 14.486 -24.461 1.00 93.94 334 ARG A N 1
ATOM 2594 C CA . ARG A 1 334 ? 10.578 14.356 -23.760 1.00 93.94 334 ARG A CA 1
ATOM 2595 C C . ARG A 1 334 ? 10.782 14.280 -22.250 1.00 93.94 334 ARG A C 1
ATOM 2597 O O . ARG A 1 334 ? 10.053 14.935 -21.514 1.00 93.94 334 ARG A O 1
ATOM 2604 N N . ARG A 1 335 ? 11.793 13.538 -21.809 1.00 94.50 335 ARG A N 1
ATOM 2605 C CA . ARG A 1 335 ? 12.174 13.391 -20.405 1.00 94.50 335 ARG A CA 1
ATOM 2606 C C . ARG A 1 335 ? 12.482 14.740 -19.759 1.00 94.50 335 ARG A C 1
ATOM 2608 O O . ARG A 1 335 ? 11.960 15.011 -18.684 1.00 94.50 335 ARG A O 1
ATOM 2615 N N . THR A 1 336 ? 13.239 15.608 -20.436 1.00 93.94 336 THR A N 1
ATOM 2616 C CA . THR A 1 336 ? 13.484 16.988 -19.978 1.00 93.94 336 THR A CA 1
ATOM 2617 C C . THR A 1 336 ? 12.178 17.763 -19.808 1.00 93.94 336 THR A C 1
ATOM 2619 O O . THR A 1 336 ? 11.942 18.318 -18.744 1.00 93.94 336 THR A O 1
ATOM 2622 N N . VAL A 1 337 ? 11.277 17.724 -20.796 1.00 95.00 337 VAL A N 1
ATOM 2623 C CA . VAL A 1 337 ? 9.977 18.420 -20.714 1.00 95.00 337 VAL A CA 1
ATOM 2624 C C . VAL A 1 337 ? 9.120 17.914 -19.546 1.00 95.00 337 VAL A C 1
ATOM 2626 O O . VAL A 1 337 ? 8.485 18.705 -18.845 1.00 95.00 337 VAL A O 1
ATOM 2629 N N . VAL A 1 338 ? 9.085 16.597 -19.329 1.00 95.38 338 VAL A N 1
ATOM 2630 C CA . VAL A 1 338 ? 8.346 15.985 -18.213 1.00 95.38 338 VAL A CA 1
ATOM 2631 C C . VAL A 1 338 ? 8.956 16.402 -16.877 1.00 95.38 338 VAL A C 1
ATOM 2633 O O . VAL A 1 338 ? 8.214 16.770 -15.966 1.00 95.38 338 VAL A O 1
ATOM 2636 N N . TYR A 1 339 ? 10.287 16.405 -16.772 1.00 95.50 339 TYR A N 1
ATOM 2637 C CA . TYR A 1 339 ? 10.986 16.880 -15.582 1.00 95.50 339 TYR A CA 1
ATOM 2638 C C . TYR A 1 339 ? 10.690 18.356 -15.296 1.00 95.50 339 TYR A C 1
ATOM 2640 O O . TYR A 1 339 ? 10.325 18.682 -14.173 1.00 95.50 339 TYR A O 1
ATOM 2648 N N . ASP A 1 340 ? 10.768 19.240 -16.291 1.00 95.00 340 ASP A N 1
ATOM 2649 C CA . ASP A 1 340 ? 10.500 20.672 -16.104 1.00 95.00 340 ASP A CA 1
ATOM 2650 C C . ASP A 1 340 ? 9.055 20.916 -15.632 1.00 95.00 340 ASP A C 1
ATOM 2652 O O . ASP A 1 340 ? 8.787 21.751 -14.760 1.00 95.00 340 ASP A O 1
ATOM 2656 N N . THR A 1 341 ? 8.110 20.125 -16.152 1.00 95.31 341 THR A N 1
ATOM 2657 C CA . THR A 1 341 ? 6.712 20.139 -15.698 1.00 95.31 341 THR A CA 1
ATOM 2658 C C . THR A 1 341 ? 6.607 19.676 -14.244 1.00 95.31 341 THR A C 1
ATOM 2660 O O . THR A 1 341 ? 6.011 20.362 -13.419 1.00 95.31 341 THR A O 1
ATOM 2663 N N . LEU A 1 342 ? 7.237 18.551 -13.891 1.00 95.81 342 LEU A N 1
ATOM 2664 C CA . LEU A 1 342 ? 7.287 18.051 -12.516 1.00 95.81 342 LEU A CA 1
ATOM 2665 C C . LEU A 1 342 ? 7.917 19.078 -11.558 1.00 95.81 342 LEU A C 1
ATOM 2667 O O . LEU A 1 342 ? 7.387 19.316 -10.475 1.00 95.81 342 LEU A O 1
ATOM 2671 N N . ALA A 1 343 ? 9.020 19.706 -11.963 1.00 94.31 343 ALA A N 1
ATOM 2672 C CA . ALA A 1 343 ? 9.750 20.688 -11.173 1.00 94.31 343 ALA A CA 1
ATOM 2673 C C . ALA A 1 343 ? 8.916 21.942 -10.904 1.00 94.31 343 ALA A C 1
ATOM 2675 O O . ALA A 1 343 ? 8.810 22.374 -9.756 1.00 94.31 343 ALA A O 1
ATOM 2676 N N . SER A 1 344 ? 8.282 22.488 -11.943 1.00 93.31 344 SER A N 1
ATOM 2677 C CA . SER A 1 344 ? 7.449 23.687 -11.820 1.00 93.31 344 SER A CA 1
ATOM 2678 C C . SER A 1 344 ? 6.170 23.456 -11.010 1.00 93.31 344 SER A C 1
ATOM 2680 O O . SER A 1 344 ? 5.753 24.344 -10.267 1.00 93.31 344 SER A O 1
ATOM 2682 N N . GLU A 1 345 ? 5.567 22.269 -11.114 1.00 93.00 345 GLU A N 1
ATOM 2683 C CA . GLU A 1 345 ? 4.256 21.985 -10.527 1.00 93.00 345 GLU A CA 1
ATOM 2684 C C . GLU A 1 345 ? 4.283 21.204 -9.214 1.00 93.00 345 GLU A C 1
ATOM 2686 O O . GLU A 1 345 ? 3.279 21.194 -8.517 1.00 93.00 345 GLU A O 1
ATOM 2691 N N . TRP A 1 346 ? 5.352 20.483 -8.872 1.00 94.69 346 TRP A N 1
ATOM 2692 C CA . TRP A 1 346 ? 5.299 19.525 -7.755 1.00 94.69 346 TRP A CA 1
ATOM 2693 C C . TRP A 1 346 ? 6.502 19.560 -6.828 1.00 94.69 346 TRP A C 1
ATOM 2695 O O . TRP A 1 346 ? 6.344 19.242 -5.653 1.00 94.69 346 TRP A O 1
ATOM 2705 N N . LEU A 1 347 ? 7.673 19.992 -7.297 1.00 91.38 347 LEU A N 1
ATOM 2706 C CA . LEU A 1 347 ? 8.876 20.074 -6.453 1.00 91.38 347 LEU A CA 1
ATOM 2707 C C . LEU A 1 347 ? 8.920 21.349 -5.584 1.00 91.38 347 LEU A C 1
ATOM 2709 O O . LEU A 1 347 ? 9.910 21.616 -4.910 1.00 91.38 347 LEU A O 1
ATOM 2713 N N . GLY A 1 348 ? 7.835 22.132 -5.578 1.00 86.81 348 GLY A N 1
ATOM 2714 C CA . GLY A 1 348 ? 7.670 23.345 -4.777 1.00 86.81 348 GLY A CA 1
ATOM 2715 C C . GLY A 1 348 ? 6.387 23.353 -3.936 1.00 86.81 348 GLY A C 1
ATOM 2716 O O . GLY A 1 348 ? 6.007 22.362 -3.310 1.00 86.81 348 GLY A O 1
ATOM 2717 N N . ARG A 1 349 ? 5.694 24.501 -3.912 1.00 85.19 349 ARG A N 1
ATOM 2718 C CA . ARG A 1 349 ? 4.525 24.741 -3.036 1.00 85.19 349 ARG A CA 1
ATOM 2719 C C . ARG A 1 349 ? 3.384 23.745 -3.226 1.00 85.19 349 ARG A C 1
ATOM 2721 O O . ARG A 1 349 ? 2.752 23.354 -2.250 1.00 85.19 349 ARG A O 1
ATOM 2728 N N . ASP A 1 350 ? 3.128 23.326 -4.453 1.00 86.12 350 ASP A N 1
ATOM 2729 C CA . ASP A 1 350 ? 2.010 22.441 -4.779 1.00 86.12 350 ASP A CA 1
ATOM 2730 C C . ASP A 1 350 ? 2.221 21.008 -4.261 1.00 86.12 350 ASP A C 1
ATOM 2732 O O . ASP A 1 350 ? 1.255 20.377 -3.815 1.00 86.12 350 ASP A O 1
ATOM 2736 N N . GLY A 1 351 ? 3.471 20.526 -4.223 1.00 87.75 351 GLY A N 1
ATOM 2737 C CA . GLY A 1 351 ? 3.847 19.273 -3.563 1.00 87.75 351 GLY A CA 1
ATOM 2738 C C . GLY A 1 351 ? 3.642 19.340 -2.051 1.00 87.75 351 GLY A C 1
ATOM 2739 O O . GLY A 1 351 ? 2.968 18.480 -1.483 1.00 87.75 351 GLY A O 1
ATOM 2740 N N . ALA A 1 352 ? 4.108 20.414 -1.407 1.00 90.62 352 ALA A N 1
ATOM 2741 C CA . ALA A 1 352 ? 3.844 20.655 0.015 1.00 90.62 352 ALA A CA 1
ATOM 2742 C C . ALA A 1 352 ? 2.333 20.756 0.308 1.00 90.62 352 ALA A C 1
ATOM 2744 O O . ALA A 1 352 ? 1.831 20.177 1.271 1.00 90.62 352 ALA A O 1
ATOM 2745 N N . GLY A 1 353 ? 1.574 21.415 -0.572 1.00 94.19 353 GLY A N 1
ATOM 2746 C CA . GLY A 1 353 ? 0.119 21.502 -0.480 1.00 94.19 353 GLY A CA 1
ATOM 2747 C C . GLY A 1 353 ? -0.595 20.162 -0.687 1.00 94.19 353 GLY A C 1
ATOM 2748 O O . GLY A 1 353 ? -1.714 19.988 -0.203 1.00 94.19 353 GLY A O 1
ATOM 2749 N N . LEU A 1 354 ? -0.001 19.206 -1.413 1.00 94.31 354 LEU A N 1
ATOM 2750 C CA . LEU A 1 354 ? -0.516 17.835 -1.501 1.00 94.31 354 LEU A CA 1
ATOM 2751 C C . LEU A 1 354 ? -0.317 17.097 -0.174 1.00 94.31 354 LEU A C 1
ATOM 2753 O O . LEU A 1 354 ? -1.274 16.501 0.314 1.00 94.31 354 LEU A O 1
ATOM 2757 N N . VAL A 1 355 ? 0.877 17.182 0.421 1.00 95.06 355 VAL A N 1
ATOM 2758 C CA . VAL A 1 355 ? 1.182 16.574 1.731 1.00 95.06 355 VAL A CA 1
ATOM 2759 C C . VAL A 1 355 ? 0.246 17.121 2.810 1.00 95.06 355 VAL A C 1
ATOM 2761 O O . VAL A 1 355 ? -0.427 16.344 3.478 1.00 95.06 355 VAL A O 1
ATOM 2764 N N . ALA A 1 356 ? 0.067 18.442 2.879 1.00 94.44 356 ALA A N 1
ATOM 2765 C CA . ALA A 1 356 ? -0.877 19.058 3.813 1.00 94.44 356 ALA A CA 1
ATOM 2766 C C . ALA A 1 356 ? -2.333 18.599 3.592 1.00 94.44 356 ALA A C 1
ATOM 2768 O O . ALA A 1 356 ? -3.096 18.433 4.541 1.00 94.44 356 ALA A O 1
ATOM 2769 N N . SER A 1 357 ? -2.736 18.355 2.337 1.00 95.31 357 SER A N 1
ATOM 2770 C CA . SER A 1 357 ? -4.072 17.813 2.048 1.00 95.31 357 SER A CA 1
ATOM 2771 C C . SER A 1 357 ? -4.220 16.362 2.517 1.00 95.31 357 SER A C 1
ATOM 2773 O O . SER A 1 357 ? -5.297 15.978 2.964 1.00 95.31 357 SER A O 1
ATOM 2775 N N . LEU A 1 358 ? -3.156 15.556 2.428 1.00 95.94 358 LEU A N 1
ATOM 2776 C CA . LEU A 1 358 ? -3.131 14.185 2.947 1.00 95.94 358 LEU A CA 1
ATOM 2777 C C . LEU A 1 358 ? -3.228 14.167 4.478 1.00 95.94 358 LEU A C 1
ATOM 2779 O O . LEU A 1 358 ? -4.000 13.376 5.018 1.00 95.94 358 LEU A O 1
ATOM 2783 N N . ASP A 1 359 ? -2.538 15.082 5.160 1.00 94.38 359 ASP A N 1
ATOM 2784 C CA . ASP A 1 359 ? -2.681 15.271 6.609 1.00 94.38 359 ASP A CA 1
ATOM 2785 C C . ASP A 1 359 ? -4.105 15.689 6.993 1.00 94.38 359 ASP A C 1
ATOM 2787 O O . ASP A 1 359 ? -4.649 15.198 7.983 1.00 94.38 359 ASP A O 1
ATOM 2791 N N . GLY A 1 360 ? -4.751 16.530 6.179 1.00 94.00 360 GLY A N 1
ATOM 2792 C CA . GLY A 1 360 ? -6.162 16.882 6.344 1.00 94.00 360 GLY A CA 1
ATOM 2793 C C . GLY A 1 360 ? -7.101 15.673 6.237 1.00 94.00 360 GLY A C 1
ATOM 2794 O O . GLY A 1 360 ? -8.027 15.538 7.037 1.00 94.00 360 GLY A O 1
ATOM 2795 N N . VAL A 1 361 ? -6.841 14.751 5.303 1.00 94.12 361 VAL A N 1
ATOM 2796 C CA . VAL A 1 361 ? -7.589 13.483 5.204 1.00 94.12 361 VAL A CA 1
ATOM 2797 C C . VAL A 1 361 ? -7.353 12.618 6.444 1.00 94.12 361 VAL A C 1
ATOM 2799 O O . VAL A 1 361 ? -8.313 12.095 7.008 1.00 94.12 361 VAL A O 1
ATOM 2802 N N . ALA A 1 362 ? -6.107 12.502 6.914 1.00 93.81 362 ALA A N 1
ATOM 2803 C CA . ALA A 1 362 ? -5.787 11.760 8.135 1.00 93.81 362 ALA A CA 1
ATOM 2804 C C . ALA A 1 362 ? -6.516 12.335 9.364 1.00 93.81 362 ALA A C 1
ATOM 2806 O O . ALA A 1 362 ? -7.131 11.586 10.121 1.00 93.81 362 ALA A O 1
ATOM 2807 N N . ALA A 1 363 ? -6.530 13.662 9.518 1.00 91.19 363 ALA A N 1
ATOM 2808 C CA . ALA A 1 363 ? -7.254 14.338 10.593 1.00 91.19 363 ALA A CA 1
ATOM 2809 C C . ALA A 1 363 ? -8.774 14.111 10.509 1.00 91.19 363 ALA A C 1
ATOM 2811 O O . ALA A 1 363 ? -9.426 13.890 11.528 1.00 91.19 363 ALA A O 1
ATOM 2812 N N . SER A 1 364 ? -9.345 14.103 9.299 1.00 89.44 364 SER A N 1
ATOM 2813 C CA . SER A 1 364 ? -10.764 13.793 9.080 1.00 89.44 364 SER A CA 1
ATOM 2814 C C . SER A 1 364 ? -11.122 12.374 9.540 1.00 89.44 364 SER A C 1
ATOM 2816 O O . SER A 1 364 ? -12.153 12.184 10.185 1.00 89.44 364 SER A O 1
ATOM 2818 N N . LEU A 1 365 ? -10.271 11.384 9.244 1.00 88.69 365 LEU A N 1
ATOM 2819 C CA . LEU A 1 365 ? -10.468 9.988 9.661 1.00 88.69 365 LEU A CA 1
ATOM 2820 C C . LEU A 1 365 ? -10.466 9.840 11.194 1.00 88.69 365 LEU A C 1
ATOM 2822 O O . LEU A 1 365 ? -11.257 9.079 11.760 1.00 88.69 365 LEU A O 1
ATOM 2826 N N . GLU A 1 366 ? -9.603 10.587 11.879 1.00 84.19 366 GLU A N 1
ATOM 2827 C CA . GLU A 1 366 ? -9.537 10.609 13.343 1.00 84.19 366 GLU A CA 1
ATOM 2828 C C . GLU A 1 366 ? -10.725 11.337 13.972 1.00 84.19 366 GLU A C 1
ATOM 2830 O O . GLU A 1 366 ? -11.303 10.842 14.940 1.00 84.19 366 GLU A O 1
ATOM 2835 N N . ALA A 1 367 ? -11.141 12.470 13.403 1.00 80.81 367 ALA A N 1
ATOM 2836 C CA . ALA A 1 367 ? -12.285 13.235 13.891 1.00 80.81 367 ALA A CA 1
ATOM 2837 C C . ALA A 1 367 ? -13.592 12.428 13.803 1.00 80.81 367 ALA A C 1
ATOM 2839 O O . ALA A 1 367 ? -14.347 12.363 14.774 1.00 80.81 367 ALA A O 1
ATOM 2840 N N . GLU A 1 368 ? -13.835 11.737 12.683 1.00 71.25 368 GLU A N 1
ATOM 2841 C CA . GLU A 1 368 ? -14.976 10.820 12.547 1.00 71.25 368 GLU A CA 1
ATOM 2842 C C . GLU A 1 368 ? -14.933 9.674 13.565 1.00 71.25 368 GLU A C 1
ATOM 2844 O O . GLU A 1 368 ? -15.964 9.227 14.077 1.00 71.25 368 GLU A O 1
ATOM 2849 N N . THR A 1 369 ? -13.730 9.184 13.863 1.00 67.69 369 THR A N 1
ATOM 2850 C CA . THR A 1 369 ? -13.517 8.132 14.856 1.00 67.69 369 THR A CA 1
ATOM 2851 C C . THR A 1 369 ? -13.879 8.621 16.253 1.00 67.69 369 THR A C 1
ATOM 2853 O O . THR A 1 369 ? -14.636 7.941 16.948 1.00 67.69 369 THR A O 1
ATOM 2856 N N . ALA A 1 370 ? -13.393 9.800 16.638 1.00 65.56 370 ALA A N 1
ATOM 2857 C CA . ALA A 1 370 ? -13.675 10.415 17.929 1.00 65.56 370 ALA A CA 1
ATOM 2858 C C . ALA A 1 370 ? -15.170 10.733 18.103 1.00 65.56 370 ALA A C 1
ATOM 2860 O O . ALA A 1 370 ? -15.741 10.419 19.145 1.00 65.56 370 ALA A O 1
ATOM 2861 N N . ALA A 1 371 ? -15.838 11.257 17.069 1.00 60.41 371 ALA A N 1
ATOM 2862 C CA . ALA A 1 371 ? -17.273 11.554 17.107 1.00 60.41 371 ALA A CA 1
ATOM 2863 C C . ALA A 1 371 ? -18.137 10.295 17.320 1.00 60.41 371 ALA A C 1
ATOM 2865 O O . ALA A 1 371 ? -19.099 10.313 18.085 1.00 60.41 371 ALA A O 1
ATOM 2866 N N . ARG A 1 372 ? -17.761 9.165 16.704 1.00 56.72 372 ARG A N 1
ATOM 2867 C CA . ARG A 1 372 ? -18.412 7.851 16.890 1.00 56.72 372 ARG A CA 1
ATOM 2868 C C . ARG A 1 372 ? -18.027 7.149 18.208 1.00 56.72 372 ARG A C 1
ATOM 2870 O O . ARG A 1 372 ? -18.389 5.989 18.395 1.00 56.72 372 ARG A O 1
ATOM 2877 N N . LEU A 1 373 ? -17.213 7.774 19.060 1.00 52.38 373 LEU A N 1
ATOM 2878 C CA . LEU A 1 373 ? -16.782 7.278 20.379 1.00 52.38 373 LEU A CA 1
ATOM 2879 C C . LEU A 1 373 ? -17.281 8.163 21.519 1.00 52.38 373 LEU A C 1
ATOM 2881 O O . LEU A 1 373 ? -16.713 8.106 22.609 1.00 52.38 373 LEU A O 1
ATOM 2885 N N . ALA A 1 374 ? -18.320 8.974 21.278 1.00 44.16 374 ALA A N 1
ATOM 2886 C CA . ALA A 1 374 ? -18.985 9.716 22.340 1.00 44.16 374 ALA A CA 1
ATOM 2887 C C . ALA A 1 374 ? -19.200 8.784 23.552 1.00 44.16 374 ALA A C 1
ATOM 2889 O O . ALA A 1 374 ? -19.652 7.649 23.360 1.00 44.16 374 ALA A O 1
ATOM 2890 N N . PRO A 1 375 ? -18.784 9.204 24.762 1.00 44.31 375 PRO A N 1
ATOM 2891 C CA . PRO A 1 375 ? -18.751 8.325 25.919 1.00 44.31 375 PRO A CA 1
ATOM 2892 C C . PRO A 1 375 ? -20.135 7.724 26.150 1.00 44.31 375 PRO A C 1
ATOM 2894 O O . PRO A 1 375 ? -21.136 8.442 26.148 1.00 44.31 375 PRO A O 1
ATOM 2897 N N . VAL A 1 376 ? -20.179 6.402 26.336 1.00 46.38 376 VAL A N 1
ATOM 2898 C CA . VAL A 1 376 ? -21.379 5.724 26.831 1.00 46.38 376 VAL A CA 1
ATOM 2899 C C . VAL A 1 376 ? -21.748 6.410 28.150 1.00 46.38 376 VAL A C 1
ATOM 2901 O O . VAL A 1 376 ? -20.849 6.584 28.982 1.00 46.38 376 VAL A O 1
ATOM 2904 N N . PRO A 1 377 ? -23.000 6.865 28.336 1.00 49.78 377 PRO A N 1
ATOM 2905 C CA . PRO A 1 377 ? -23.397 7.504 29.578 1.00 49.78 377 PRO A CA 1
ATOM 2906 C C . PRO A 1 377 ? -23.104 6.543 30.730 1.00 49.78 377 PRO A C 1
ATOM 2908 O O . PRO A 1 377 ? -23.522 5.389 30.728 1.00 49.78 377 PRO A O 1
ATOM 2911 N N . MET A 1 378 ? -22.301 7.011 31.676 1.00 53.69 378 MET A N 1
ATOM 2912 C CA . MET A 1 378 ? -22.041 6.294 32.912 1.00 53.69 378 MET A CA 1
ATOM 2913 C C . MET A 1 378 ? -23.309 6.385 33.757 1.00 53.69 378 MET A C 1
ATOM 2915 O O . MET A 1 378 ? -23.671 7.478 34.191 1.00 53.69 378 MET A O 1
ATOM 2919 N N . GLU A 1 379 ? -23.988 5.261 33.963 1.00 62.00 379 GLU A N 1
ATOM 2920 C CA . GLU A 1 379 ? -25.111 5.189 34.896 1.00 62.00 379 GLU A CA 1
ATOM 2921 C C . GLU A 1 379 ? -24.560 5.255 36.325 1.00 62.00 379 GLU A C 1
ATOM 2923 O O . GLU A 1 379 ? -23.660 4.498 36.699 1.00 62.00 379 GLU A O 1
ATOM 2928 N N . ILE A 1 380 ? -25.068 6.200 37.115 1.00 74.81 380 ILE A N 1
ATOM 2929 C CA . ILE A 1 380 ? -24.725 6.359 38.528 1.00 74.81 380 ILE A CA 1
ATOM 2930 C C . ILE A 1 380 ? -25.986 6.036 39.321 1.00 74.81 380 ILE A C 1
ATOM 2932 O O . ILE A 1 380 ? -26.963 6.776 39.262 1.00 74.81 380 ILE A O 1
ATOM 2936 N N . GLU A 1 381 ? -25.969 4.937 40.070 1.00 85.06 381 GLU A N 1
ATOM 2937 C CA . GLU A 1 381 ? -27.120 4.458 40.844 1.00 85.06 381 GLU A CA 1
ATOM 2938 C C . GLU A 1 381 ? -26.801 4.372 42.345 1.00 85.06 381 GLU A C 1
ATOM 2940 O O . GLU A 1 381 ? -25.672 4.070 42.736 1.00 85.06 381 GLU A O 1
ATOM 2945 N N . ARG A 1 382 ? -27.807 4.598 43.203 1.00 88.31 382 ARG A N 1
ATOM 2946 C CA . ARG A 1 382 ? -27.753 4.259 44.640 1.00 88.31 382 ARG A CA 1
ATOM 2947 C C . ARG A 1 382 ? -28.792 3.208 44.993 1.00 88.31 382 ARG A C 1
ATOM 2949 O O . ARG A 1 382 ? -29.899 3.232 44.460 1.00 88.31 382 ARG A O 1
ATOM 2956 N N . LYS A 1 383 ? -28.445 2.305 45.917 1.00 90.19 383 LYS A N 1
ATOM 2957 C CA . LYS A 1 383 ? -29.284 1.161 46.312 1.00 90.19 383 LYS A CA 1
ATOM 2958 C C . LYS A 1 383 ? -29.556 1.151 47.801 1.00 90.19 383 LYS A C 1
ATOM 2960 O O . LYS A 1 383 ? -28.646 1.313 48.609 1.00 90.19 383 LYS A O 1
ATOM 2965 N N . TYR A 1 384 ? -30.792 0.859 48.176 1.00 92.56 384 TYR A N 1
ATOM 2966 C CA . TYR A 1 384 ? -31.247 0.835 49.560 1.00 92.56 384 TYR A CA 1
ATOM 2967 C C . TYR A 1 384 ? -31.934 -0.487 49.875 1.00 92.56 384 TYR A C 1
ATOM 2969 O O . TYR A 1 384 ? -32.829 -0.926 49.155 1.00 92.56 384 TYR A O 1
ATOM 2977 N N . LEU A 1 385 ? -31.538 -1.103 50.986 1.00 93.19 385 LEU A N 1
ATOM 2978 C CA . LEU A 1 385 ? -32.206 -2.280 51.523 1.00 93.19 385 LEU A CA 1
ATOM 2979 C C . LEU A 1 385 ? -33.483 -1.860 52.248 1.00 93.19 385 LEU A C 1
ATOM 2981 O O . LEU A 1 385 ? -33.441 -1.003 53.139 1.00 93.19 385 LEU A O 1
ATOM 2985 N N . LEU A 1 386 ? -34.604 -2.492 51.902 1.00 92.81 386 LEU A N 1
ATOM 2986 C CA . LEU A 1 386 ? -35.889 -2.278 52.558 1.00 92.81 386 LEU A CA 1
ATOM 2987 C C . LEU A 1 386 ? -36.269 -3.477 53.427 1.00 92.81 386 LEU A C 1
ATOM 2989 O O . LEU A 1 386 ? -36.003 -4.624 53.083 1.00 92.81 386 LEU A O 1
ATOM 2993 N N . ARG A 1 387 ? -36.952 -3.207 54.544 1.00 90.19 387 ARG A N 1
ATOM 2994 C CA . ARG A 1 387 ? -37.437 -4.249 55.467 1.00 90.19 387 ARG A CA 1
ATOM 2995 C C . ARG A 1 387 ? -38.634 -5.038 54.925 1.00 90.19 387 ARG A C 1
ATOM 2997 O O . ARG A 1 387 ? -38.913 -6.125 55.404 1.00 90.19 387 ARG A O 1
ATOM 3004 N N . SER A 1 388 ? -39.382 -4.456 53.988 1.00 91.00 388 SER A N 1
ATOM 3005 C CA . SER A 1 388 ? -40.532 -5.070 53.316 1.00 91.00 388 SER A CA 1
ATOM 3006 C C . SER A 1 388 ? -40.992 -4.186 52.156 1.00 91.00 388 SER A C 1
ATOM 3008 O O . SER A 1 388 ? -40.674 -2.996 52.129 1.00 91.00 388 SER A O 1
ATOM 3010 N N . LEU A 1 389 ? -41.826 -4.722 51.258 1.00 90.44 389 LEU A N 1
ATOM 3011 C CA . LEU A 1 389 ? -42.469 -3.927 50.208 1.00 90.44 389 LEU A CA 1
ATOM 3012 C C . LEU A 1 389 ? -43.383 -2.848 50.832 1.00 90.44 389 LEU A C 1
ATOM 3014 O O . LEU A 1 389 ? -44.280 -3.208 51.609 1.00 90.44 389 LEU A O 1
ATOM 3018 N N . PRO A 1 390 ? -43.206 -1.554 50.494 1.00 91.38 390 PRO A N 1
ATOM 3019 C CA . PRO A 1 390 ? -44.088 -0.497 50.968 1.00 91.38 390 PRO A CA 1
ATOM 3020 C C . PRO A 1 390 ? -45.550 -0.763 50.603 1.00 91.38 390 PRO A C 1
ATOM 3022 O O . PRO A 1 390 ? -45.869 -1.184 49.490 1.00 91.38 390 PRO A O 1
ATOM 3025 N N . HIS A 1 391 ? -46.458 -0.525 51.551 1.00 88.94 391 HIS A N 1
ATOM 3026 C CA . HIS A 1 391 ? -47.884 -0.817 51.368 1.00 88.94 391 HIS A CA 1
ATOM 3027 C C . HIS A 1 391 ? -48.507 -0.026 50.209 1.00 88.94 391 HIS A C 1
ATOM 3029 O O . HIS A 1 391 ? -49.389 -0.548 49.534 1.00 88.94 391 HIS A O 1
ATOM 3035 N N . THR A 1 392 ? -48.007 1.184 49.950 1.00 86.12 392 THR A N 1
ATOM 3036 C CA . THR A 1 392 ? -48.424 2.058 48.845 1.00 86.12 392 THR A CA 1
ATOM 3037 C C . THR A 1 392 ? -48.192 1.442 47.466 1.00 86.12 392 THR A C 1
ATOM 3039 O O . THR A 1 392 ? -48.925 1.764 46.540 1.00 86.12 392 THR A O 1
ATOM 3042 N N . LEU A 1 393 ? -47.226 0.526 47.328 1.00 87.88 393 LEU A N 1
ATOM 3043 C CA . LEU A 1 393 ? -46.912 -0.127 46.051 1.00 87.88 393 LEU A CA 1
ATOM 3044 C C . LEU A 1 393 ? -47.773 -1.364 45.784 1.00 87.88 393 LEU A C 1
ATOM 3046 O O . LEU A 1 393 ? -47.757 -1.917 44.683 1.00 87.88 393 LEU A O 1
ATOM 3050 N N . ARG A 1 394 ? -48.539 -1.834 46.776 1.00 83.12 394 ARG A N 1
ATOM 3051 C CA . ARG A 1 394 ? -49.395 -3.011 46.601 1.00 83.12 394 ARG A CA 1
ATOM 3052 C C . ARG A 1 394 ? -50.513 -2.687 45.612 1.00 83.12 394 ARG A C 1
ATOM 3054 O O . ARG A 1 394 ? -51.368 -1.855 45.885 1.00 83.12 394 ARG A O 1
ATOM 3061 N N . GLY A 1 395 ? -50.515 -3.382 44.476 1.00 79.31 395 GLY A N 1
ATOM 3062 C CA . GLY A 1 395 ? -51.499 -3.181 43.408 1.00 79.31 395 GLY A CA 1
ATOM 3063 C C . GLY A 1 395 ? -51.138 -2.079 42.408 1.00 79.31 395 GLY A C 1
ATOM 3064 O O . GLY A 1 395 ? -51.909 -1.853 41.479 1.00 79.31 395 GLY A O 1
ATOM 3065 N N . MET A 1 396 ? -49.978 -1.426 42.549 1.00 85.75 396 MET A N 1
ATOM 3066 C CA . MET A 1 396 ? -49.467 -0.525 41.516 1.00 85.75 396 MET A CA 1
ATOM 3067 C C . MET A 1 396 ? -49.016 -1.299 40.266 1.00 85.75 396 MET A C 1
ATOM 3069 O O . MET A 1 396 ? -48.634 -2.473 40.374 1.00 85.75 396 MET A O 1
ATOM 3073 N N . PRO A 1 397 ? -49.011 -0.650 39.084 1.00 86.38 397 PRO A N 1
ATOM 3074 C CA . PRO A 1 397 ? -48.377 -1.201 37.895 1.00 86.38 397 PRO A CA 1
ATOM 3075 C C . PRO A 1 397 ? -46.934 -1.610 38.192 1.00 86.38 397 PRO A C 1
ATOM 3077 O O . PRO A 1 397 ? -46.187 -0.896 38.861 1.00 86.38 397 PRO A O 1
ATOM 3080 N N . SER A 1 398 ? -46.552 -2.781 37.702 1.00 89.81 398 SER A N 1
ATOM 3081 C CA . SER A 1 398 ? -45.203 -3.314 37.851 1.00 89.81 398 SER A CA 1
ATOM 3082 C C . SER A 1 398 ? -44.837 -4.131 36.628 1.00 89.81 398 SER A C 1
ATOM 3084 O O . SER A 1 398 ? -45.714 -4.593 35.895 1.00 89.81 398 SER A O 1
ATOM 3086 N N . VAL A 1 399 ? -43.537 -4.313 36.430 1.00 91.19 399 VAL A N 1
ATOM 3087 C CA . VAL A 1 399 ? -43.008 -5.191 35.390 1.00 91.19 399 VAL A CA 1
ATOM 3088 C C . VAL A 1 399 ? -42.372 -6.417 36.022 1.00 91.19 399 VAL A C 1
ATOM 3090 O O . VAL A 1 399 ? -41.712 -6.332 37.063 1.00 91.19 399 VAL A O 1
ATOM 3093 N N . GLU A 1 400 ? -42.576 -7.571 35.397 1.00 92.19 400 GLU A N 1
ATOM 3094 C CA . GLU A 1 400 ? -41.876 -8.794 35.775 1.00 92.19 400 GLU A CA 1
ATOM 3095 C C . GLU A 1 400 ? -40.612 -8.925 34.933 1.00 92.19 400 GLU A C 1
ATOM 3097 O O . GLU A 1 400 ? -40.654 -8.826 33.706 1.00 92.19 400 GLU A O 1
ATOM 3102 N N . ILE A 1 401 ? -39.481 -9.124 35.606 1.00 91.62 401 ILE A N 1
ATOM 3103 C CA . ILE A 1 401 ? -38.162 -9.189 34.987 1.00 91.62 401 ILE A CA 1
ATOM 3104 C C . ILE A 1 401 ? -37.549 -10.552 35.294 1.00 91.62 401 ILE A C 1
ATOM 3106 O O . ILE A 1 401 ? -37.322 -10.896 36.459 1.00 91.62 401 ILE A O 1
ATOM 3110 N N . ALA A 1 402 ? -37.232 -11.310 34.247 1.00 90.69 402 ALA A N 1
ATOM 3111 C CA . ALA A 1 402 ? -36.401 -12.506 34.327 1.00 90.69 402 ALA A CA 1
ATOM 3112 C C . ALA A 1 402 ? -35.049 -12.212 33.676 1.00 90.69 402 ALA A C 1
ATOM 3114 O O . ALA A 1 402 ? -34.989 -11.807 32.518 1.00 90.69 402 ALA A O 1
ATOM 3115 N N . GLN A 1 403 ? -33.960 -12.396 34.418 1.00 90.88 403 GLN A N 1
ATOM 3116 C CA . GLN A 1 403 ? -32.613 -12.097 33.937 1.00 90.88 403 GLN A CA 1
ATOM 3117 C C . GLN A 1 403 ? -31.622 -13.196 34.308 1.00 90.88 403 GLN A C 1
ATOM 3119 O O . GLN A 1 403 ? -31.771 -13.863 35.336 1.00 90.88 403 GLN A O 1
ATOM 3124 N N . GLY A 1 404 ? -30.610 -13.368 33.462 1.00 87.38 404 GLY A N 1
ATOM 3125 C CA . GLY A 1 404 ? -29.559 -14.350 33.666 1.00 87.38 404 GLY A CA 1
ATOM 3126 C C . GLY A 1 404 ? -28.223 -13.886 33.104 1.00 87.38 404 GLY A C 1
ATOM 3127 O O . GLY A 1 404 ? -28.191 -13.170 32.102 1.00 87.38 404 GLY A O 1
ATOM 3128 N N . TRP A 1 405 ? -27.135 -14.282 33.762 1.00 87.44 405 TRP A N 1
ATOM 3129 C CA . TRP A 1 405 ? -25.772 -13.931 33.360 1.00 87.44 405 TRP A CA 1
ATOM 3130 C C . TRP A 1 405 ? -25.109 -15.104 32.651 1.00 87.44 405 TRP A C 1
ATOM 3132 O O . TRP A 1 405 ? -25.091 -16.223 33.168 1.00 87.44 405 TRP A O 1
ATOM 3142 N N . ILE A 1 406 ? -24.545 -14.837 31.479 1.00 81.19 406 ILE A N 1
ATOM 3143 C CA . ILE A 1 406 ? -23.807 -15.822 30.693 1.00 81.19 406 ILE A CA 1
ATOM 3144 C C . ILE A 1 406 ? -22.412 -16.000 31.326 1.00 81.19 406 ILE A C 1
ATOM 3146 O O . ILE A 1 406 ? -21.770 -15.003 31.677 1.00 81.19 406 ILE A O 1
ATOM 3150 N N . PRO A 1 407 ? -21.929 -17.240 31.533 1.00 68.44 407 PRO A N 1
ATOM 3151 C CA . PRO A 1 407 ? -20.603 -17.487 32.097 1.00 68.44 407 PRO A CA 1
ATOM 3152 C C . PRO A 1 407 ? -19.459 -16.897 31.249 1.00 68.44 407 PRO A C 1
ATOM 3154 O O . PRO A 1 407 ? -19.420 -17.077 30.035 1.00 68.44 407 PRO A O 1
ATOM 3157 N N . GLY A 1 408 ? -18.493 -16.238 31.900 1.00 60.19 408 GLY A N 1
ATOM 3158 C CA . GLY A 1 408 ? -17.296 -15.655 31.279 1.00 60.19 408 GLY A CA 1
ATOM 3159 C C . GLY A 1 408 ? -16.391 -14.972 32.316 1.00 60.19 408 GLY A C 1
ATOM 3160 O O . GLY A 1 408 ? -16.872 -14.538 33.362 1.00 60.19 408 GLY A O 1
ATOM 3161 N N . THR A 1 409 ? -15.076 -14.910 32.068 1.00 48.78 409 THR A N 1
ATOM 3162 C CA . THR A 1 409 ? -14.071 -14.387 33.029 1.00 48.78 409 THR A CA 1
ATOM 3163 C C . THR A 1 409 ? -13.648 -12.937 32.779 1.00 48.78 409 THR A C 1
ATOM 3165 O O . THR A 1 409 ? -13.026 -12.328 33.644 1.00 48.78 409 THR A O 1
ATOM 3168 N N . ARG A 1 410 ? -13.975 -12.362 31.614 1.00 54.28 410 ARG A N 1
ATOM 3169 C CA . ARG A 1 410 ? -13.590 -10.987 31.227 1.00 54.28 410 ARG A CA 1
ATOM 3170 C C . ARG A 1 410 ? -14.754 -10.085 30.805 1.00 54.28 410 ARG A C 1
ATOM 3172 O O . ARG A 1 410 ? -14.540 -8.898 30.593 1.00 54.28 410 ARG A O 1
ATOM 3179 N N . LEU A 1 411 ? -15.963 -10.634 30.696 1.00 60.59 411 LEU A N 1
ATOM 3180 C CA . LEU A 1 411 ? -17.172 -9.935 30.267 1.00 60.59 411 LEU A CA 1
ATOM 3181 C C . LEU A 1 411 ? -18.358 -10.514 31.039 1.00 60.59 411 LEU A C 1
ATOM 3183 O O . LEU A 1 411 ? -18.533 -11.733 31.052 1.00 60.59 411 LEU A O 1
ATOM 3187 N N . LEU A 1 412 ? -19.156 -9.662 31.682 1.00 64.75 412 LEU A N 1
ATOM 3188 C CA . LEU A 1 412 ? -20.425 -10.076 32.276 1.00 64.75 412 LEU A CA 1
ATOM 3189 C C . LEU A 1 412 ? -21.540 -9.695 31.312 1.00 64.75 412 LEU A C 1
ATOM 3191 O O . LEU A 1 412 ? -21.932 -8.531 31.218 1.00 64.75 412 LEU A O 1
ATOM 3195 N N . GLU A 1 413 ? -22.027 -10.693 30.588 1.00 80.06 413 GLU A N 1
ATOM 3196 C CA . GLU A 1 413 ? -23.137 -10.541 29.659 1.00 80.06 413 GLU A CA 1
ATOM 3197 C C . GLU A 1 413 ? -24.438 -10.990 30.324 1.00 80.06 413 GLU A C 1
ATOM 3199 O O . GLU A 1 413 ? -24.485 -12.031 30.986 1.00 80.06 413 GLU A O 1
ATOM 3204 N N . ARG A 1 414 ? -25.493 -10.188 30.168 1.00 84.06 414 ARG A N 1
ATOM 3205 C CA . ARG A 1 414 ? -26.815 -10.433 30.746 1.00 84.06 414 ARG A CA 1
ATOM 3206 C C . ARG A 1 414 ? -27.867 -10.470 29.648 1.00 84.06 414 ARG A C 1
ATOM 3208 O O . ARG A 1 414 ? -27.919 -9.570 28.817 1.00 84.06 414 ARG A O 1
ATOM 3215 N N . VAL A 1 415 ? -28.762 -11.448 29.717 1.00 86.00 415 VAL A N 1
ATOM 3216 C CA . VAL A 1 415 ? -30.004 -11.475 28.930 1.00 86.00 415 VAL A CA 1
ATOM 3217 C C . VAL A 1 415 ? -31.205 -11.239 29.842 1.00 86.00 415 VAL A C 1
ATOM 3219 O O . VAL A 1 415 ? -31.223 -11.725 30.979 1.00 86.00 415 VAL A O 1
ATOM 3222 N N . ARG A 1 416 ? -32.193 -10.471 29.370 1.00 90.12 416 ARG A N 1
ATOM 3223 C CA . ARG A 1 416 ? -33.363 -10.048 30.152 1.00 90.12 416 ARG A CA 1
ATOM 3224 C C . ARG A 1 416 ? -34.652 -10.175 29.335 1.00 90.12 416 ARG A C 1
ATOM 3226 O O . ARG A 1 416 ? -34.717 -9.664 28.227 1.00 90.12 416 ARG A O 1
ATOM 3233 N N . GLU A 1 417 ? -35.674 -10.795 29.916 1.00 92.81 417 GLU A N 1
ATOM 3234 C CA . GLU A 1 417 ? -37.073 -10.724 29.471 1.00 92.81 417 GLU A CA 1
ATOM 3235 C C . GLU A 1 417 ? -37.829 -9.779 30.418 1.00 92.81 417 GLU A C 1
ATOM 3237 O O . GLU A 1 417 ? -37.748 -9.942 31.642 1.00 92.81 417 GLU A O 1
ATOM 3242 N N . VAL A 1 418 ? -38.549 -8.798 29.865 1.00 90.38 418 VAL A N 1
ATOM 3243 C CA . VAL A 1 418 ? -39.407 -7.859 30.606 1.00 90.38 418 VAL A CA 1
ATOM 3244 C C . VAL A 1 418 ? -40.847 -8.018 30.138 1.00 90.38 418 VAL A C 1
ATOM 3246 O O . VAL A 1 418 ? -41.120 -7.941 28.941 1.00 90.38 418 VAL A O 1
ATOM 3249 N N . ARG A 1 419 ? -41.770 -8.204 31.084 1.00 86.69 419 ARG A N 1
ATOM 3250 C CA . ARG A 1 419 ? -43.207 -8.339 30.821 1.00 86.69 419 ARG A CA 1
ATOM 3251 C C . ARG A 1 419 ? -43.995 -7.229 31.510 1.00 86.69 419 ARG A C 1
ATOM 3253 O O . ARG A 1 419 ? -43.901 -7.076 32.729 1.00 86.69 419 ARG A O 1
ATOM 3260 N N . SER A 1 420 ? -44.800 -6.502 30.735 1.00 86.50 420 SER A N 1
ATOM 3261 C CA . SER A 1 420 ? -45.732 -5.473 31.214 1.00 86.50 420 SER A CA 1
ATOM 3262 C C . SER A 1 420 ? -47.124 -5.734 30.638 1.00 86.50 420 SER A C 1
ATOM 3264 O O . SER A 1 420 ? -47.391 -5.475 29.465 1.00 86.50 420 SER A O 1
ATOM 3266 N N . GLY A 1 421 ? -48.018 -6.318 31.440 1.00 82.69 421 GLY A N 1
ATOM 3267 C CA . GLY A 1 421 ? -49.309 -6.798 30.938 1.00 82.69 421 GLY A CA 1
ATOM 3268 C C . GLY A 1 421 ? -49.126 -7.853 29.838 1.00 82.69 421 GLY A C 1
ATOM 3269 O O . GLY A 1 421 ? -48.566 -8.919 30.095 1.00 82.69 421 GLY A O 1
ATOM 3270 N N . SER A 1 422 ? -49.599 -7.559 28.622 1.00 80.12 422 SER A N 1
ATOM 3271 C CA . SER A 1 422 ? -49.424 -8.416 27.439 1.00 80.12 422 SER A CA 1
ATOM 3272 C C . SER A 1 422 ? -48.172 -8.107 26.602 1.00 80.12 422 SER A C 1
ATOM 3274 O O . SER A 1 422 ? -47.881 -8.884 25.697 1.00 80.12 422 SER A O 1
ATOM 3276 N N . ASP A 1 423 ? -47.450 -7.009 26.865 1.00 82.12 423 ASP A N 1
ATOM 3277 C CA . ASP A 1 423 ? -46.218 -6.647 26.141 1.00 82.12 423 ASP A CA 1
ATOM 3278 C C . ASP A 1 423 ? -45.011 -7.415 26.710 1.00 82.12 423 ASP A C 1
ATOM 3280 O O . ASP A 1 423 ? -44.848 -7.509 27.934 1.00 82.12 423 ASP A O 1
ATOM 3284 N N . VAL A 1 424 ? -44.175 -7.973 25.828 1.00 87.88 424 VAL A N 1
ATOM 3285 C CA . VAL A 1 424 ? -42.968 -8.738 26.181 1.00 87.88 424 VAL A CA 1
ATOM 3286 C C . VAL A 1 424 ? -41.802 -8.237 25.341 1.00 87.88 424 VAL A C 1
ATOM 3288 O O . VAL A 1 424 ? -41.858 -8.294 24.115 1.00 87.88 424 VAL A O 1
ATOM 3291 N N . ARG A 1 425 ? -40.731 -7.794 26.003 1.00 82.62 425 ARG A N 1
ATOM 3292 C CA . ARG A 1 425 ? -39.503 -7.311 25.355 1.00 82.62 425 ARG A CA 1
ATOM 3293 C C . ARG A 1 425 ? -38.279 -8.057 25.857 1.00 82.62 425 ARG A C 1
ATOM 3295 O O . ARG A 1 425 ? -38.232 -8.475 27.018 1.00 82.62 425 ARG A O 1
ATOM 3302 N N . TYR A 1 426 ? -37.281 -8.187 24.989 1.00 81.56 426 TYR A N 1
ATOM 3303 C CA . TYR A 1 426 ? -36.037 -8.889 25.280 1.00 81.56 426 TYR A CA 1
ATOM 3304 C C . TYR A 1 426 ? -34.853 -7.942 25.136 1.00 81.56 426 TYR A C 1
ATOM 3306 O O . TYR A 1 426 ? -34.778 -7.179 24.180 1.00 81.56 426 TYR A O 1
ATOM 3314 N N . TYR A 1 427 ? -33.900 -8.035 26.057 1.00 75.50 427 TYR A N 1
ATOM 3315 C CA . TYR A 1 427 ? -32.703 -7.200 26.062 1.00 75.50 427 TYR A CA 1
ATOM 3316 C C . TYR A 1 427 ? -31.440 -8.031 26.263 1.00 75.50 427 TYR A C 1
ATOM 3318 O O . TYR A 1 427 ? -31.444 -9.059 26.954 1.00 75.50 427 TYR A O 1
ATOM 3326 N N . ARG A 1 428 ? -30.344 -7.544 25.688 1.00 76.25 428 ARG A N 1
ATOM 3327 C CA . ARG A 1 428 ? -28.979 -8.035 25.862 1.00 76.25 428 ARG A CA 1
ATOM 3328 C C . ARG A 1 428 ? -28.127 -6.886 26.395 1.00 76.25 428 ARG A C 1
ATOM 3330 O O . ARG A 1 428 ? -28.089 -5.821 25.791 1.00 76.25 428 ARG A O 1
ATOM 3337 N N . THR A 1 429 ? -27.441 -7.102 27.514 1.00 72.81 429 THR A N 1
ATOM 3338 C CA . THR A 1 429 ? -26.588 -6.086 28.145 1.00 72.81 429 THR A CA 1
ATOM 3339 C C . THR A 1 429 ? -25.160 -6.593 28.307 1.00 72.81 429 THR A C 1
ATOM 3341 O O . THR A 1 429 ? -24.947 -7.713 28.781 1.00 72.81 429 THR A O 1
ATOM 3344 N N . VAL A 1 430 ? -24.182 -5.740 28.008 1.00 71.56 430 VAL A N 1
ATOM 3345 C CA . VAL A 1 430 ? -22.757 -5.973 28.269 1.00 71.56 430 VAL A CA 1
ATOM 3346 C C . VAL A 1 430 ? -22.258 -4.944 29.282 1.00 71.56 430 VAL A C 1
ATOM 3348 O O . VAL A 1 430 ? -22.342 -3.744 29.031 1.00 71.56 430 VAL A O 1
ATOM 3351 N N . LYS A 1 431 ? -21.741 -5.407 30.429 1.00 60.91 431 LYS A N 1
ATOM 3352 C CA . LYS A 1 431 ? -21.205 -4.533 31.489 1.00 60.91 431 LYS A CA 1
ATOM 3353 C C . LYS A 1 431 ? -19.675 -4.533 31.497 1.00 60.91 431 LYS A C 1
ATOM 3355 O O . LYS A 1 431 ? -19.056 -5.600 31.488 1.00 60.91 431 LYS A O 1
ATOM 3360 N N . LEU A 1 432 ? -19.077 -3.343 31.563 1.00 57.97 432 LEU A N 1
ATOM 3361 C CA . LEU A 1 432 ? -17.631 -3.093 31.568 1.00 57.97 432 LEU A CA 1
ATOM 3362 C C . LEU A 1 432 ? -17.266 -2.136 32.726 1.00 57.97 432 LEU A C 1
ATOM 3364 O O . LEU A 1 432 ? -17.858 -1.068 32.853 1.00 57.97 432 LEU A O 1
ATOM 3368 N N . GLY A 1 433 ? -16.290 -2.499 33.569 1.00 54.47 433 GLY A N 1
ATOM 3369 C CA . GLY A 1 433 ? -15.830 -1.687 34.717 1.00 54.47 433 GLY A CA 1
ATOM 3370 C C . GLY A 1 433 ? -16.120 -2.299 36.100 1.00 54.47 433 GLY A C 1
ATOM 3371 O O . GLY A 1 433 ? -16.651 -3.405 36.200 1.00 54.47 433 GLY A O 1
ATOM 3372 N N . SER A 1 434 ? -15.752 -1.593 37.178 1.00 49.16 434 SER A N 1
ATOM 3373 C CA . SER A 1 434 ? -15.899 -2.025 38.584 1.00 49.16 434 SER A CA 1
ATOM 3374 C C . SER A 1 434 ? -16.263 -0.852 39.506 1.00 49.16 434 SER A C 1
ATOM 3376 O O . SER A 1 434 ? -15.795 0.258 39.280 1.00 49.16 434 SER A O 1
ATOM 3378 N N . GLY A 1 435 ? -17.022 -1.098 40.583 1.00 55.75 435 GLY A N 1
ATOM 3379 C CA . GLY A 1 435 ? -17.444 -0.056 41.542 1.00 55.75 435 GLY A CA 1
ATOM 3380 C C . GLY A 1 435 ? -18.718 0.697 41.124 1.00 55.75 435 GLY A C 1
ATOM 3381 O O . GLY A 1 435 ? -19.547 0.103 40.429 1.00 55.75 435 GLY A O 1
ATOM 3382 N N . VAL A 1 436 ? -18.849 1.960 41.568 1.00 41.59 436 VAL A N 1
ATOM 3383 C CA . VAL A 1 436 ? -19.993 2.890 41.350 1.00 41.59 436 VAL A CA 1
ATOM 3384 C C . VAL A 1 436 ? -20.075 3.418 39.908 1.00 41.59 436 VAL A C 1
ATOM 3386 O O . VAL A 1 436 ? -21.126 3.859 39.466 1.00 41.59 436 VAL A O 1
ATOM 3389 N N . ALA A 1 437 ? -18.974 3.348 39.156 1.00 43.75 437 ALA A N 1
ATOM 3390 C CA . ALA A 1 437 ? -18.875 3.799 37.772 1.00 43.75 437 ALA A CA 1
ATOM 3391 C C . ALA A 1 437 ? -18.710 2.594 36.835 1.00 43.75 437 ALA A C 1
ATOM 3393 O O . ALA A 1 437 ? -17.690 1.899 36.887 1.00 43.75 437 ALA A O 1
ATOM 3394 N N . ARG A 1 438 ? -19.704 2.325 35.982 1.00 59.09 438 ARG A N 1
ATOM 3395 C CA . ARG A 1 438 ? -19.662 1.239 34.988 1.00 59.09 438 ARG A CA 1
ATOM 3396 C C . ARG A 1 438 ? -20.193 1.718 33.646 1.00 59.09 438 ARG A C 1
ATOM 3398 O O . ARG A 1 438 ? -21.071 2.569 33.582 1.00 59.09 438 ARG A O 1
ATOM 3405 N N . VAL A 1 439 ? -19.643 1.147 32.581 1.00 53.31 439 VAL A N 1
ATOM 3406 C CA . VAL A 1 439 ? -20.167 1.281 31.223 1.00 53.31 439 VAL A CA 1
ATOM 3407 C C . VAL A 1 439 ? -21.103 0.104 30.985 1.00 53.31 439 VAL A C 1
ATOM 3409 O O . VAL A 1 439 ? -20.668 -1.051 30.996 1.00 53.31 439 VAL A O 1
ATOM 3412 N N . GLU A 1 440 ? -22.383 0.393 30.786 1.00 62.97 440 GLU A N 1
ATOM 3413 C CA . GLU A 1 440 ? -23.398 -0.596 30.432 1.00 62.97 440 GLU A CA 1
ATOM 3414 C C . GLU A 1 440 ? -23.890 -0.307 29.015 1.00 62.97 440 GLU A C 1
ATOM 3416 O O . GLU A 1 440 ? -24.261 0.815 28.687 1.00 62.97 440 GLU A O 1
ATOM 3421 N N . VAL A 1 441 ? -23.839 -1.316 28.146 1.00 62.28 441 VAL A N 1
ATOM 3422 C CA . VAL A 1 441 ? -24.415 -1.238 26.799 1.00 62.28 441 VAL A CA 1
ATOM 3423 C C . VAL A 1 441 ? -25.612 -2.171 26.774 1.00 62.28 441 VAL A C 1
ATOM 3425 O O . VAL A 1 441 ? -25.424 -3.385 26.849 1.00 62.28 441 VAL A O 1
ATOM 3428 N N . GLU A 1 442 ? -26.822 -1.613 26.724 1.00 70.25 442 GLU A N 1
ATOM 3429 C CA . GLU A 1 442 ? -28.084 -2.355 26.640 1.00 70.25 442 GLU A CA 1
ATOM 3430 C C . GLU A 1 442 ? -28.695 -2.209 25.241 1.00 70.25 442 GLU A C 1
ATOM 3432 O O . GLU A 1 442 ? -28.889 -1.103 24.744 1.00 70.25 442 GLU A O 1
ATOM 3437 N N . GLU A 1 443 ? -28.992 -3.342 24.605 1.00 69.75 443 GLU A N 1
ATOM 3438 C CA . GLU A 1 443 ? -29.582 -3.427 23.268 1.00 69.75 443 GLU A CA 1
ATOM 3439 C C . GLU A 1 443 ? -30.837 -4.307 23.313 1.00 69.75 443 GLU A C 1
ATOM 3441 O O . GLU A 1 443 ? -30.870 -5.334 23.999 1.00 69.75 443 GLU A O 1
ATOM 3446 N N . GLU A 1 444 ? -31.878 -3.930 22.568 1.00 69.69 444 GLU A N 1
ATOM 3447 C CA . GLU A 1 444 ? -33.042 -4.794 22.356 1.00 69.69 444 GLU A CA 1
ATOM 3448 C C . GLU A 1 444 ? -32.639 -6.009 21.501 1.00 69.69 444 GLU A C 1
ATOM 3450 O O . GLU A 1 444 ? -31.851 -5.899 20.561 1.00 69.69 444 GLU A O 1
ATOM 3455 N N . THR A 1 445 ? -33.150 -7.189 21.845 1.00 73.19 445 THR A N 1
ATOM 3456 C CA . THR A 1 445 ? -32.839 -8.453 21.166 1.00 73.19 445 THR A CA 1
ATOM 3457 C C . THR A 1 445 ? -34.110 -9.200 20.775 1.00 73.19 445 THR A C 1
ATOM 3459 O O . THR A 1 445 ? -35.220 -8.795 21.114 1.00 73.19 445 THR A O 1
ATOM 3462 N N . THR A 1 446 ? -33.968 -10.302 20.044 1.00 76.50 446 THR A N 1
ATOM 3463 C CA . THR A 1 446 ? -35.103 -11.110 19.596 1.00 76.50 446 THR A CA 1
ATOM 3464 C C . THR A 1 446 ? -35.447 -12.223 20.587 1.00 76.50 446 THR A C 1
ATOM 3466 O O . THR A 1 446 ? -34.596 -12.694 21.353 1.00 76.50 446 THR A O 1
ATOM 3469 N N . ALA A 1 447 ? -36.702 -12.683 20.553 1.00 75.12 447 ALA A N 1
ATOM 3470 C CA . ALA A 1 447 ? -37.169 -13.805 21.368 1.00 75.12 447 ALA A CA 1
ATOM 3471 C C . ALA A 1 447 ? -36.372 -15.088 21.075 1.00 75.12 447 ALA A C 1
ATOM 3473 O O . ALA A 1 447 ? -36.054 -15.852 21.988 1.00 75.12 447 ALA A O 1
ATOM 3474 N N . GLU A 1 448 ? -36.003 -15.303 19.809 1.00 67.62 448 GLU A N 1
ATOM 3475 C CA . GLU A 1 448 ? -35.229 -16.458 19.358 1.00 67.62 448 GLU A CA 1
ATOM 3476 C C . GLU A 1 448 ? -33.828 -16.456 19.973 1.00 67.62 448 GLU A C 1
ATOM 3478 O O . GLU A 1 448 ? -33.387 -17.473 20.512 1.00 67.62 448 GLU A O 1
ATOM 3483 N N . LEU A 1 449 ? -33.134 -15.310 19.944 1.00 61.12 449 LEU A N 1
ATOM 3484 C CA . LEU A 1 449 ? -31.791 -15.204 20.511 1.00 61.12 449 LEU A CA 1
ATOM 3485 C C . LEU A 1 449 ? -31.823 -15.344 22.037 1.00 61.12 449 LEU A C 1
ATOM 3487 O O . LEU A 1 449 ? -30.994 -16.057 22.607 1.00 61.12 449 LEU A O 1
ATOM 3491 N N . PHE A 1 450 ? -32.814 -14.742 22.704 1.00 84.25 450 PHE A N 1
ATOM 3492 C CA . PHE A 1 450 ? -33.024 -14.952 24.135 1.00 84.25 450 PHE A CA 1
ATOM 3493 C C . PHE A 1 450 ? -33.238 -16.438 24.460 1.00 84.25 450 PHE A C 1
ATOM 3495 O O . PHE A 1 450 ? -32.594 -16.956 25.370 1.00 84.25 450 PHE A O 1
ATOM 3502 N N . ALA A 1 451 ? -34.077 -17.150 23.700 1.00 78.56 451 ALA A N 1
ATOM 3503 C CA . ALA A 1 451 ? -34.358 -18.568 23.923 1.00 78.56 451 ALA A CA 1
ATOM 3504 C C . ALA A 1 451 ? -33.117 -19.464 23.759 1.00 78.56 451 ALA A C 1
ATOM 3506 O O . ALA A 1 451 ? -32.973 -20.443 24.493 1.00 78.56 451 ALA A O 1
ATOM 3507 N N . VAL A 1 452 ? -32.204 -19.116 22.846 1.00 72.69 452 VAL A N 1
ATOM 3508 C CA . VAL A 1 452 ? -30.924 -19.822 22.656 1.00 72.69 452 VAL A CA 1
ATOM 3509 C C . VAL A 1 452 ? -29.959 -19.563 23.814 1.00 72.69 452 VAL A C 1
ATOM 3511 O O . VAL A 1 452 ? -29.305 -20.490 24.293 1.00 72.69 452 VAL A O 1
ATOM 3514 N N . LEU A 1 453 ? -29.865 -18.319 24.290 1.00 79.75 453 LEU A N 1
ATOM 3515 C CA . LEU A 1 453 ? -28.907 -17.938 25.331 1.00 79.75 453 LEU A CA 1
ATOM 3516 C C . LEU A 1 453 ? -29.391 -18.289 26.739 1.00 79.75 453 LEU A C 1
ATOM 3518 O O . LEU A 1 453 ? -28.583 -18.645 27.600 1.00 79.75 453 LEU A O 1
ATOM 3522 N N . TRP A 1 454 ? -30.700 -18.230 26.988 1.00 89.00 454 TRP A N 1
ATOM 3523 C CA . TRP A 1 454 ? -31.285 -18.414 28.313 1.00 89.00 454 TRP A CA 1
ATOM 3524 C C . TRP A 1 454 ? -30.828 -19.705 29.009 1.00 89.00 454 TRP A C 1
ATOM 3526 O O . TRP A 1 454 ? -30.429 -19.607 30.174 1.00 89.00 454 TRP A O 1
ATOM 3536 N N . PRO A 1 455 ? -30.793 -20.896 28.372 1.00 85.88 455 PRO A N 1
ATOM 3537 C CA . PRO A 1 455 ? -30.305 -22.130 28.995 1.00 85.88 455 PRO A CA 1
ATOM 3538 C C . PRO A 1 455 ? -28.892 -22.033 29.584 1.00 85.88 455 PRO A C 1
ATOM 3540 O O . PRO A 1 455 ? -28.646 -22.618 30.636 1.00 85.88 455 PRO A O 1
ATOM 3543 N N . THR A 1 456 ? -27.995 -21.248 28.974 1.00 81.38 456 THR A N 1
ATOM 3544 C CA . THR A 1 456 ? -26.598 -21.091 29.431 1.00 81.38 456 THR A CA 1
ATOM 3545 C C . THR A 1 456 ? -26.475 -20.329 30.754 1.00 81.38 456 THR A C 1
ATOM 3547 O O . THR A 1 456 ? -25.455 -20.406 31.430 1.00 81.38 456 THR A O 1
ATOM 3550 N N . THR A 1 457 ? -27.537 -19.630 31.161 1.00 86.19 457 THR A N 1
ATOM 3551 C CA . THR A 1 457 ? -27.578 -18.829 32.393 1.00 86.19 457 THR A CA 1
ATOM 3552 C C . THR A 1 457 ? -28.091 -19.603 33.608 1.00 86.19 457 THR A C 1
ATOM 3554 O O . THR A 1 457 ? -28.299 -18.993 34.647 1.00 86.19 457 THR A O 1
ATOM 3557 N N . ARG A 1 458 ? -28.356 -20.916 33.496 1.00 83.00 458 ARG A N 1
ATOM 3558 C CA . ARG A 1 458 ? -29.117 -21.719 34.479 1.00 83.00 458 ARG A CA 1
ATOM 3559 C C . ARG A 1 458 ? -28.757 -21.452 35.946 1.00 83.00 458 ARG A C 1
ATOM 3561 O O . ARG A 1 458 ? -29.674 -21.253 36.738 1.00 83.00 458 ARG A O 1
ATOM 3568 N N . ASP A 1 459 ? -27.469 -21.388 36.263 1.00 82.12 459 ASP A N 1
ATOM 3569 C CA . ASP A 1 459 ? -26.955 -21.251 37.637 1.00 82.12 459 ASP A CA 1
ATOM 3570 C C . ASP A 1 459 ? -26.684 -19.792 38.044 1.00 82.12 459 ASP A C 1
ATOM 3572 O O . ASP A 1 459 ? -26.051 -19.512 39.059 1.00 82.12 459 ASP A O 1
ATOM 3576 N N . ARG A 1 460 ? -27.126 -18.845 37.213 1.00 87.50 460 ARG A N 1
ATOM 3577 C CA . ARG A 1 460 ? -26.930 -17.405 37.372 1.00 87.50 460 ARG A CA 1
ATOM 3578 C C . ARG A 1 460 ? -28.201 -16.665 36.978 1.00 87.50 460 ARG A C 1
ATOM 3580 O O . ARG A 1 460 ? -28.186 -15.906 36.011 1.00 87.50 460 ARG A O 1
ATOM 3587 N N . ARG A 1 461 ? -29.310 -16.880 37.693 1.00 90.06 461 ARG A N 1
ATOM 3588 C CA . ARG A 1 461 ? -30.618 -16.269 37.375 1.00 90.06 461 ARG A CA 1
ATOM 3589 C C . ARG A 1 461 ? -31.219 -15.490 38.531 1.00 90.06 461 ARG A C 1
ATOM 3591 O O . ARG A 1 461 ? -31.174 -15.899 39.687 1.00 90.06 461 ARG A O 1
ATOM 3598 N N . VAL A 1 462 ? -31.889 -14.401 38.173 1.00 90.31 462 VAL A N 1
ATOM 3599 C CA . VAL A 1 462 ? -32.735 -13.611 39.067 1.00 90.31 462 VAL A CA 1
ATOM 3600 C C . VAL A 1 462 ? -34.091 -13.403 38.407 1.00 90.31 462 VAL A C 1
ATOM 3602 O O . VAL A 1 462 ? -34.180 -13.066 37.226 1.00 90.31 462 VAL A O 1
ATOM 3605 N N . ARG A 1 463 ? -35.155 -13.559 39.191 1.00 90.94 463 ARG A N 1
ATOM 3606 C CA . ARG A 1 463 ? -36.499 -13.095 38.845 1.00 90.94 463 ARG A CA 1
ATOM 3607 C C . ARG A 1 463 ? -36.904 -12.033 39.853 1.00 90.94 463 ARG A C 1
ATOM 3609 O O . ARG A 1 463 ? -36.675 -12.219 41.045 1.00 90.94 463 ARG A O 1
ATOM 3616 N N . LYS A 1 464 ? -37.472 -10.926 39.391 1.00 93.25 464 LYS A N 1
ATOM 3617 C CA . LYS A 1 464 ? -37.929 -9.838 40.259 1.00 93.25 464 LYS A CA 1
ATOM 3618 C C . LYS A 1 464 ? -39.144 -9.135 39.671 1.00 93.25 464 LYS A C 1
ATOM 3620 O O . LYS A 1 464 ? -39.365 -9.178 38.462 1.00 93.25 464 LYS A O 1
ATOM 3625 N N . ARG A 1 465 ? -39.918 -8.489 40.535 1.00 92.75 465 ARG A N 1
ATOM 3626 C CA . ARG A 1 465 ? -40.991 -7.568 40.166 1.00 92.75 465 ARG A CA 1
ATOM 3627 C C . ARG A 1 465 ? -40.547 -6.153 40.505 1.00 92.75 465 ARG A C 1
ATOM 3629 O O . ARG A 1 465 ? -40.211 -5.901 41.660 1.00 92.75 465 ARG A O 1
ATOM 3636 N N . ARG A 1 466 ? -40.553 -5.263 39.514 1.00 94.12 466 ARG A N 1
ATOM 3637 C CA . ARG A 1 466 ? -40.098 -3.876 39.651 1.00 94.12 466 ARG A CA 1
ATOM 3638 C C . ARG A 1 466 ? -41.274 -2.907 39.630 1.00 94.12 466 ARG A C 1
ATOM 3640 O O . ARG A 1 466 ? -42.089 -2.949 38.708 1.00 94.12 466 ARG A O 1
ATOM 3647 N N . PHE A 1 467 ? -41.327 -2.031 40.627 1.00 93.25 467 PHE A N 1
ATOM 3648 C CA . PHE A 1 467 ? -42.252 -0.904 40.719 1.00 93.25 467 PHE A CA 1
ATOM 3649 C C . PHE A 1 467 ? -41.479 0.388 40.452 1.00 93.25 467 PHE A C 1
ATOM 3651 O O . PHE A 1 467 ? -40.531 0.675 41.175 1.00 93.25 467 PHE A O 1
ATOM 3658 N N . ALA A 1 468 ? -41.873 1.158 39.440 1.00 90.25 468 ALA A N 1
ATOM 3659 C CA . ALA A 1 468 ? -41.289 2.468 39.161 1.00 90.25 468 ALA A CA 1
ATOM 3660 C C . ALA A 1 468 ? -42.197 3.566 39.731 1.00 90.25 468 ALA A C 1
ATOM 3662 O O . ALA A 1 468 ? -43.382 3.628 39.396 1.00 90.25 468 ALA A O 1
ATOM 3663 N N . VAL A 1 469 ? -41.652 4.415 40.600 1.00 89.12 469 VAL A N 1
ATOM 3664 C CA . VAL A 1 469 ? -42.376 5.505 41.261 1.00 89.12 469 VAL A CA 1
ATOM 3665 C C . VAL A 1 469 ? -41.664 6.817 40.971 1.00 89.12 469 VAL A C 1
ATOM 3667 O O . VAL A 1 469 ? -40.534 7.025 41.411 1.00 89.12 469 VAL A O 1
ATOM 3670 N N . ALA A 1 470 ? -42.325 7.704 40.231 1.00 86.00 470 ALA A N 1
ATOM 3671 C CA . ALA A 1 470 ? -41.823 9.050 39.987 1.00 86.00 470 ALA A CA 1
ATOM 3672 C C . ALA A 1 470 ? -42.048 9.931 41.228 1.00 86.00 470 ALA A C 1
ATOM 3674 O O . ALA A 1 470 ? -43.179 10.062 41.694 1.00 86.00 470 ALA A O 1
ATOM 3675 N N . GLU A 1 471 ? -40.982 10.547 41.737 1.00 82.19 471 GLU A N 1
ATOM 3676 C CA . GLU A 1 471 ? -41.011 11.507 42.844 1.00 82.19 471 GLU A CA 1
ATOM 3677 C C . GLU A 1 471 ? -40.155 12.724 42.460 1.00 82.19 471 GLU A C 1
ATOM 3679 O O . GLU A 1 471 ? -38.923 12.667 42.421 1.00 82.19 471 GLU A O 1
ATOM 3684 N N . GLY A 1 472 ? -40.810 13.839 42.129 1.00 81.56 472 GLY A N 1
ATOM 3685 C CA . GLY A 1 472 ? -40.127 15.020 41.602 1.00 81.56 472 GLY A CA 1
ATOM 3686 C C . GLY A 1 472 ? -39.434 14.735 40.263 1.00 81.56 472 GLY A C 1
ATOM 3687 O O . GLY A 1 472 ? -40.076 14.300 39.311 1.00 81.56 472 GLY A O 1
ATOM 3688 N N . ALA A 1 473 ? -38.129 15.012 40.188 1.00 76.25 473 ALA A N 1
ATOM 3689 C CA . ALA A 1 473 ? -37.305 14.773 38.997 1.00 76.25 473 ALA A CA 1
ATOM 3690 C C . ALA A 1 473 ? -36.650 13.378 38.966 1.00 76.25 473 ALA A C 1
ATOM 3692 O O . ALA A 1 473 ? -35.972 13.052 37.994 1.00 76.25 473 ALA A O 1
ATOM 3693 N N . ALA A 1 474 ? -36.826 12.571 40.016 1.00 80.38 474 ALA A N 1
ATOM 3694 C CA . ALA A 1 474 ? -36.220 11.253 40.135 1.00 80.38 474 ALA A CA 1
ATOM 3695 C C . ALA A 1 474 ? -37.263 10.139 39.997 1.00 80.38 474 ALA A C 1
ATOM 3697 O O . ALA A 1 474 ? -38.428 10.297 40.368 1.00 80.38 474 ALA A O 1
ATOM 3698 N N . THR A 1 475 ? -36.825 8.984 39.500 1.00 87.00 475 THR A N 1
ATOM 3699 C CA . THR A 1 475 ? -37.628 7.757 39.497 1.00 87.00 475 THR A CA 1
ATOM 3700 C C . THR A 1 475 ? -36.992 6.752 40.442 1.00 87.00 475 THR A C 1
ATOM 3702 O O . THR A 1 475 ? -35.822 6.409 40.295 1.00 87.00 475 THR A O 1
ATOM 3705 N N . TRP A 1 476 ? -37.771 6.292 41.415 1.00 91.75 476 TRP A N 1
ATOM 3706 C CA . TRP A 1 476 ? -37.388 5.222 42.325 1.00 91.75 476 TRP A CA 1
ATOM 3707 C C . TRP A 1 476 ? -37.866 3.884 41.774 1.00 91.75 476 TRP A C 1
ATOM 3709 O O . TRP A 1 476 ? -39.057 3.701 41.514 1.00 91.75 476 TRP A O 1
ATOM 3719 N N . GLU A 1 477 ? -36.953 2.933 41.642 1.00 93.88 477 GLU A N 1
ATOM 3720 C CA . GLU A 1 477 ? -37.250 1.568 41.230 1.00 93.88 477 GLU A CA 1
ATOM 3721 C C . GLU A 1 477 ? -37.203 0.641 42.444 1.00 93.88 477 GLU A C 1
ATOM 3723 O O . GLU A 1 477 ? -36.147 0.396 43.017 1.00 93.88 477 GLU A O 1
ATOM 3728 N N . VAL A 1 478 ? -38.350 0.105 42.858 1.00 94.06 478 VAL A N 1
ATOM 3729 C CA . VAL A 1 478 ? -38.435 -0.842 43.976 1.00 94.06 478 VAL A CA 1
ATOM 3730 C C . VAL A 1 478 ? -38.562 -2.262 43.438 1.00 94.06 478 VAL A C 1
ATOM 3732 O O . VAL A 1 478 ? -39.555 -2.612 42.803 1.00 94.06 478 VAL A O 1
ATOM 3735 N N . ASP A 1 479 ? -37.557 -3.086 43.710 1.00 93.31 479 ASP A N 1
ATOM 3736 C CA . ASP A 1 479 ? -37.446 -4.472 43.277 1.00 93.31 479 ASP A CA 1
ATOM 3737 C C . ASP A 1 479 ? -37.823 -5.445 44.393 1.00 93.31 479 ASP A C 1
ATOM 3739 O O . ASP A 1 479 ? -37.163 -5.515 45.428 1.00 93.31 479 ASP A O 1
ATOM 3743 N N . LEU A 1 480 ? -38.846 -6.260 44.140 1.00 92.44 480 LEU A N 1
ATOM 3744 C CA . LEU A 1 480 ? -39.198 -7.432 44.937 1.00 92.44 480 LEU A CA 1
ATOM 3745 C C . LEU A 1 480 ? -38.634 -8.687 44.262 1.00 92.44 480 LEU A C 1
ATOM 3747 O O . LEU A 1 480 ? -39.086 -9.066 43.178 1.00 92.44 480 LEU A O 1
ATOM 3751 N N . PHE A 1 481 ? -37.657 -9.341 44.887 1.00 90.94 481 PHE A N 1
ATOM 3752 C CA . PHE A 1 481 ? -36.996 -10.513 44.312 1.00 90.94 481 PHE A CA 1
ATOM 3753 C C . PHE A 1 481 ? -37.844 -11.773 44.515 1.00 90.94 481 PHE A C 1
ATOM 3755 O O . PHE A 1 481 ? -38.288 -12.080 45.614 1.00 90.94 481 PHE A O 1
ATOM 3762 N N . ALA A 1 482 ? -38.085 -12.531 43.448 1.00 85.12 482 ALA A N 1
ATOM 3763 C CA . ALA A 1 482 ? -38.819 -13.788 43.529 1.00 85.12 482 ALA A CA 1
ATOM 3764 C C . ALA A 1 482 ? -37.897 -14.913 44.023 1.00 85.12 482 ALA A C 1
ATOM 3766 O O . ALA A 1 482 ? -36.767 -15.051 43.550 1.00 85.12 482 ALA A O 1
ATOM 3767 N N . GLY A 1 483 ? -38.396 -15.725 44.959 1.00 81.38 483 GLY A N 1
ATOM 3768 C CA . GLY A 1 483 ? -37.623 -16.796 45.599 1.00 81.38 483 GLY A CA 1
ATOM 3769 C C . GLY A 1 483 ? -36.652 -16.315 46.680 1.00 81.38 483 GLY A C 1
ATOM 3770 O O . GLY A 1 483 ? -35.914 -17.126 47.216 1.00 81.38 483 GLY A O 1
ATOM 3771 N N . ARG A 1 484 ? -36.644 -15.017 47.014 1.00 83.06 484 ARG A N 1
ATOM 3772 C CA . ARG A 1 484 ? -35.843 -14.440 48.101 1.00 83.06 484 ARG A CA 1
ATOM 3773 C C . ARG A 1 484 ? -36.700 -13.452 48.878 1.00 83.06 484 ARG A C 1
ATOM 3775 O O . ARG A 1 484 ? -37.409 -12.663 48.264 1.00 83.06 484 ARG A O 1
ATOM 3782 N N . ASP A 1 485 ? -36.616 -13.449 50.203 1.00 85.00 485 ASP A N 1
ATOM 3783 C CA . ASP A 1 485 ? -37.245 -12.397 51.011 1.00 85.00 485 ASP A CA 1
ATOM 3784 C C . ASP A 1 485 ? -36.361 -11.138 51.000 1.00 85.00 485 ASP A C 1
ATOM 3786 O O . ASP A 1 485 ? -35.658 -10.823 51.958 1.00 85.00 485 ASP A O 1
ATOM 3790 N N . LEU A 1 486 ? -36.295 -10.487 49.833 1.00 89.38 486 LEU A N 1
ATOM 3791 C CA . LEU A 1 486 ? -35.431 -9.339 49.574 1.00 89.38 486 LEU A CA 1
ATOM 3792 C C . LEU A 1 486 ? -36.186 -8.265 48.793 1.00 89.38 486 LEU A C 1
ATOM 3794 O O . LEU A 1 486 ? -36.747 -8.526 47.723 1.00 89.38 486 LEU A O 1
ATOM 3798 N N . VAL A 1 487 ? -36.131 -7.039 49.317 1.00 92.75 487 VAL A N 1
ATOM 3799 C CA . VAL A 1 487 ? -36.658 -5.844 48.662 1.00 92.75 487 VAL A CA 1
ATOM 3800 C C . VAL A 1 487 ? -35.575 -4.774 48.608 1.00 92.75 487 VAL A C 1
ATOM 3802 O O . VAL A 1 487 ? -35.029 -4.386 49.644 1.00 92.75 487 VAL A O 1
ATOM 3805 N N . LEU A 1 488 ? -35.278 -4.289 47.404 1.00 93.81 488 LEU A N 1
ATOM 3806 C CA . LEU A 1 488 ? -34.316 -3.213 47.170 1.00 93.81 488 LEU A CA 1
ATOM 3807 C C . LEU A 1 488 ? -35.009 -2.016 46.527 1.00 93.81 488 LEU A C 1
ATOM 3809 O O . LEU A 1 488 ? -35.914 -2.195 45.722 1.00 93.81 488 LEU A O 1
ATOM 3813 N N . ALA A 1 489 ? -34.582 -0.807 46.873 1.00 93.12 489 ALA A N 1
ATOM 3814 C CA . ALA A 1 489 ? -34.919 0.406 46.137 1.00 93.12 489 ALA A CA 1
ATOM 3815 C C . ALA A 1 489 ? -33.663 0.948 45.453 1.00 93.12 489 ALA A C 1
ATOM 3817 O O . ALA A 1 489 ? -32.631 1.093 46.105 1.00 93.12 489 ALA A O 1
ATOM 3818 N N . GLU A 1 490 ? -33.759 1.246 44.165 1.00 93.06 490 GLU A N 1
ATOM 3819 C CA . GLU A 1 490 ? -32.704 1.828 43.341 1.00 93.06 490 GLU A CA 1
ATOM 3820 C C . GLU A 1 490 ? -33.160 3.213 42.845 1.00 93.06 490 GLU A C 1
ATOM 3822 O O . GLU A 1 490 ? -34.353 3.447 42.630 1.00 93.06 490 GLU A O 1
ATOM 3827 N N . ILE A 1 491 ? -32.221 4.147 42.708 1.00 89.81 491 ILE A N 1
ATOM 3828 C CA . ILE A 1 491 ? -32.441 5.476 42.123 1.00 89.81 491 ILE A CA 1
ATOM 3829 C C . ILE A 1 491 ? -31.248 5.832 41.236 1.00 89.81 491 ILE A C 1
ATOM 3831 O O . ILE A 1 491 ? -30.099 5.741 41.677 1.00 89.81 491 ILE A O 1
ATOM 3835 N N . GLU A 1 492 ? -31.524 6.247 40.001 1.00 84.94 492 GLU A N 1
ATOM 3836 C CA . GLU A 1 492 ? -30.523 6.811 39.091 1.00 84.94 492 GLU A CA 1
ATOM 3837 C C . GLU A 1 492 ? -30.265 8.286 39.403 1.00 84.94 492 GLU A C 1
ATOM 3839 O O . GLU A 1 492 ? -31.190 9.058 39.678 1.00 84.94 492 GLU A O 1
ATOM 3844 N N . LEU A 1 493 ? -28.995 8.684 39.349 1.00 81.56 493 LEU A N 1
ATOM 3845 C CA . LEU A 1 493 ? -28.521 10.016 39.697 1.00 81.56 493 LEU A CA 1
ATOM 3846 C C . LEU A 1 493 ? -27.688 10.622 38.559 1.00 81.56 493 LEU A C 1
ATOM 3848 O O . LEU A 1 493 ? -26.919 9.913 37.913 1.00 81.56 493 LEU A O 1
ATOM 3852 N N . PRO A 1 494 ? -27.748 11.950 38.349 1.00 75.38 494 PRO A N 1
ATOM 3853 C CA . PRO A 1 494 ? -26.893 12.623 37.370 1.00 75.38 494 PRO A CA 1
ATOM 3854 C C . PRO A 1 494 ? -25.397 12.576 37.721 1.00 75.38 494 PRO A C 1
ATOM 3856 O O . PRO A 1 494 ? -24.549 12.587 36.831 1.00 75.38 494 PRO A O 1
ATOM 3859 N N . THR A 1 495 ? -25.059 12.578 39.016 1.00 75.62 495 THR A N 1
ATOM 3860 C CA . THR A 1 495 ? -23.679 12.552 39.532 1.00 75.62 495 THR A CA 1
ATOM 3861 C C . THR A 1 495 ? -23.599 11.762 40.842 1.00 75.62 495 THR A C 1
ATOM 3863 O O . THR A 1 495 ? -24.580 11.684 41.583 1.00 75.62 495 THR A O 1
ATOM 3866 N N . ALA A 1 496 ? -22.420 11.224 41.180 1.00 74.44 496 ALA A N 1
ATOM 3867 C CA . ALA A 1 496 ? -22.212 10.437 42.406 1.00 74.44 496 ALA A CA 1
ATOM 3868 C C . ALA A 1 496 ? -22.448 11.252 43.694 1.00 74.44 496 ALA A C 1
ATOM 3870 O O . ALA A 1 496 ? -22.917 10.714 44.701 1.00 74.44 496 ALA A O 1
ATOM 3871 N N . ASP A 1 497 ? -22.198 12.563 43.627 1.00 76.00 497 ASP A N 1
ATOM 3872 C CA . ASP A 1 497 ? -22.361 13.508 44.736 1.00 76.00 497 ASP A CA 1
ATOM 3873 C C . ASP A 1 497 ? -23.793 14.051 44.877 1.00 76.00 497 ASP A C 1
ATOM 3875 O O . ASP A 1 497 ? -24.063 14.852 45.773 1.00 76.00 497 ASP A O 1
ATOM 3879 N N . THR A 1 498 ? -24.730 13.631 44.017 1.00 81.31 498 THR A N 1
ATOM 3880 C CA . THR A 1 498 ? -26.132 14.061 44.117 1.00 81.31 498 THR A CA 1
ATOM 3881 C C . THR A 1 498 ? -26.705 13.650 45.479 1.00 81.31 498 THR A C 1
ATOM 3883 O O . THR A 1 498 ? -26.648 12.483 45.878 1.00 81.31 498 THR A O 1
ATOM 3886 N N . VAL A 1 499 ? -27.248 14.619 46.223 1.00 80.44 499 VAL A N 1
ATOM 3887 C CA . VAL A 1 499 ? -27.913 14.365 47.507 1.00 80.44 499 VAL A CA 1
ATOM 3888 C C . VAL A 1 499 ? -29.267 13.718 47.235 1.00 80.44 499 VAL A C 1
ATOM 3890 O O . VAL A 1 499 ? -30.094 14.280 46.523 1.00 80.44 499 VAL A O 1
ATOM 3893 N N . VAL A 1 500 ? -29.489 12.534 47.807 1.00 83.38 500 VAL A N 1
ATOM 3894 C CA . VAL A 1 500 ? -30.741 11.786 47.658 1.00 83.38 500 VAL A CA 1
ATOM 3895 C C . VAL A 1 500 ? -31.663 12.083 48.833 1.00 83.38 500 VAL A C 1
ATOM 3897 O O . VAL A 1 500 ? -31.378 11.697 49.968 1.00 83.38 500 VAL A O 1
ATOM 3900 N N . GLU A 1 501 ? -32.785 12.745 48.561 1.00 85.50 501 GLU A N 1
ATOM 3901 C CA . GLU A 1 501 ? -33.868 12.909 49.530 1.00 85.50 501 GLU A CA 1
ATOM 3902 C C . GLU A 1 501 ? -34.776 11.675 49.496 1.00 85.50 501 GLU A C 1
ATOM 3904 O O . GLU A 1 501 ? -35.384 11.354 48.475 1.00 85.50 501 GLU A O 1
ATOM 3909 N N . VAL A 1 502 ? -34.848 10.945 50.614 1.00 86.31 502 VAL A N 1
ATOM 3910 C CA . VAL A 1 502 ? -35.673 9.733 50.709 1.00 86.31 502 VAL A CA 1
ATOM 3911 C C . VAL A 1 502 ? -37.150 10.129 50.843 1.00 86.31 502 VAL A C 1
ATOM 3913 O O . VAL A 1 502 ? -37.497 10.810 51.813 1.00 86.31 502 VAL A O 1
ATOM 3916 N N . PRO A 1 503 ? -38.044 9.671 49.945 1.00 88.94 503 PRO A N 1
ATOM 3917 C CA . PRO A 1 503 ? -39.457 10.031 49.989 1.00 88.94 503 PRO A CA 1
ATOM 3918 C C . PRO A 1 503 ? -40.156 9.560 51.267 1.00 88.94 503 PRO A C 1
ATOM 3920 O O . PRO A 1 503 ? -39.845 8.498 51.817 1.00 88.94 503 PRO A O 1
ATOM 3923 N N . GLN A 1 504 ? -41.183 10.297 51.703 1.00 89.56 504 GLN A N 1
ATOM 3924 C CA . GLN A 1 504 ? -41.920 9.988 52.935 1.00 89.56 504 GLN A CA 1
ATOM 3925 C C . GLN A 1 504 ? -42.599 8.608 52.901 1.00 89.56 504 GLN A C 1
ATOM 3927 O O . GLN A 1 504 ? -42.736 7.963 53.939 1.00 89.56 504 GLN A O 1
ATOM 3932 N N . TRP A 1 505 ? -42.993 8.126 51.719 1.00 91.12 505 TRP A N 1
ATOM 3933 C CA . TRP A 1 505 ? -43.583 6.795 51.551 1.00 91.12 505 TRP A CA 1
ATOM 3934 C C . TRP A 1 505 ? -42.550 5.658 51.665 1.00 91.12 505 TRP A C 1
ATOM 3936 O O . TRP A 1 505 ? -42.916 4.537 52.021 1.00 91.12 505 TRP A O 1
ATOM 3946 N N . LEU A 1 506 ? -41.266 5.938 51.402 1.00 90.56 506 LEU A N 1
ATOM 3947 C CA . LEU A 1 506 ? -40.172 4.961 51.413 1.00 90.56 506 LEU A CA 1
ATOM 3948 C C . LEU A 1 506 ? -39.423 4.937 52.753 1.00 90.56 506 LEU A C 1
ATOM 3950 O O . LEU A 1 506 ? -39.033 3.868 53.229 1.00 90.56 506 LEU A O 1
ATOM 3954 N N . ALA A 1 507 ? -39.262 6.098 53.396 1.00 90.19 507 ALA A N 1
ATOM 3955 C CA . ALA A 1 507 ? -38.517 6.258 54.647 1.00 90.19 507 ALA A CA 1
ATOM 3956 C C . ALA A 1 507 ? -38.914 5.264 55.768 1.00 90.19 507 ALA A C 1
ATOM 3958 O O . ALA A 1 507 ? -38.015 4.711 56.408 1.00 90.19 507 ALA A O 1
ATOM 3959 N N . PRO A 1 508 ? -40.206 4.923 55.984 1.00 92.44 508 PRO A N 1
ATOM 3960 C CA . PRO A 1 508 ? -40.615 3.945 56.992 1.00 92.44 508 PRO A CA 1
ATOM 3961 C C . PRO A 1 508 ? -40.173 2.513 56.704 1.00 92.44 508 PRO A C 1
ATOM 3963 O O . PRO A 1 508 ? -40.310 1.675 57.592 1.00 92.44 508 PRO A O 1
ATOM 3966 N N . TYR A 1 509 ? -39.644 2.213 55.516 1.00 92.12 509 TYR A N 1
ATOM 3967 C CA . TYR A 1 509 ? -39.207 0.879 55.090 1.00 92.12 509 TYR A CA 1
ATOM 3968 C C . TYR A 1 509 ? -37.692 0.749 54.947 1.00 92.12 509 TYR A C 1
ATOM 3970 O O . TYR A 1 509 ? -37.173 -0.367 54.989 1.00 92.12 509 TYR A O 1
ATOM 3978 N N . LEU A 1 510 ? -36.984 1.870 54.828 1.00 91.62 510 LEU A N 1
ATOM 3979 C CA . LEU A 1 510 ? -35.541 1.906 54.630 1.00 91.62 510 LEU A CA 1
ATOM 3980 C C . LEU A 1 510 ? -34.797 1.331 55.847 1.00 91.62 510 LEU A C 1
ATOM 3982 O O . LEU A 1 510 ? -35.113 1.634 57.004 1.00 91.62 510 LEU A O 1
ATOM 3986 N N . VAL A 1 511 ? -33.829 0.454 55.577 1.00 92.50 511 VAL A N 1
ATOM 3987 C CA . VAL A 1 511 ? -32.932 -0.144 56.578 1.00 92.50 511 VAL A CA 1
ATOM 3988 C C . VAL A 1 511 ? -31.570 0.537 56.517 1.00 92.50 511 VAL A C 1
ATOM 3990 O O . VAL A 1 511 ? -31.141 1.138 57.498 1.00 92.50 511 VAL A O 1
ATOM 3993 N N . ARG A 1 512 ? -30.901 0.457 55.362 1.00 91.19 512 ARG A N 1
ATOM 3994 C CA . ARG A 1 512 ? -29.598 1.081 55.099 1.00 91.19 512 ARG A CA 1
ATOM 3995 C C . ARG A 1 512 ? -29.337 1.190 53.601 1.00 91.19 512 ARG A C 1
ATOM 3997 O O . ARG A 1 512 ? -29.966 0.491 52.808 1.00 91.19 512 ARG A O 1
ATOM 4004 N N . GLU A 1 513 ? -28.366 2.014 53.235 1.00 90.88 513 GLU A N 1
ATOM 4005 C CA . GLU A 1 513 ? -27.784 2.010 51.895 1.00 90.88 513 GLU A CA 1
ATOM 4006 C C . GLU A 1 513 ? -26.882 0.776 51.697 1.00 90.88 513 GLU A C 1
ATOM 4008 O O . GLU A 1 513 ? -26.171 0.350 52.615 1.00 90.88 513 GLU A O 1
ATOM 4013 N N . VAL A 1 514 ? -26.958 0.177 50.508 1.00 89.75 514 VAL A N 1
ATOM 4014 C CA . VAL A 1 514 ? -26.235 -1.036 50.088 1.00 89.75 514 VAL A CA 1
ATOM 4015 C C . VAL A 1 514 ? -25.560 -0.869 48.718 1.00 89.75 514 VAL A C 1
ATOM 4017 O O . VAL A 1 514 ? -25.192 -1.864 48.104 1.00 89.75 514 VAL A O 1
ATOM 4020 N N . THR A 1 515 ? -25.389 0.368 48.236 1.00 82.38 515 THR A N 1
ATOM 4021 C CA . THR A 1 515 ? -24.826 0.702 46.910 1.00 82.38 515 THR A CA 1
ATOM 4022 C C . THR A 1 515 ? -23.512 -0.030 46.610 1.00 82.38 515 THR A C 1
ATOM 4024 O O . THR A 1 515 ? -23.382 -0.653 45.557 1.00 82.38 515 THR A O 1
ATOM 4027 N N . ASP A 1 516 ? -22.576 -0.029 47.562 1.00 78.50 516 ASP A N 1
ATOM 4028 C CA . ASP A 1 516 ? -21.253 -0.655 47.420 1.00 78.50 516 ASP A CA 1
ATOM 4029 C C . ASP A 1 516 ? -21.169 -2.078 47.990 1.00 78.50 516 ASP A C 1
ATOM 4031 O O . ASP A 1 516 ? -20.094 -2.675 48.005 1.00 78.50 516 ASP A O 1
ATOM 4035 N N . ASP A 1 517 ? -22.277 -2.632 48.489 1.00 80.88 517 ASP A N 1
ATOM 4036 C CA . ASP A 1 517 ? -22.293 -3.939 49.142 1.00 80.88 517 ASP A CA 1
ATOM 4037 C C . ASP A 1 517 ? -22.420 -5.056 48.086 1.00 80.88 517 ASP A C 1
ATOM 4039 O O . ASP A 1 517 ? -23.490 -5.221 47.482 1.00 80.88 517 ASP A O 1
ATOM 4043 N N . PRO A 1 518 ? -21.363 -5.865 47.847 1.00 79.44 518 PRO A N 1
ATOM 4044 C CA . PRO A 1 518 ? -21.380 -6.883 46.801 1.00 79.44 518 PRO A CA 1
ATOM 4045 C C . PRO A 1 518 ? -22.486 -7.920 47.002 1.00 79.44 518 PRO A C 1
ATOM 4047 O O . PRO A 1 518 ? -22.934 -8.519 46.023 1.00 79.44 518 PRO A O 1
ATOM 4050 N N . ALA A 1 519 ? -22.952 -8.127 48.237 1.00 82.00 519 ALA A N 1
ATOM 4051 C CA . ALA A 1 519 ? -23.990 -9.103 48.543 1.00 82.00 519 ALA A CA 1
ATOM 4052 C C . ALA A 1 519 ? -25.362 -8.724 47.952 1.00 82.00 519 ALA A C 1
ATOM 4054 O O . ALA A 1 519 ? -26.205 -9.596 47.756 1.00 82.00 519 ALA A O 1
ATOM 4055 N N . TYR A 1 520 ? -25.573 -7.446 47.615 1.00 85.12 520 TYR A N 1
ATOM 4056 C CA . TYR A 1 520 ? -26.824 -6.924 47.047 1.00 85.12 520 TYR A CA 1
ATOM 4057 C C . TYR A 1 520 ? -26.706 -6.586 45.555 1.00 85.12 520 TYR A C 1
ATOM 4059 O O . TYR A 1 520 ? -27.626 -6.037 44.949 1.00 85.12 520 TYR A O 1
ATOM 4067 N N . VAL A 1 521 ? -25.590 -6.954 44.919 1.00 82.06 521 VAL A N 1
ATOM 4068 C CA . VAL A 1 521 ? -25.420 -6.818 43.471 1.00 82.06 521 VAL A CA 1
ATOM 4069 C C . VAL A 1 521 ? -26.190 -7.929 42.761 1.00 82.06 521 VAL A C 1
ATOM 4071 O O . VAL A 1 521 ? -25.965 -9.110 43.011 1.00 82.06 521 VAL A O 1
ATOM 4074 N N . ASN A 1 522 ? -27.037 -7.558 41.795 1.00 85.00 522 ASN A N 1
ATOM 4075 C CA . ASN A 1 522 ? -27.881 -8.485 41.025 1.00 85.00 522 ASN A CA 1
ATOM 4076 C C . ASN A 1 522 ? -27.130 -9.712 40.463 1.00 85.00 522 ASN A C 1
ATOM 4078 O O . ASN A 1 522 ? -27.685 -10.805 40.466 1.00 85.00 522 ASN A O 1
ATOM 4082 N N . ALA A 1 523 ? -25.881 -9.551 40.010 1.00 80.44 523 ALA A N 1
ATOM 4083 C CA . ALA A 1 523 ? -25.061 -10.654 39.497 1.00 80.44 523 ALA A CA 1
ATOM 4084 C C . ALA A 1 523 ? -24.650 -11.666 40.584 1.00 80.44 523 ALA A C 1
ATOM 4086 O O . ALA A 1 523 ? -24.577 -12.861 40.308 1.00 80.44 523 ALA A O 1
ATOM 4087 N N . ASN A 1 524 ? -24.419 -11.203 41.814 1.00 83.25 524 ASN A N 1
ATOM 4088 C CA . ASN A 1 524 ? -24.100 -12.061 42.957 1.00 83.25 524 ASN A CA 1
ATOM 4089 C C . ASN A 1 524 ? -25.373 -12.693 43.526 1.00 83.25 524 ASN A C 1
ATOM 4091 O O . ASN A 1 524 ? -25.400 -13.892 43.777 1.00 83.25 524 ASN A O 1
ATOM 4095 N N . LEU A 1 525 ? -26.472 -11.932 43.578 1.00 85.06 525 LEU A N 1
ATOM 4096 C CA . LEU A 1 525 ? -27.811 -12.455 43.877 1.00 85.06 525 LEU A CA 1
ATOM 4097 C C . LEU A 1 525 ? -28.280 -13.510 42.864 1.00 85.06 525 LEU A C 1
ATOM 4099 O O . LEU A 1 525 ? -29.270 -14.185 43.105 1.00 85.06 525 LEU A O 1
ATOM 4103 N N . ALA A 1 526 ? -27.621 -13.654 41.717 1.00 84.00 526 ALA A N 1
ATOM 4104 C CA . ALA A 1 526 ? -27.959 -14.665 40.726 1.00 84.00 526 ALA A CA 1
ATOM 4105 C C . ALA A 1 526 ? -27.405 -16.056 41.061 1.00 84.00 526 ALA A C 1
ATOM 4107 O O . ALA A 1 526 ? -27.864 -17.033 40.469 1.00 84.00 526 ALA A O 1
ATOM 4108 N N . GLN A 1 527 ? -26.432 -16.139 41.972 1.00 78.50 527 GLN A N 1
ATOM 4109 C CA . GLN A 1 527 ? -25.798 -17.388 42.383 1.00 78.50 527 GLN A CA 1
ATOM 4110 C C . GLN A 1 527 ? -26.756 -18.238 43.249 1.00 78.50 527 GLN A C 1
ATOM 4112 O O . GLN A 1 527 ? -27.667 -17.686 43.884 1.00 78.50 527 GLN A O 1
ATOM 4117 N N . PRO A 1 528 ? -26.610 -19.579 43.249 1.00 63.03 528 PRO A N 1
ATOM 4118 C CA . PRO A 1 528 ? -27.420 -20.473 44.079 1.00 63.03 528 PRO A CA 1
ATOM 4119 C C . PRO A 1 528 ? -27.251 -20.186 45.583 1.00 63.03 528 PRO A C 1
ATOM 41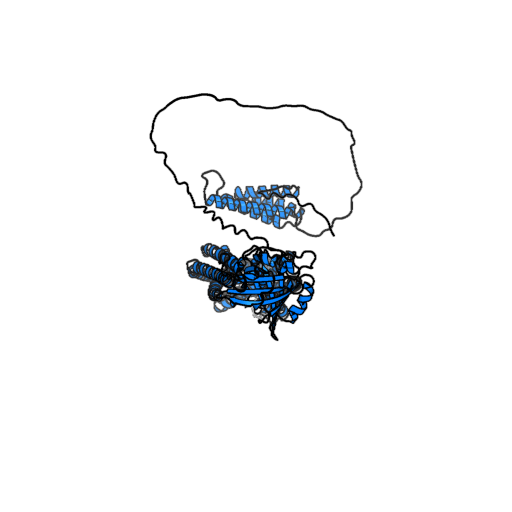21 O O . PRO A 1 528 ? -26.241 -19.650 46.021 1.00 63.03 528 PRO A O 1
ATOM 4124 N N . GLU A 1 529 ? -28.272 -20.531 46.373 1.00 55.41 529 GLU A N 1
ATOM 4125 C CA . GLU A 1 529 ? -28.524 -20.066 47.753 1.00 55.41 529 GLU A CA 1
ATOM 4126 C C . GLU A 1 529 ? -27.447 -20.364 48.816 1.00 55.41 529 GLU A C 1
ATOM 4128 O O . GLU A 1 529 ? -27.599 -19.900 49.944 1.00 55.41 529 GLU A O 1
ATOM 4133 N N . SER A 1 530 ? -26.355 -21.074 48.510 1.00 45.22 530 SER A N 1
ATOM 4134 C CA . SER A 1 530 ? -25.331 -21.408 49.516 1.00 45.22 530 SER A CA 1
ATOM 4135 C C . SER A 1 530 ? -24.528 -20.207 50.035 1.00 45.22 530 SER A C 1
ATOM 4137 O O . SER A 1 530 ? -23.889 -20.346 51.072 1.00 45.22 530 SER A O 1
ATOM 4139 N N . ASP A 1 531 ? -24.601 -19.045 49.372 1.00 46.56 531 ASP A N 1
ATOM 4140 C CA . ASP A 1 531 ? -23.828 -17.833 49.706 1.00 46.56 531 ASP A CA 1
ATOM 4141 C C . ASP A 1 531 ? -24.686 -16.547 49.824 1.00 46.56 531 ASP A C 1
ATOM 4143 O O . ASP A 1 531 ? -24.172 -15.429 49.744 1.00 46.56 531 ASP A O 1
ATOM 4147 N N . ALA A 1 532 ? -26.012 -16.662 49.991 1.00 46.75 532 ALA A N 1
ATOM 4148 C CA . ALA A 1 532 ? -26.900 -15.493 50.075 1.00 46.75 532 ALA A CA 1
ATOM 4149 C C . ALA A 1 532 ? -26.800 -14.764 51.440 1.00 46.75 532 ALA A C 1
ATOM 4151 O O . ALA A 1 532 ? -26.752 -15.421 52.483 1.00 46.75 532 ALA A O 1
ATOM 4152 N N . PRO A 1 533 ? -26.809 -13.412 51.481 1.00 50.28 533 PRO A N 1
ATOM 4153 C CA . PRO A 1 533 ? -26.741 -12.666 52.738 1.00 50.28 533 PRO A CA 1
ATOM 4154 C C . PRO A 1 533 ? -27.989 -12.902 53.615 1.00 50.28 533 PRO A C 1
ATOM 4156 O O . PRO A 1 533 ? -29.102 -12.966 53.086 1.00 50.28 533 PRO A O 1
ATOM 4159 N N . PRO A 1 534 ? -27.841 -12.992 54.952 1.00 47.31 534 PRO A N 1
ATOM 4160 C CA . PRO A 1 534 ? -28.967 -13.187 55.860 1.00 47.31 534 PRO A CA 1
ATOM 4161 C C . PRO A 1 534 ? -29.897 -11.966 55.895 1.00 47.31 534 PRO A C 1
ATOM 4163 O O . PRO A 1 534 ? -29.456 -10.816 55.833 1.00 47.31 534 PRO A O 1
ATOM 4166 N N . VAL A 1 535 ? -31.197 -12.230 56.048 1.00 50.25 535 VAL A N 1
ATOM 4167 C CA . VAL A 1 535 ? -32.240 -11.214 56.255 1.00 50.25 535 VAL A CA 1
ATOM 4168 C C . VAL A 1 535 ? -32.013 -10.513 57.600 1.00 50.25 535 VAL A C 1
ATOM 4170 O O . VAL A 1 535 ? -31.747 -11.160 58.613 1.00 50.25 535 VAL A O 1
ATOM 4173 N N . ALA A 1 536 ? -32.123 -9.183 57.629 1.00 43.94 536 ALA A N 1
ATOM 4174 C CA . ALA A 1 536 ? -31.987 -8.406 58.857 1.00 43.94 536 ALA A CA 1
ATOM 4175 C C . ALA A 1 536 ? -33.238 -8.547 59.747 1.00 43.94 536 ALA A C 1
ATOM 4177 O O . ALA A 1 536 ? -34.291 -7.989 59.439 1.00 43.94 536 ALA A O 1
ATOM 4178 N N . SER A 1 537 ? -33.104 -9.237 60.881 1.00 38.44 537 SER A N 1
ATOM 4179 C CA . SER A 1 537 ? -34.048 -9.187 62.002 1.00 38.44 537 SER A CA 1
ATOM 4180 C C . SER A 1 537 ? -33.481 -8.318 63.136 1.00 38.44 537 SER A C 1
ATOM 4182 O O . SER A 1 537 ? -32.391 -8.602 63.622 1.00 38.44 537 SER A O 1
ATOM 4184 N N . GLU A 1 538 ? -34.268 -7.322 63.565 1.00 32.88 538 GLU A N 1
ATOM 4185 C CA . GLU A 1 538 ? -34.086 -6.360 64.681 1.00 32.88 538 GLU A CA 1
ATOM 4186 C C . GLU A 1 538 ? -33.421 -4.989 64.399 1.00 32.88 538 GLU A C 1
ATOM 4188 O O . GLU A 1 538 ? -32.517 -4.862 63.569 1.00 32.88 538 GLU A O 1
ATOM 4193 N N . PRO A 1 539 ? -33.894 -3.908 65.069 1.00 31.98 539 PRO A N 1
ATOM 4194 C CA . PRO A 1 539 ? -33.494 -2.540 64.760 1.00 31.98 539 PRO A CA 1
ATOM 4195 C C . PRO A 1 539 ? -32.115 -2.219 65.344 1.00 31.98 539 PRO A C 1
ATOM 4197 O O . PRO A 1 539 ? -31.956 -1.968 66.540 1.00 31.98 539 PRO A O 1
ATOM 4200 N N . VAL A 1 540 ? -31.109 -2.130 64.478 1.00 29.62 540 VAL A N 1
ATOM 4201 C CA . VAL A 1 540 ? -29.827 -1.515 64.833 1.00 29.62 540 VAL A CA 1
ATOM 4202 C C . VAL A 1 540 ? -30.038 -0.005 64.965 1.00 29.62 540 VAL A C 1
ATOM 4204 O O . VAL A 1 540 ? -30.431 0.670 64.014 1.00 29.62 540 VAL A O 1
ATOM 4207 N N . ARG A 1 541 ? -29.771 0.550 66.154 1.00 26.69 541 ARG A N 1
ATOM 4208 C CA . ARG A 1 541 ? -29.725 2.004 66.365 1.00 26.69 541 ARG A CA 1
ATOM 4209 C C . ARG A 1 541 ? -28.667 2.616 65.447 1.00 26.69 541 ARG A C 1
ATOM 4211 O O . ARG A 1 541 ? -27.470 2.456 65.681 1.00 26.69 541 ARG A O 1
ATOM 4218 N N . VAL A 1 542 ? -29.110 3.366 64.445 1.00 27.73 542 VAL A N 1
ATOM 4219 C CA . VAL A 1 542 ? -28.234 4.182 63.603 1.00 27.73 542 VAL A CA 1
ATOM 4220 C C . VAL A 1 542 ? -27.689 5.332 64.451 1.00 27.73 542 VAL A C 1
ATOM 4222 O O . VAL A 1 542 ? -28.416 6.248 64.827 1.00 27.73 542 VAL A O 1
ATOM 4225 N N . ARG A 1 543 ? -26.390 5.297 64.765 1.00 24.33 543 ARG A N 1
ATOM 4226 C CA . ARG A 1 543 ? -25.649 6.514 65.109 1.00 24.33 543 ARG A CA 1
ATOM 4227 C C . ARG A 1 543 ? -25.306 7.208 63.798 1.00 24.33 543 ARG A C 1
ATOM 4229 O O . ARG A 1 543 ? -24.413 6.765 63.085 1.00 24.33 543 ARG A O 1
ATOM 4236 N N . THR A 1 544 ? -25.986 8.306 63.496 1.00 27.14 544 THR A N 1
ATOM 4237 C CA . THR A 1 544 ? -25.529 9.247 62.473 1.00 27.14 544 THR A CA 1
ATOM 4238 C C . THR A 1 544 ? -24.209 9.853 62.945 1.00 27.14 544 THR A C 1
ATOM 4240 O O . THR A 1 544 ? -24.185 10.687 63.852 1.00 27.14 544 THR A O 1
ATOM 4243 N N . ARG A 1 545 ? -23.086 9.418 62.368 1.00 24.69 545 ARG A N 1
ATOM 4244 C CA . ARG A 1 545 ? -21.851 10.202 62.424 1.00 24.69 545 ARG A CA 1
ATOM 4245 C C . ARG A 1 545 ? -21.990 11.290 61.365 1.00 24.69 545 ARG A C 1
ATOM 4247 O O . ARG A 1 545 ? -22.138 10.974 60.190 1.00 24.69 545 ARG A O 1
ATOM 4254 N N . ALA A 1 546 ? -21.980 12.551 61.789 1.00 24.97 546 ALA A N 1
ATOM 4255 C CA . ALA A 1 546 ? -21.837 13.672 60.871 1.00 24.97 546 ALA A CA 1
ATOM 4256 C C . ALA A 1 546 ? -20.547 13.486 60.044 1.00 24.97 546 ALA A C 1
ATOM 4258 O O . ALA A 1 546 ? -19.538 13.044 60.612 1.00 24.97 546 ALA A O 1
ATOM 4259 N N . PRO A 1 547 ? -20.555 13.793 58.736 1.00 27.84 547 PRO A N 1
ATOM 4260 C CA . PRO A 1 547 ? -19.351 13.735 57.923 1.00 27.84 547 PRO A CA 1
ATOM 4261 C C . PRO A 1 547 ? -18.334 14.732 58.483 1.00 27.84 547 PRO A C 1
ATOM 4263 O O . PRO A 1 547 ? -18.584 15.934 58.543 1.00 27.84 547 PRO A O 1
ATOM 4266 N N . GLN A 1 548 ? -17.180 14.232 58.925 1.00 26.12 548 GLN A N 1
ATOM 4267 C CA . GLN A 1 548 ? -16.032 15.097 59.154 1.00 26.12 548 GLN A CA 1
ATOM 4268 C C . GLN A 1 548 ? -15.464 15.462 57.787 1.00 26.12 548 GLN A C 1
ATOM 4270 O O . GLN A 1 548 ? -14.797 14.657 57.141 1.00 26.12 548 GLN A O 1
ATOM 4275 N N . VAL A 1 549 ? -15.752 16.685 57.352 1.00 27.84 549 VAL A N 1
ATOM 4276 C CA . VAL A 1 549 ? -15.020 17.343 56.273 1.00 27.84 549 VAL A CA 1
ATOM 4277 C C . VAL A 1 549 ? -13.572 17.474 56.738 1.00 27.84 549 VAL A C 1
ATOM 4279 O O . VAL A 1 549 ? -13.275 18.220 57.669 1.00 27.84 549 VAL A O 1
ATOM 4282 N N . ARG A 1 550 ? -12.661 16.727 56.113 1.00 25.73 550 ARG A N 1
ATOM 4283 C CA . ARG A 1 550 ? -11.230 17.009 56.210 1.00 25.73 550 ARG A CA 1
ATOM 4284 C C . ARG A 1 550 ? -10.919 18.049 55.142 1.00 25.73 550 ARG A C 1
ATOM 4286 O O . ARG A 1 550 ? -10.667 17.714 53.990 1.00 25.73 550 ARG A O 1
ATOM 4293 N N . THR A 1 551 ? -10.987 19.319 55.517 1.00 28.58 551 THR A N 1
ATOM 4294 C CA . THR A 1 551 ? -10.422 20.406 54.721 1.00 28.58 551 THR A CA 1
ATOM 4295 C C . THR A 1 551 ? -8.905 20.232 54.741 1.00 28.58 551 THR A C 1
ATOM 4297 O O . THR A 1 551 ? -8.261 20.504 55.750 1.00 28.58 551 THR A O 1
ATOM 4300 N N . VAL A 1 552 ? -8.324 19.736 53.650 1.00 30.52 552 VAL A N 1
ATOM 4301 C CA . VAL A 1 552 ? -6.908 19.975 53.357 1.00 30.52 552 VAL A CA 1
ATOM 4302 C C . VAL A 1 552 ? -6.890 21.234 52.504 1.00 30.52 552 VAL A C 1
ATOM 4304 O O . VAL A 1 552 ? -7.091 21.171 51.294 1.00 30.52 552 VAL A O 1
ATOM 4307 N N . LEU A 1 553 ? -6.764 22.388 53.158 1.00 29.16 553 LEU A N 1
ATOM 4308 C CA . LEU A 1 553 ? -6.449 23.634 52.472 1.00 29.16 553 LEU A CA 1
ATOM 4309 C C . LEU A 1 553 ? -4.927 23.775 52.408 1.00 29.16 553 LEU A C 1
ATOM 4311 O O . LEU A 1 553 ? -4.237 23.767 53.421 1.00 29.16 553 LEU A O 1
ATOM 4315 N N . ASP A 1 554 ? -4.482 23.826 51.160 1.00 29.19 554 ASP A N 1
ATOM 4316 C CA . ASP A 1 554 ? -3.197 24.216 50.593 1.00 29.19 554 ASP A CA 1
ATOM 4317 C C . ASP A 1 554 ? -2.395 25.232 51.440 1.00 29.19 554 ASP A C 1
ATOM 4319 O O . ASP A 1 554 ? -2.804 26.382 51.591 1.00 29.19 554 ASP A O 1
ATOM 4323 N N . GLU A 1 555 ? -1.211 24.838 51.923 1.00 28.53 555 GLU A N 1
ATOM 4324 C CA . GLU A 1 555 ? -0.150 25.774 52.315 1.00 28.53 555 GLU A CA 1
ATOM 4325 C C . GLU A 1 555 ? 1.119 25.474 51.507 1.00 28.53 555 GLU A C 1
ATOM 4327 O O . GLU A 1 555 ? 1.951 24.627 51.836 1.00 28.53 555 GLU A O 1
ATOM 4332 N N . ARG A 1 556 ? 1.255 26.213 50.404 1.00 31.36 556 ARG A N 1
ATOM 4333 C CA . ARG A 1 556 ? 2.506 26.409 49.669 1.00 31.36 556 ARG A CA 1
ATOM 4334 C C . ARG A 1 556 ? 3.566 27.016 50.599 1.00 31.36 556 ARG A C 1
ATOM 4336 O O . ARG A 1 556 ? 3.291 28.063 51.182 1.00 31.36 556 ARG A O 1
ATOM 4343 N N . PRO A 1 557 ? 4.820 26.538 50.617 1.00 31.83 557 PRO A N 1
ATOM 4344 C CA . PRO A 1 557 ? 5.920 27.353 51.100 1.00 31.83 557 PRO A CA 1
ATOM 4345 C C . PRO A 1 557 ? 6.538 28.111 49.915 1.00 31.83 557 PRO A C 1
ATOM 4347 O O . PRO A 1 557 ? 7.153 27.520 49.027 1.00 31.83 557 PRO A O 1
ATOM 4350 N N . ARG A 1 558 ? 6.395 29.442 49.891 1.00 29.67 558 ARG A N 1
ATOM 4351 C CA . ARG A 1 558 ? 7.282 30.322 49.115 1.00 29.67 558 ARG A CA 1
ATOM 4352 C C . ARG A 1 558 ? 8.045 31.260 50.054 1.00 29.67 558 ARG A C 1
ATOM 4354 O O . ARG A 1 558 ? 7.467 32.199 50.575 1.00 29.67 558 ARG A O 1
ATOM 4361 N N . ILE A 1 559 ? 9.341 30.958 50.172 1.00 29.44 559 ILE A N 1
ATOM 4362 C CA . ILE A 1 559 ? 10.512 31.855 50.109 1.00 29.44 559 ILE A CA 1
ATOM 4363 C C . ILE A 1 559 ? 10.603 33.008 51.130 1.00 29.44 559 ILE A C 1
ATOM 4365 O O . ILE A 1 559 ? 9.814 33.942 51.106 1.00 29.44 559 ILE A O 1
ATOM 4369 N N . ALA A 1 560 ? 11.710 33.023 51.879 1.00 28.67 560 ALA A N 1
ATOM 4370 C CA . ALA A 1 560 ? 12.433 34.242 52.261 1.00 28.67 560 ALA A CA 1
ATOM 4371 C C . ALA A 1 560 ? 13.939 33.935 52.123 1.00 28.67 560 ALA A C 1
ATOM 4373 O O . ALA A 1 560 ? 14.453 33.008 52.744 1.00 28.67 560 ALA A O 1
ATOM 4374 N N . GLU A 1 561 ? 14.589 34.440 51.074 1.00 29.33 561 GLU A N 1
ATOM 4375 C CA . GLU A 1 561 ? 15.453 35.632 51.135 1.00 29.33 561 GLU A CA 1
ATOM 4376 C C . GLU A 1 561 ? 16.567 35.530 52.192 1.00 29.33 561 GLU A C 1
ATOM 4378 O O . GLU A 1 561 ? 16.379 35.821 53.370 1.00 29.33 561 GLU A O 1
ATOM 4383 N N . ARG A 1 562 ? 17.778 35.175 51.738 1.00 27.89 562 ARG A N 1
ATOM 4384 C CA . ARG A 1 562 ? 19.027 35.560 52.406 1.00 27.89 562 ARG A CA 1
ATOM 4385 C C . ARG A 1 562 ? 19.653 36.702 51.614 1.00 27.89 562 ARG A C 1
ATOM 4387 O O . ARG A 1 562 ? 20.104 36.506 50.488 1.00 27.89 562 ARG A O 1
ATOM 4394 N N . ALA A 1 563 ? 19.649 37.882 52.223 1.00 29.08 563 ALA A N 1
ATOM 4395 C CA . ALA A 1 563 ? 20.379 39.055 51.774 1.00 29.08 563 ALA A CA 1
ATOM 4396 C C . ALA A 1 563 ? 21.899 38.847 51.890 1.00 29.08 563 ALA A C 1
ATOM 4398 O O . ALA A 1 563 ? 22.391 38.187 52.805 1.00 29.08 563 ALA A O 1
ATOM 4399 N N . ALA A 1 564 ? 22.621 39.435 50.940 1.00 28.22 564 ALA A N 1
ATOM 4400 C CA . ALA A 1 564 ? 24.072 39.534 50.904 1.00 28.22 564 ALA A CA 1
ATOM 4401 C C . ALA A 1 564 ? 24.621 40.556 51.917 1.00 28.22 564 ALA A C 1
ATOM 4403 O O . ALA A 1 564 ? 23.936 41.526 52.242 1.00 28.22 564 ALA A O 1
ATOM 4404 N N . THR A 1 565 ? 25.876 40.353 52.340 1.00 27.66 565 THR A N 1
ATOM 4405 C CA . THR A 1 565 ? 27.031 41.293 52.455 1.00 27.66 565 THR A CA 1
ATOM 4406 C C . THR A 1 565 ? 28.006 40.810 53.565 1.00 27.66 565 THR A C 1
ATOM 4408 O O . THR A 1 565 ? 27.675 39.847 54.255 1.00 27.66 565 THR A O 1
ATOM 4411 N N . PRO A 1 566 ? 29.260 41.306 53.654 1.00 44.31 566 PRO A N 1
ATOM 4412 C CA . PRO A 1 566 ? 30.415 40.694 52.996 1.00 44.31 566 PRO A CA 1
ATOM 4413 C C . PRO A 1 566 ? 31.581 40.429 53.988 1.00 44.31 566 PRO A C 1
ATOM 4415 O O . PRO A 1 566 ? 31.455 40.642 55.188 1.00 44.31 566 PRO A O 1
ATOM 4418 N N . ASP A 1 567 ? 32.729 40.048 53.425 1.00 26.88 567 ASP A N 1
ATOM 4419 C CA . ASP A 1 567 ? 34.095 40.179 53.959 1.00 26.88 567 ASP A CA 1
ATOM 4420 C C . ASP A 1 567 ? 34.769 39.071 54.795 1.00 26.88 567 ASP A C 1
ATOM 4422 O O . ASP A 1 567 ? 34.225 38.474 55.717 1.00 26.88 567 ASP A O 1
ATOM 4426 N N . ALA A 1 568 ? 36.062 38.958 54.457 1.00 27.81 568 ALA A N 1
ATOM 4427 C CA . ALA A 1 568 ? 37.219 38.564 55.260 1.00 27.81 568 ALA A CA 1
ATOM 4428 C C . ALA A 1 568 ? 37.529 37.070 55.519 1.00 27.81 568 ALA A C 1
ATOM 4430 O O . ALA A 1 568 ? 37.159 36.473 56.520 1.00 27.81 568 ALA A O 1
ATOM 4431 N N . ALA A 1 569 ? 38.404 36.564 54.642 1.00 27.02 569 ALA A N 1
ATOM 4432 C CA . ALA A 1 569 ? 39.796 36.221 54.962 1.00 27.02 569 ALA A CA 1
ATOM 4433 C C . ALA A 1 569 ? 40.156 34.943 55.766 1.00 27.02 569 ALA A C 1
ATOM 4435 O O . ALA A 1 569 ? 39.855 34.779 56.943 1.00 27.02 569 ALA A O 1
ATOM 4436 N N . THR A 1 570 ? 41.099 34.226 55.136 1.00 27.28 570 THR A N 1
ATOM 4437 C CA . THR A 1 570 ? 42.311 33.565 55.677 1.00 27.28 570 THR A CA 1
ATOM 4438 C C . THR A 1 570 ? 42.283 32.142 56.254 1.00 27.28 570 THR A C 1
ATOM 4440 O O . THR A 1 570 ? 41.617 31.857 57.237 1.00 27.28 570 THR A O 1
ATOM 4443 N N . ALA A 1 571 ? 43.242 31.373 55.703 1.00 28.73 571 ALA A N 1
ATOM 4444 C CA . ALA A 1 571 ? 44.114 30.362 56.324 1.00 28.73 571 ALA A CA 1
ATOM 4445 C C . ALA A 1 571 ? 43.516 28.950 56.529 1.00 28.73 571 ALA A C 1
ATOM 4447 O O . ALA A 1 571 ? 42.555 28.777 57.261 1.00 28.73 571 ALA A O 1
ATOM 4448 N N . ALA A 1 572 ? 43.973 27.949 55.754 1.00 28.98 572 ALA A N 1
ATOM 4449 C CA . ALA A 1 572 ? 45.158 27.091 56.012 1.00 28.98 572 ALA A CA 1
ATOM 4450 C C . ALA A 1 572 ? 44.808 25.945 56.993 1.00 28.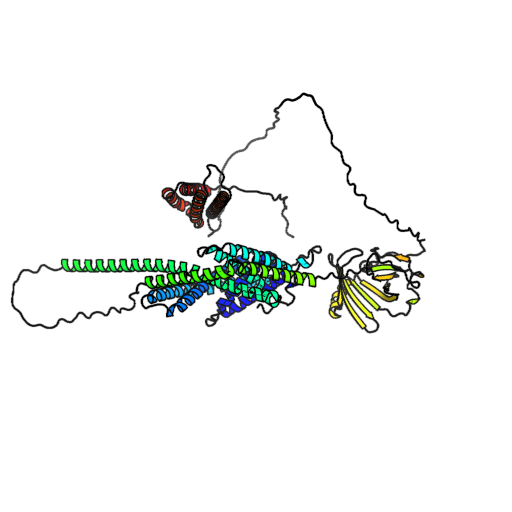98 572 ALA A C 1
ATOM 4452 O O . ALA A 1 572 ? 44.089 26.179 57.950 1.00 28.98 572 ALA A O 1
ATOM 4453 N N . ALA A 1 573 ? 45.252 24.695 56.887 1.00 29.11 573 ALA A N 1
ATOM 4454 C CA . ALA A 1 573 ? 46.105 23.960 55.963 1.00 29.11 573 ALA A CA 1
ATOM 4455 C C . ALA A 1 573 ? 45.914 22.446 56.249 1.00 29.11 573 ALA A C 1
ATOM 4457 O O . ALA A 1 573 ? 45.266 22.070 57.224 1.00 29.11 573 ALA A O 1
ATOM 4458 N N . ASP A 1 574 ? 46.581 21.644 55.417 1.00 28.69 574 ASP A N 1
ATOM 4459 C CA . ASP A 1 574 ? 47.182 20.335 55.705 1.00 28.69 574 ASP A CA 1
ATOM 4460 C C . ASP A 1 574 ? 46.377 19.035 55.550 1.00 28.69 574 ASP A C 1
ATOM 4462 O O . ASP A 1 574 ? 45.436 18.736 56.280 1.00 28.69 574 ASP A O 1
ATOM 4466 N N . GLY A 1 575 ? 46.911 18.183 54.658 1.00 28.88 575 GLY A N 1
ATOM 4467 C CA . GLY A 1 575 ? 47.102 16.767 54.983 1.00 28.88 575 GLY A CA 1
ATOM 4468 C C . GLY A 1 575 ? 46.675 15.723 53.946 1.00 28.88 575 GLY A C 1
ATOM 4469 O O . GLY A 1 575 ? 45.818 14.902 54.244 1.00 28.88 575 GLY A O 1
ATOM 4470 N N . ALA A 1 576 ? 47.307 15.681 52.770 1.00 27.12 576 ALA A N 1
ATOM 4471 C CA . ALA A 1 576 ? 47.560 14.414 52.047 1.00 27.12 576 ALA A CA 1
ATOM 4472 C C . ALA A 1 576 ? 48.870 13.776 52.606 1.00 27.12 576 ALA A C 1
ATOM 4474 O O . ALA A 1 576 ? 49.538 14.492 53.360 1.00 27.12 576 ALA A O 1
ATOM 4475 N N . PRO A 1 577 ? 49.346 12.550 52.244 1.00 47.19 577 PRO A N 1
ATOM 4476 C CA . PRO A 1 577 ? 48.958 11.678 51.113 1.00 47.19 577 PRO A CA 1
ATOM 4477 C C . PRO A 1 577 ? 49.062 10.131 51.358 1.00 47.19 577 PRO A C 1
ATOM 4479 O O . PRO A 1 577 ? 49.305 9.687 52.476 1.00 47.19 577 PRO A O 1
ATOM 4482 N N . ALA A 1 578 ? 48.961 9.353 50.258 1.00 29.55 578 ALA A N 1
ATOM 4483 C CA . ALA A 1 578 ? 49.738 8.132 49.904 1.00 29.55 578 ALA A CA 1
ATOM 4484 C C . ALA A 1 578 ? 49.007 6.762 49.763 1.00 29.55 578 ALA A C 1
ATOM 4486 O O . ALA A 1 578 ? 48.814 6.029 50.725 1.00 29.55 578 ALA A O 1
ATOM 4487 N N . ASP A 1 579 ? 48.608 6.446 48.522 1.00 28.47 579 ASP A N 1
ATOM 4488 C CA . ASP A 1 579 ? 49.090 5.376 47.607 1.00 28.47 579 ASP A CA 1
ATOM 4489 C C . ASP A 1 579 ? 49.591 3.972 48.087 1.00 28.47 579 ASP A C 1
ATOM 4491 O O . ASP A 1 579 ? 50.661 3.871 48.678 1.00 28.47 579 ASP A O 1
ATOM 4495 N N . VAL A 1 580 ? 48.844 2.926 47.635 1.00 28.30 580 VAL A N 1
ATOM 4496 C CA . VAL A 1 580 ? 49.156 1.558 47.059 1.00 28.30 580 VAL A CA 1
ATOM 4497 C C . VAL A 1 580 ? 50.165 0.574 47.735 1.00 28.30 580 VAL A C 1
ATOM 4499 O O . VAL A 1 580 ? 50.921 1.002 48.596 1.00 28.30 580 VAL A O 1
ATOM 4502 N N . PRO A 1 581 ? 50.360 -0.718 47.309 1.00 46.66 581 PRO A N 1
ATOM 4503 C CA . PRO A 1 581 ? 49.541 -1.773 46.640 1.00 46.66 581 PRO A CA 1
ATOM 4504 C C . PRO A 1 581 ? 49.726 -3.248 47.184 1.00 46.66 581 PRO A C 1
ATOM 4506 O O . PRO A 1 581 ? 50.626 -3.534 47.960 1.00 46.66 581 PRO A O 1
ATOM 4509 N N . ASN A 1 582 ? 48.947 -4.195 46.615 1.00 27.98 582 ASN A N 1
ATOM 4510 C CA . ASN A 1 582 ? 49.219 -5.622 46.243 1.00 27.98 582 ASN A CA 1
ATOM 4511 C C . ASN A 1 582 ? 49.422 -6.821 47.234 1.00 27.98 582 ASN A C 1
ATOM 4513 O O . ASN A 1 582 ? 49.987 -6.698 48.309 1.00 27.98 582 ASN A O 1
ATOM 4517 N N . GLN A 1 583 ? 48.966 -7.993 46.729 1.00 30.16 583 GLN A N 1
ATOM 4518 C CA . GLN A 1 583 ? 48.892 -9.441 47.134 1.00 30.16 583 GLN A CA 1
ATOM 4519 C C . GLN A 1 583 ? 50.188 -10.125 47.711 1.00 30.16 583 GLN A C 1
ATOM 4521 O O . GLN A 1 583 ? 51.174 -9.392 47.758 1.00 30.16 583 GLN A O 1
ATOM 4526 N N . PRO A 1 584 ? 50.316 -11.466 48.066 1.00 44.31 584 PRO A N 1
ATOM 4527 C CA . PRO A 1 584 ? 49.565 -12.702 47.645 1.00 44.31 584 PRO A CA 1
ATOM 4528 C C . PRO A 1 584 ? 49.471 -13.982 48.579 1.00 44.31 584 PRO A C 1
ATOM 4530 O O . PRO A 1 584 ? 50.007 -14.008 49.679 1.00 44.31 584 PRO A O 1
ATOM 4533 N N . ALA A 1 585 ? 48.843 -15.057 48.026 1.00 30.30 585 ALA A N 1
ATOM 4534 C CA . ALA A 1 585 ? 49.088 -16.539 48.108 1.00 30.30 585 ALA A CA 1
ATOM 4535 C C . ALA A 1 585 ? 48.669 -17.450 49.314 1.00 30.30 585 ALA A C 1
ATOM 4537 O O . ALA A 1 585 ? 49.036 -17.175 50.445 1.00 30.30 585 ALA A O 1
ATOM 4538 N N . GLU A 1 586 ? 47.990 -18.603 49.051 1.00 27.08 586 GLU A N 1
ATOM 4539 C CA . GLU A 1 586 ? 48.537 -20.003 49.107 1.00 27.08 586 GLU A CA 1
ATOM 4540 C C . GLU A 1 586 ? 47.508 -21.190 49.003 1.00 27.08 586 GLU A C 1
ATOM 4542 O O . GLU A 1 586 ? 46.535 -21.286 49.741 1.00 27.08 586 GLU A O 1
ATOM 4547 N N . VAL A 1 587 ? 47.795 -22.092 48.043 1.00 28.44 587 VAL A N 1
ATOM 4548 C CA . VAL A 1 587 ? 47.795 -23.586 47.919 1.00 28.44 587 VAL A CA 1
ATOM 4549 C C . VAL A 1 587 ? 47.050 -24.547 48.891 1.00 28.44 587 VAL A C 1
ATOM 4551 O O . VAL A 1 587 ? 47.325 -24.571 50.084 1.00 28.44 587 VAL A O 1
ATOM 4554 N N . ALA A 1 588 ? 46.328 -25.544 48.325 1.00 26.88 588 ALA A N 1
ATOM 4555 C CA . ALA A 1 588 ? 46.329 -26.966 48.763 1.00 26.88 588 ALA A CA 1
ATOM 4556 C C . ALA A 1 588 ? 45.806 -27.948 47.675 1.00 26.88 588 ALA A C 1
ATOM 4558 O O . ALA A 1 588 ? 44.894 -27.634 46.918 1.00 26.88 588 ALA A O 1
ATOM 4559 N N . ALA A 1 589 ? 46.392 -29.152 47.612 1.00 28.08 589 ALA A N 1
ATOM 4560 C CA . ALA A 1 589 ? 46.305 -30.153 46.536 1.00 28.08 589 ALA A CA 1
ATOM 4561 C C . ALA A 1 589 ? 45.512 -31.436 46.897 1.00 28.08 589 ALA A C 1
ATOM 4563 O O . ALA A 1 589 ? 45.470 -31.803 48.070 1.00 28.08 589 ALA A O 1
ATOM 4564 N N . ARG A 1 590 ? 45.024 -32.205 45.893 1.00 26.78 590 ARG A N 1
ATOM 4565 C CA . ARG A 1 590 ? 44.934 -33.693 45.940 1.00 26.78 590 ARG A CA 1
ATOM 4566 C C . ARG A 1 590 ? 44.670 -34.397 44.578 1.00 26.78 590 ARG A C 1
ATOM 4568 O O . ARG A 1 590 ? 43.651 -34.205 43.937 1.00 26.78 590 ARG A O 1
ATOM 4575 N N . VAL A 1 591 ? 45.655 -35.230 44.225 1.00 27.89 591 VAL A N 1
ATOM 4576 C CA . VAL A 1 591 ? 45.822 -36.418 43.341 1.00 27.89 591 VAL A CA 1
ATOM 4577 C C . VAL A 1 591 ? 44.588 -37.192 42.807 1.00 27.89 591 VAL A C 1
ATOM 4579 O O . VAL A 1 591 ? 43.693 -37.505 43.584 1.00 27.89 591 VAL A O 1
ATOM 4582 N N . GLY A 1 592 ? 44.663 -37.702 41.552 1.00 24.98 592 GLY A N 1
ATOM 4583 C CA . GLY A 1 592 ? 43.873 -38.880 41.115 1.00 24.98 592 GLY A CA 1
ATOM 4584 C C . GLY A 1 592 ? 43.864 -39.341 39.630 1.00 24.98 592 GLY A C 1
ATOM 4585 O O . GLY A 1 592 ? 42.827 -39.268 38.999 1.00 24.98 592 GLY A O 1
ATOM 4586 N N . CYS A 1 593 ? 44.978 -39.893 39.118 1.00 23.70 593 CYS A N 1
ATOM 4587 C CA . CYS A 1 593 ? 45.132 -40.970 38.093 1.00 23.70 593 CYS A CA 1
ATOM 4588 C C . CYS A 1 593 ? 44.463 -40.989 36.678 1.00 23.70 593 CYS A C 1
ATOM 4590 O O . CYS A 1 593 ? 43.303 -41.335 36.521 1.00 23.70 593 CYS A O 1
ATOM 4592 N N . ARG A 1 594 ? 45.348 -40.884 35.659 1.00 27.44 594 ARG A N 1
ATOM 4593 C CA . ARG A 1 594 ? 45.678 -41.810 34.526 1.00 27.44 594 ARG A CA 1
ATOM 4594 C C . ARG A 1 594 ? 44.598 -42.389 33.582 1.00 27.44 594 ARG A C 1
ATOM 4596 O O . ARG A 1 594 ? 43.791 -43.211 33.991 1.00 27.44 594 ARG A O 1
ATOM 4603 N N . GLY A 1 595 ? 44.853 -42.232 32.271 1.00 24.52 595 GLY A N 1
ATOM 4604 C CA . GLY A 1 595 ? 44.600 -43.277 31.259 1.00 24.52 595 GLY A CA 1
ATOM 4605 C C . GLY A 1 595 ? 44.425 -42.771 29.821 1.00 24.52 595 GLY A C 1
ATOM 4606 O O . GLY A 1 595 ? 43.388 -42.222 29.487 1.00 24.52 595 GLY A O 1
ATOM 4607 N N . SER A 1 596 ? 45.427 -42.969 28.963 1.00 27.84 596 SER A N 1
ATOM 4608 C CA . SER A 1 596 ? 45.537 -42.399 27.611 1.00 27.84 596 SER A CA 1
ATOM 4609 C C . SER A 1 596 ? 45.360 -43.439 26.485 1.00 27.84 596 SER A C 1
ATOM 4611 O O . SER A 1 596 ? 45.809 -44.569 26.639 1.00 27.84 596 SER A O 1
ATOM 4613 N N . ARG A 1 597 ? 44.920 -42.945 25.309 1.00 26.31 597 ARG A N 1
ATOM 4614 C CA . ARG A 1 597 ? 45.290 -43.324 23.912 1.00 26.31 597 ARG A CA 1
ATOM 4615 C C . ARG A 1 597 ? 44.528 -44.426 23.126 1.00 26.31 597 ARG A C 1
ATOM 4617 O O . ARG A 1 597 ? 44.722 -45.610 23.340 1.00 26.31 597 ARG A O 1
ATOM 4624 N N . HIS A 1 598 ? 43.891 -43.930 22.050 1.00 26.88 598 HIS A N 1
ATOM 4625 C CA . HIS A 1 598 ? 44.011 -44.296 20.616 1.00 26.88 598 HIS A CA 1
ATOM 4626 C C . HIS A 1 598 ? 43.246 -45.499 20.008 1.00 26.88 598 HIS A C 1
ATOM 4628 O O . HIS A 1 598 ? 43.625 -46.648 20.182 1.00 26.88 598 HIS A O 1
ATOM 4634 N N . ALA A 1 599 ? 42.328 -45.121 19.100 1.00 24.30 599 ALA A N 1
ATOM 4635 C CA . ALA A 1 599 ? 42.315 -45.424 17.656 1.00 24.30 599 ALA A CA 1
ATOM 4636 C C . ALA A 1 599 ? 41.413 -46.552 17.092 1.00 24.30 599 ALA A C 1
ATOM 4638 O O . ALA A 1 599 ? 41.651 -47.731 17.309 1.00 24.30 599 ALA A O 1
ATOM 4639 N N . LEU A 1 600 ? 40.506 -46.076 16.215 1.00 25.97 600 LEU A N 1
ATOM 4640 C CA . LEU A 1 600 ? 40.015 -46.629 14.937 1.00 25.97 600 LEU A CA 1
ATOM 4641 C C . LEU A 1 600 ? 39.047 -47.827 14.951 1.00 25.97 600 LEU A C 1
ATOM 4643 O O . LEU A 1 600 ? 39.467 -48.958 15.140 1.00 25.97 600 LEU A O 1
ATOM 4647 N N . ASP A 1 601 ? 37.779 -47.571 14.585 1.00 23.47 601 ASP A N 1
ATOM 4648 C CA . ASP A 1 601 ? 37.217 -48.158 13.355 1.00 23.47 601 ASP A CA 1
ATOM 4649 C C . ASP A 1 601 ? 35.908 -47.492 12.856 1.00 23.47 601 ASP A C 1
ATOM 4651 O O . ASP A 1 601 ? 34.951 -47.279 13.597 1.00 23.47 601 ASP A O 1
ATOM 4655 N N . PHE A 1 602 ? 35.926 -47.182 11.555 1.00 24.20 602 PHE A N 1
ATOM 4656 C CA . PHE A 1 602 ? 34.842 -47.144 10.558 1.00 24.20 602 PHE A CA 1
ATOM 4657 C C . PHE A 1 602 ? 33.532 -46.338 10.760 1.00 24.20 602 PHE A C 1
ATOM 4659 O O . PHE A 1 602 ? 32.493 -46.823 11.201 1.00 24.20 602 PHE A O 1
ATOM 4666 N N . ALA A 1 603 ? 33.593 -45.101 10.252 1.00 25.88 603 ALA A N 1
ATOM 4667 C CA . ALA A 1 603 ? 32.687 -44.446 9.293 1.00 25.88 603 ALA A CA 1
ATOM 4668 C C . ALA A 1 603 ? 31.237 -44.966 9.124 1.00 25.88 603 ALA A C 1
ATOM 4670 O O . ALA A 1 603 ? 30.964 -45.993 8.499 1.00 25.88 603 ALA A O 1
ATOM 4671 N N . ARG A 1 604 ? 30.290 -44.122 9.561 1.00 28.12 604 ARG A N 1
ATOM 4672 C CA . ARG A 1 604 ? 28.869 -44.141 9.189 1.00 28.12 604 ARG A CA 1
ATOM 4673 C C . ARG A 1 604 ? 28.649 -43.566 7.784 1.00 28.12 604 ARG A C 1
ATOM 4675 O O . ARG A 1 604 ? 29.241 -42.556 7.417 1.00 28.12 604 ARG A O 1
ATOM 4682 N N . ARG A 1 605 ? 27.728 -44.209 7.063 1.00 27.97 605 ARG A N 1
ATOM 4683 C CA . ARG A 1 605 ? 27.117 -43.803 5.790 1.00 27.97 605 ARG A CA 1
ATOM 4684 C C . ARG A 1 605 ? 26.419 -42.433 5.851 1.00 27.97 605 ARG A C 1
ATOM 4686 O O . ARG A 1 605 ? 25.693 -42.151 6.801 1.00 27.97 605 ARG A O 1
ATOM 4693 N N . ASP A 1 606 ? 26.605 -41.702 4.754 1.00 29.48 606 ASP A N 1
ATOM 4694 C CA . ASP A 1 606 ? 25.690 -40.820 4.013 1.00 29.48 606 ASP A CA 1
ATOM 4695 C C . ASP A 1 606 ? 24.973 -39.639 4.691 1.00 29.48 606 ASP A C 1
ATOM 4697 O O . ASP A 1 606 ? 23.926 -39.760 5.330 1.00 29.48 606 ASP A O 1
ATOM 4701 N N . ARG A 1 607 ? 25.464 -38.440 4.334 1.00 28.81 607 ARG A N 1
ATOM 4702 C CA . ARG A 1 607 ? 24.679 -37.215 4.124 1.00 28.81 607 ARG A CA 1
ATOM 4703 C C . ARG A 1 607 ? 24.298 -37.076 2.636 1.00 28.81 607 ARG A C 1
ATOM 4705 O O . ARG A 1 607 ? 25.149 -37.157 1.764 1.00 28.81 607 ARG A O 1
ATOM 4712 N N . ARG A 1 608 ? 23.002 -36.820 2.430 1.00 38.16 608 ARG A N 1
ATOM 4713 C CA . ARG A 1 608 ? 22.293 -35.894 1.506 1.00 38.16 608 ARG A CA 1
ATOM 4714 C C . ARG A 1 608 ? 23.125 -34.958 0.592 1.00 38.16 608 ARG A C 1
ATOM 4716 O O . ARG A 1 608 ? 24.104 -34.412 1.079 1.00 38.16 608 ARG A O 1
ATOM 4723 N N . SER A 1 609 ? 22.561 -34.581 -0.578 1.00 36.41 609 SER A N 1
ATOM 4724 C CA . SER A 1 609 ? 22.326 -33.177 -1.054 1.00 36.41 609 SER A CA 1
ATOM 4725 C C . SER A 1 609 ? 22.583 -32.932 -2.555 1.00 36.41 609 SER A C 1
ATOM 4727 O O . SER A 1 609 ? 23.628 -33.354 -3.029 1.00 36.41 609 SER A O 1
ATOM 4729 N N . CYS A 1 610 ? 21.711 -32.138 -3.209 1.00 34.50 610 CYS A N 1
ATOM 4730 C CA . CYS A 1 610 ? 22.018 -31.080 -4.210 1.00 34.50 610 CYS A CA 1
ATOM 4731 C C . CYS A 1 610 ? 20.869 -30.024 -4.151 1.00 34.50 610 CYS A C 1
ATOM 4733 O O . CYS A 1 610 ? 19.713 -30.452 -4.097 1.00 34.50 610 CYS A O 1
ATOM 4735 N N . ASP A 1 611 ? 21.003 -28.683 -4.140 1.00 43.91 611 ASP A N 1
ATOM 4736 C CA . ASP A 1 611 ? 22.138 -27.730 -4.131 1.00 43.91 611 ASP A CA 1
ATOM 4737 C C . ASP A 1 611 ? 21.702 -26.378 -3.484 1.00 43.91 611 ASP A C 1
ATOM 4739 O O . ASP A 1 611 ? 20.603 -25.886 -3.751 1.00 43.91 611 ASP A O 1
ATOM 4743 N N . MET A 1 612 ? 22.553 -25.770 -2.641 1.00 49.81 612 MET A N 1
ATOM 4744 C CA . MET A 1 612 ? 22.435 -24.431 -2.012 1.00 49.81 612 MET A CA 1
ATOM 4745 C C . MET A 1 612 ? 23.784 -23.703 -2.178 1.00 49.81 612 MET A C 1
ATOM 4747 O O . MET A 1 612 ? 24.808 -24.379 -2.216 1.00 49.81 612 MET A O 1
ATOM 4751 N N . ALA A 1 613 ? 23.795 -22.363 -2.260 1.00 56.09 613 ALA A N 1
ATOM 4752 C CA . ALA A 1 613 ? 25.030 -21.569 -2.367 1.00 56.09 613 ALA A CA 1
ATOM 4753 C C . ALA A 1 613 ? 25.991 -21.823 -1.188 1.00 56.09 613 ALA A C 1
ATOM 4755 O O . ALA A 1 613 ? 25.541 -22.146 -0.086 1.00 56.09 613 ALA A O 1
ATOM 4756 N N . SER A 1 614 ? 27.301 -21.654 -1.420 1.00 57.16 614 SER A N 1
ATOM 4757 C CA . SER A 1 614 ? 28.324 -21.786 -0.376 1.00 57.16 614 SER A CA 1
ATOM 4758 C C . SER A 1 614 ? 28.018 -20.830 0.786 1.00 57.16 614 SER A C 1
ATOM 4760 O O . SER A 1 614 ? 27.935 -19.617 0.566 1.00 57.16 614 SER A O 1
ATOM 4762 N N . PRO A 1 615 ? 27.881 -21.329 2.028 1.00 70.12 615 PRO A N 1
ATOM 4763 C CA . PRO A 1 615 ? 27.704 -20.472 3.200 1.00 70.12 615 PRO A CA 1
ATOM 4764 C C . PRO A 1 615 ? 28.827 -19.430 3.352 1.00 70.12 615 PRO A C 1
ATOM 4766 O O . PRO A 1 615 ? 28.581 -18.311 3.799 1.00 70.12 615 PRO A O 1
ATOM 4769 N N . ILE A 1 616 ? 30.044 -19.766 2.908 1.00 78.44 616 ILE A N 1
ATOM 4770 C CA . ILE A 1 616 ? 31.220 -18.885 2.916 1.00 78.44 616 ILE A CA 1
ATOM 4771 C C . ILE A 1 616 ? 31.065 -17.747 1.894 1.00 78.44 616 ILE A C 1
ATOM 4773 O O . ILE A 1 616 ? 31.365 -16.590 2.200 1.00 78.44 616 ILE A O 1
ATOM 4777 N N . ALA A 1 617 ? 30.547 -18.045 0.699 1.00 79.81 617 ALA A N 1
ATOM 4778 C CA . ALA A 1 617 ? 30.281 -17.054 -0.346 1.00 79.81 617 ALA A CA 1
ATOM 4779 C C . ALA A 1 617 ? 29.229 -16.014 0.082 1.00 79.81 617 ALA A C 1
ATOM 4781 O O . ALA A 1 617 ? 29.428 -14.809 -0.098 1.00 79.81 617 ALA A O 1
ATOM 4782 N N . GLU A 1 618 ? 28.136 -16.469 0.705 1.00 78.94 618 GLU A N 1
ATOM 4783 C CA . GLU A 1 618 ? 27.077 -15.590 1.217 1.00 78.94 618 GLU A CA 1
ATOM 4784 C C . GLU A 1 618 ? 27.586 -14.717 2.383 1.00 78.94 618 GLU A C 1
ATOM 4786 O O . GLU A 1 618 ? 27.325 -13.509 2.405 1.00 78.94 618 GLU A O 1
ATOM 4791 N N . HIS A 1 619 ? 28.391 -15.282 3.294 1.00 81.94 619 HIS A N 1
ATOM 4792 C CA . HIS A 1 619 ? 28.995 -14.551 4.414 1.00 81.94 619 HIS A CA 1
ATOM 4793 C C . HIS A 1 619 ? 29.963 -13.446 3.948 1.00 81.94 619 HIS A C 1
ATOM 4795 O O . HIS A 1 619 ? 29.843 -12.286 4.358 1.00 81.94 619 HIS A O 1
ATOM 4801 N N . LEU A 1 620 ? 30.891 -13.763 3.038 1.00 84.94 620 LEU A N 1
ATOM 4802 C CA . LEU A 1 620 ? 31.852 -12.790 2.509 1.00 84.94 620 LEU A CA 1
ATOM 4803 C C . LEU A 1 620 ? 31.164 -11.665 1.718 1.00 84.94 620 LEU A C 1
ATOM 4805 O O . LEU A 1 620 ? 31.511 -10.493 1.898 1.00 84.94 620 LEU A O 1
ATOM 4809 N N . ALA A 1 621 ? 30.160 -11.979 0.887 1.00 83.94 621 ALA A N 1
ATOM 4810 C CA . ALA A 1 621 ? 29.396 -10.964 0.157 1.00 83.94 621 ALA A CA 1
ATOM 4811 C C . ALA A 1 621 ? 28.612 -10.042 1.114 1.00 83.94 621 ALA A C 1
ATOM 4813 O O . ALA A 1 621 ? 28.573 -8.822 0.919 1.00 83.94 621 ALA A O 1
ATOM 4814 N N . GLY A 1 622 ? 28.050 -10.602 2.189 1.00 78.06 622 GLY A N 1
ATOM 4815 C CA . GLY A 1 622 ? 27.406 -9.835 3.255 1.00 78.06 622 GLY A CA 1
ATOM 4816 C C . GLY A 1 622 ? 28.360 -8.848 3.939 1.00 78.06 622 GLY A C 1
ATOM 4817 O O . GLY A 1 622 ? 28.046 -7.660 4.044 1.00 78.06 622 GLY A O 1
ATOM 4818 N N . ARG A 1 623 ? 29.558 -9.300 4.336 1.00 80.69 623 ARG A N 1
ATOM 4819 C CA . ARG A 1 623 ? 30.536 -8.479 5.075 1.00 80.69 623 ARG A CA 1
ATOM 4820 C C . ARG A 1 623 ? 31.112 -7.335 4.239 1.00 80.69 623 ARG A C 1
ATOM 4822 O O . ARG A 1 623 ? 31.210 -6.208 4.717 1.00 80.69 623 ARG A O 1
ATOM 4829 N N . PHE A 1 624 ? 31.406 -7.572 2.960 1.00 88.00 624 PHE A N 1
ATOM 4830 C CA . PHE A 1 624 ? 31.864 -6.505 2.063 1.00 88.00 624 PHE A CA 1
ATOM 4831 C C . PHE A 1 624 ? 30.748 -5.514 1.676 1.00 88.00 624 PHE A C 1
ATOM 4833 O O . PHE A 1 624 ? 31.046 -4.347 1.418 1.00 88.00 624 PHE A O 1
ATOM 4840 N N . ALA A 1 625 ? 29.466 -5.913 1.713 1.00 80.88 625 ALA A N 1
ATOM 4841 C CA . ALA A 1 625 ? 28.348 -4.965 1.624 1.00 80.88 625 ALA A CA 1
ATOM 4842 C C . ALA A 1 625 ? 28.255 -4.064 2.869 1.00 80.88 625 ALA A C 1
ATOM 4844 O O . ALA A 1 625 ? 27.998 -2.865 2.743 1.00 80.88 625 ALA A O 1
ATOM 4845 N N . ALA A 1 626 ? 28.469 -4.638 4.059 1.00 80.19 626 ALA A N 1
ATOM 4846 C CA . ALA A 1 626 ? 28.468 -3.901 5.319 1.00 80.19 626 ALA A CA 1
ATOM 4847 C C . ALA A 1 626 ? 29.624 -2.886 5.377 1.00 80.19 626 ALA A C 1
ATOM 4849 O O . ALA A 1 626 ? 29.372 -1.703 5.606 1.00 80.19 626 ALA A O 1
ATOM 4850 N N . ASP A 1 627 ? 30.851 -3.301 5.042 1.00 81.75 627 ASP A N 1
ATOM 4851 C CA . ASP A 1 627 ? 32.021 -2.415 4.950 1.00 81.75 627 ASP A CA 1
ATOM 4852 C C . ASP A 1 627 ? 31.807 -1.280 3.927 1.00 81.75 627 ASP A C 1
ATOM 4854 O O . ASP A 1 627 ? 32.128 -0.124 4.208 1.00 81.75 627 ASP A O 1
ATOM 4858 N N . ALA A 1 628 ? 31.216 -1.569 2.754 1.00 81.25 628 ALA A N 1
ATOM 4859 C CA . ALA A 1 628 ? 30.920 -0.557 1.729 1.00 81.25 628 ALA A CA 1
ATOM 4860 C C . ALA A 1 628 ? 29.938 0.515 2.231 1.00 81.25 628 ALA A C 1
ATOM 4862 O O . ALA A 1 628 ? 30.104 1.708 1.959 1.00 81.25 628 ALA A O 1
ATOM 4863 N N . ASN A 1 629 ? 28.931 0.108 3.000 1.00 81.69 629 ASN A N 1
ATOM 4864 C CA . ASN A 1 629 ? 27.972 1.033 3.591 1.00 81.69 629 ASN A CA 1
ATOM 4865 C C . ASN A 1 629 ? 28.576 1.811 4.770 1.00 81.69 629 ASN A C 1
ATOM 4867 O O . ASN A 1 629 ? 28.370 3.021 4.854 1.00 81.69 629 ASN A O 1
ATOM 4871 N N . ALA A 1 630 ? 29.372 1.172 5.634 1.00 81.38 630 ALA A N 1
ATOM 4872 C CA . ALA A 1 630 ? 30.044 1.834 6.755 1.00 81.38 630 ALA A CA 1
ATOM 4873 C C . ALA A 1 630 ? 31.059 2.890 6.279 1.00 81.38 630 ALA A C 1
ATOM 4875 O O . AL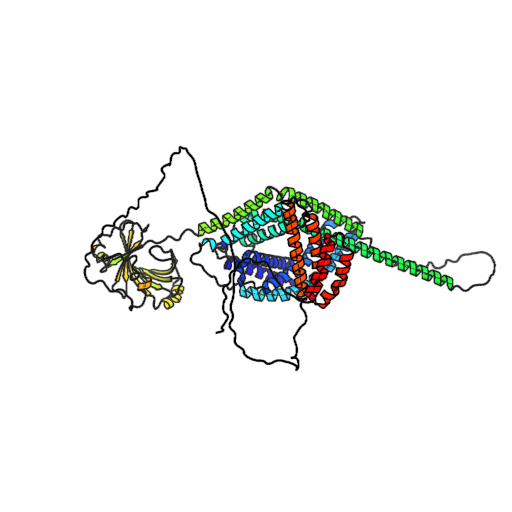A A 1 630 ? 31.126 3.995 6.825 1.00 81.38 630 ALA A O 1
ATOM 4876 N N . LEU A 1 631 ? 31.802 2.601 5.206 1.00 88.75 631 LEU A N 1
ATOM 4877 C CA . LEU A 1 631 ? 32.720 3.552 4.575 1.00 88.75 631 LEU A CA 1
ATOM 4878 C C . LEU A 1 631 ? 31.975 4.729 3.923 1.00 88.75 631 LEU A C 1
ATOM 4880 O O . LEU A 1 631 ? 32.422 5.868 4.066 1.00 88.75 631 LEU A O 1
ATOM 4884 N N . ARG A 1 632 ? 30.815 4.494 3.284 1.00 75.69 632 ARG A N 1
ATOM 4885 C CA . ARG A 1 632 ? 29.951 5.566 2.740 1.00 75.69 632 ARG A CA 1
ATOM 4886 C C . ARG A 1 632 ? 29.349 6.436 3.837 1.00 75.69 632 ARG A C 1
ATOM 4888 O O . ARG A 1 632 ? 29.416 7.657 3.740 1.00 75.69 632 ARG A O 1
ATOM 4895 N N . ALA A 1 633 ? 28.879 5.833 4.926 1.00 82.88 633 ALA A N 1
ATOM 4896 C CA . ALA A 1 633 ? 28.392 6.570 6.088 1.00 82.88 633 ALA A CA 1
ATOM 4897 C C . ALA A 1 633 ? 29.501 7.433 6.724 1.00 82.88 633 ALA A C 1
ATOM 4899 O O . ALA A 1 633 ? 29.281 8.603 7.040 1.00 82.88 633 ALA A O 1
ATOM 4900 N N . ARG A 1 634 ? 30.729 6.905 6.848 1.00 76.81 634 ARG A N 1
ATOM 4901 C CA . ARG A 1 634 ? 31.899 7.647 7.354 1.00 76.81 634 ARG A CA 1
ATOM 4902 C C . ARG A 1 634 ? 32.369 8.738 6.379 1.00 76.81 634 ARG A C 1
ATOM 4904 O O . ARG A 1 634 ? 32.841 9.783 6.833 1.00 76.81 634 ARG A O 1
ATOM 4911 N N . ALA A 1 635 ? 32.204 8.545 5.067 1.00 85.88 635 ALA A N 1
ATOM 4912 C CA . ALA A 1 635 ? 32.447 9.568 4.046 1.00 85.88 635 ALA A CA 1
ATOM 4913 C C . ALA A 1 635 ? 31.460 10.733 4.165 1.00 85.88 635 ALA A C 1
ATOM 4915 O O . ALA A 1 635 ? 31.880 11.892 4.187 1.00 85.88 635 ALA A O 1
ATOM 4916 N N . ASP A 1 636 ? 30.171 10.429 4.307 1.00 56.31 636 ASP A N 1
ATOM 4917 C CA . ASP A 1 636 ? 29.132 11.445 4.441 1.00 56.31 636 ASP A CA 1
ATOM 4918 C C . ASP A 1 636 ? 29.219 12.163 5.801 1.00 56.31 636 ASP A C 1
ATOM 4920 O O . ASP A 1 636 ? 29.113 13.388 5.847 1.00 56.31 636 ASP A O 1
ATOM 4924 N N . ALA A 1 637 ? 29.599 11.482 6.890 1.00 79.94 637 ALA A N 1
ATOM 4925 C CA . ALA A 1 637 ? 29.910 12.146 8.163 1.00 79.94 637 ALA A CA 1
ATOM 4926 C C . ALA A 1 637 ? 31.132 13.090 8.063 1.00 79.94 637 ALA A C 1
ATOM 4928 O O . ALA A 1 637 ? 31.131 14.189 8.623 1.00 79.94 637 ALA A O 1
ATOM 4929 N N . THR A 1 638 ? 32.159 12.699 7.298 1.00 77.81 638 THR A N 1
ATOM 4930 C CA . THR A 1 638 ? 33.363 13.518 7.046 1.00 77.81 638 THR A CA 1
ATOM 4931 C C . THR A 1 638 ? 33.066 14.734 6.153 1.00 77.81 638 THR A C 1
ATOM 4933 O O . THR A 1 638 ? 33.772 15.740 6.242 1.00 77.81 638 THR A O 1
ATOM 4936 N N . ARG A 1 639 ? 32.000 14.689 5.335 1.00 67.25 639 ARG A N 1
ATOM 4937 C CA . ARG A 1 639 ? 31.505 15.839 4.548 1.00 67.25 639 ARG A CA 1
ATOM 4938 C C . ARG A 1 639 ? 30.732 16.850 5.386 1.00 67.25 639 ARG A C 1
ATOM 4940 O O . ARG A 1 639 ? 30.831 18.044 5.123 1.00 67.25 639 ARG A O 1
ATOM 4947 N N . VAL A 1 640 ? 29.975 16.377 6.374 1.00 62.47 640 VAL A N 1
ATOM 4948 C CA . VAL A 1 640 ? 29.101 17.225 7.199 1.00 62.47 640 VAL A CA 1
ATOM 4949 C C . VAL A 1 640 ? 29.877 17.941 8.317 1.00 62.47 640 VAL A C 1
ATOM 4951 O O . VAL A 1 640 ? 29.548 19.077 8.645 1.00 62.47 640 VAL A O 1
ATOM 4954 N N . ALA A 1 641 ? 30.947 17.346 8.859 1.00 57.03 641 ALA A N 1
ATOM 4955 C CA . ALA A 1 641 ? 31.849 18.004 9.811 1.00 57.03 641 ALA A CA 1
ATOM 4956 C C . ALA A 1 641 ? 33.316 17.613 9.537 1.00 57.03 641 ALA A C 1
ATOM 4958 O O . ALA A 1 641 ? 33.813 16.638 10.112 1.00 57.03 641 ALA A O 1
ATOM 4959 N N . PRO A 1 642 ? 34.042 18.344 8.667 1.00 61.69 642 PRO A N 1
ATOM 4960 C CA . PRO A 1 642 ? 35.411 17.983 8.321 1.00 61.69 642 PRO A CA 1
ATOM 4961 C C . PRO A 1 642 ? 36.325 18.140 9.545 1.00 61.69 642 PRO A C 1
ATOM 4963 O O . PRO A 1 642 ? 36.657 19.254 9.957 1.00 61.69 642 PRO A O 1
ATOM 4966 N N . LYS A 1 643 ? 36.754 17.022 10.146 1.00 54.62 643 LYS A N 1
ATOM 4967 C CA . LYS A 1 643 ? 37.801 17.036 11.178 1.00 54.62 643 LYS A CA 1
ATOM 4968 C C . LYS A 1 643 ? 39.085 17.587 10.551 1.00 54.62 643 LYS A C 1
ATOM 4970 O O . LYS A 1 643 ? 39.570 17.052 9.558 1.00 54.62 643 LYS A O 1
ATOM 4975 N N . ARG A 1 644 ? 39.671 18.636 11.138 1.00 57.91 644 ARG A N 1
ATOM 4976 C CA . ARG A 1 644 ? 41.015 19.107 10.765 1.00 57.91 644 ARG A CA 1
ATOM 4977 C C . ARG A 1 644 ? 42.053 18.099 11.284 1.00 57.91 644 ARG A C 1
ATOM 4979 O O . ARG A 1 644 ? 42.522 18.232 12.407 1.00 57.91 644 ARG A O 1
ATOM 4986 N N . GLY A 1 645 ? 42.355 17.068 10.491 1.00 57.84 645 GLY A N 1
ATOM 4987 C CA . GLY A 1 645 ? 43.344 16.026 10.798 1.00 57.84 645 GLY A CA 1
ATOM 4988 C C . GLY A 1 645 ? 43.567 15.041 9.637 1.00 57.84 645 GLY A C 1
ATOM 4989 O O . GLY A 1 645 ? 42.745 14.959 8.729 1.00 57.84 645 GLY A O 1
ATOM 4990 N N . ALA A 1 646 ? 44.683 14.303 9.671 1.00 58.41 646 ALA A N 1
ATOM 4991 C CA . ALA A 1 646 ? 45.210 13.440 8.599 1.00 58.41 646 ALA A CA 1
ATOM 4992 C C . ALA A 1 646 ? 44.485 12.079 8.439 1.00 58.41 646 ALA A C 1
ATOM 4994 O O . ALA A 1 646 ? 45.117 11.026 8.434 1.00 58.41 646 ALA A O 1
ATOM 4995 N N . GLY A 1 647 ? 43.151 12.089 8.357 1.00 61.69 647 GLY A N 1
ATOM 4996 C CA . GLY A 1 647 ? 42.343 10.911 8.005 1.00 61.69 647 GLY A CA 1
ATOM 4997 C C . GLY A 1 647 ? 41.956 10.882 6.517 1.00 61.69 647 GLY A C 1
ATOM 4998 O O . GLY A 1 647 ? 42.061 11.916 5.851 1.00 61.69 647 GLY A O 1
ATOM 4999 N N . PRO A 1 648 ? 41.484 9.734 5.983 1.00 72.38 648 PRO A N 1
ATOM 5000 C CA . PRO A 1 648 ? 41.035 9.642 4.595 1.00 72.38 648 PRO A CA 1
ATOM 5001 C C . PRO A 1 648 ? 39.864 10.600 4.351 1.00 72.38 648 PRO A C 1
ATOM 5003 O O . PRO A 1 648 ? 38.910 10.657 5.131 1.00 72.38 648 PRO A O 1
ATOM 5006 N N . ASN A 1 649 ? 39.954 11.381 3.273 1.00 82.50 649 ASN A N 1
ATOM 5007 C CA . ASN A 1 649 ? 38.903 12.325 2.902 1.00 82.50 649 ASN A CA 1
ATOM 5008 C C . ASN A 1 649 ? 37.677 11.579 2.335 1.00 82.50 649 ASN A C 1
ATOM 5010 O O . ASN A 1 649 ? 37.741 10.393 2.004 1.00 82.50 649 ASN A O 1
ATOM 5014 N N . ALA A 1 650 ? 36.546 12.275 2.197 1.00 77.25 650 ALA A N 1
ATOM 5015 C CA . ALA A 1 650 ? 35.296 11.659 1.746 1.00 77.25 650 ALA A CA 1
ATOM 5016 C C . ALA A 1 650 ? 35.394 10.979 0.364 1.00 77.25 650 ALA A C 1
ATOM 5018 O O . ALA A 1 650 ? 34.649 10.043 0.090 1.00 77.25 650 ALA A O 1
ATOM 5019 N N . GLN A 1 651 ? 36.322 11.414 -0.494 1.00 84.38 651 GLN A N 1
ATOM 5020 C CA . GLN A 1 651 ? 36.536 10.823 -1.812 1.00 84.38 651 GLN A CA 1
ATOM 5021 C C . GLN A 1 651 ? 37.345 9.517 -1.742 1.00 84.38 651 GLN A C 1
ATOM 5023 O O . GLN A 1 651 ? 36.990 8.556 -2.424 1.00 84.38 651 GLN A O 1
ATOM 5028 N N . SER A 1 652 ? 38.371 9.442 -0.889 1.00 84.75 652 SER A N 1
ATOM 5029 C CA . SER A 1 652 ? 39.101 8.193 -0.606 1.00 84.75 652 SER A CA 1
ATOM 5030 C C . SER A 1 652 ? 38.192 7.147 0.041 1.00 84.75 652 SER A C 1
ATOM 5032 O O . SER A 1 652 ? 38.165 5.997 -0.386 1.00 84.75 652 SER A O 1
ATOM 5034 N N . LEU A 1 653 ? 37.335 7.558 0.983 1.00 85.31 653 LEU A N 1
ATOM 5035 C CA . LEU A 1 653 ? 36.353 6.663 1.609 1.00 85.31 653 LEU A CA 1
ATOM 5036 C C . LEU A 1 653 ? 35.309 6.132 0.608 1.00 85.31 653 LEU A C 1
ATOM 5038 O O . LEU A 1 653 ? 34.937 4.961 0.673 1.00 85.31 653 LEU A O 1
ATOM 5042 N N . LEU A 1 654 ? 34.883 6.948 -0.365 1.00 87.25 654 LEU A N 1
ATOM 5043 C CA . LEU A 1 654 ? 34.019 6.489 -1.460 1.00 87.25 654 LEU A CA 1
ATOM 5044 C C . LEU A 1 654 ? 34.735 5.549 -2.429 1.00 87.25 654 LEU A C 1
ATOM 5046 O O . LEU A 1 654 ? 34.129 4.610 -2.940 1.00 87.25 654 LEU A O 1
ATOM 5050 N N . THR A 1 655 ? 36.021 5.783 -2.663 1.00 90.56 655 THR A N 1
ATOM 5051 C CA . THR A 1 655 ? 36.844 4.939 -3.531 1.00 90.56 655 THR A CA 1
ATOM 5052 C C . THR A 1 655 ? 37.016 3.544 -2.922 1.00 90.56 655 THR A C 1
ATOM 5054 O O . THR A 1 655 ? 36.761 2.549 -3.599 1.00 90.56 655 THR A O 1
ATOM 5057 N N . MET A 1 656 ? 37.302 3.458 -1.617 1.00 87.31 656 MET A N 1
ATOM 5058 C CA . MET A 1 656 ? 37.334 2.187 -0.881 1.00 87.31 656 MET A CA 1
ATOM 5059 C C . MET A 1 656 ? 35.956 1.495 -0.858 1.00 87.31 656 MET A C 1
ATOM 5061 O O . MET A 1 656 ? 35.866 0.290 -1.075 1.00 87.31 656 MET A O 1
ATOM 5065 N N . ALA A 1 657 ? 34.858 2.241 -0.673 1.00 87.06 657 ALA A N 1
ATOM 5066 C CA . ALA A 1 657 ? 33.505 1.671 -0.688 1.00 87.06 657 ALA A CA 1
ATOM 5067 C C . ALA A 1 657 ? 33.112 1.070 -2.050 1.00 87.06 657 ALA A C 1
ATOM 5069 O O . ALA A 1 657 ? 32.456 0.030 -2.109 1.00 87.06 657 ALA A O 1
ATOM 5070 N N . ASN A 1 658 ? 33.542 1.695 -3.148 1.00 91.19 658 ASN A N 1
ATOM 5071 C CA . ASN A 1 658 ? 33.318 1.176 -4.498 1.00 91.19 658 ASN A CA 1
ATOM 5072 C C . ASN A 1 658 ? 34.139 -0.091 -4.768 1.00 91.19 658 ASN A C 1
ATOM 5074 O O . ASN A 1 658 ? 33.642 -1.026 -5.393 1.00 91.19 658 ASN A O 1
ATOM 5078 N N . ALA A 1 659 ? 35.365 -0.161 -4.252 1.00 89.38 659 ALA A N 1
ATOM 5079 C CA . ALA A 1 659 ? 36.163 -1.376 -4.331 1.00 89.38 659 ALA A CA 1
ATOM 5080 C C . ALA A 1 659 ? 35.549 -2.523 -3.498 1.00 89.38 659 ALA A C 1
ATOM 5082 O O . ALA A 1 659 ? 35.567 -3.673 -3.937 1.00 89.38 659 ALA A O 1
ATOM 5083 N N . CYS A 1 660 ? 34.915 -2.229 -2.353 1.00 89.06 660 CYS A N 1
ATOM 5084 C CA . CYS A 1 660 ? 34.224 -3.242 -1.543 1.00 89.06 660 CYS A CA 1
ATOM 5085 C C . CYS A 1 660 ? 33.012 -3.819 -2.289 1.00 89.06 660 CYS A C 1
ATOM 5087 O O . CYS A 1 660 ? 32.776 -5.025 -2.238 1.00 89.06 660 CYS A O 1
ATOM 5089 N N . ASP A 1 661 ? 32.285 -2.992 -3.047 1.00 87.12 661 ASP A N 1
ATOM 5090 C CA . ASP A 1 661 ? 31.182 -3.470 -3.888 1.00 87.12 661 ASP A CA 1
ATOM 5091 C C . ASP A 1 661 ? 31.661 -4.358 -5.038 1.00 87.12 661 ASP A C 1
ATOM 5093 O O . ASP A 1 661 ? 30.998 -5.340 -5.377 1.00 87.12 661 ASP A O 1
ATOM 5097 N N . GLN A 1 662 ? 32.817 -4.046 -5.621 1.00 91.56 662 GLN A N 1
ATOM 5098 C CA . GLN A 1 662 ? 33.384 -4.851 -6.697 1.00 91.56 662 GLN A CA 1
ATOM 5099 C C . GLN A 1 662 ? 33.855 -6.227 -6.194 1.00 91.56 662 GLN A C 1
ATOM 5101 O O . GLN A 1 662 ? 33.623 -7.233 -6.857 1.00 91.56 662 GLN A O 1
ATOM 5106 N N . VAL A 1 663 ? 34.441 -6.295 -4.996 1.00 84.62 663 VAL A N 1
ATOM 5107 C CA . VAL A 1 663 ? 34.804 -7.551 -4.312 1.00 84.62 663 VAL A CA 1
ATOM 5108 C C . VAL A 1 663 ? 33.571 -8.367 -3.931 1.00 84.62 663 VAL A C 1
ATOM 5110 O O . VAL A 1 663 ? 33.527 -9.573 -4.168 1.00 84.62 663 VAL A O 1
ATOM 5113 N N . ARG A 1 664 ? 32.549 -7.711 -3.369 1.00 89.94 664 ARG A N 1
ATOM 5114 C CA . ARG A 1 664 ? 31.263 -8.335 -3.035 1.00 89.94 664 ARG A CA 1
ATOM 5115 C C . ARG A 1 664 ? 30.631 -8.998 -4.254 1.00 89.94 664 ARG A C 1
ATOM 5117 O O . ARG A 1 664 ? 30.123 -10.109 -4.139 1.00 89.94 664 ARG A O 1
ATOM 5124 N N . ALA A 1 665 ? 30.639 -8.307 -5.393 1.00 79.56 665 ALA A N 1
ATOM 5125 C CA . ALA A 1 665 ? 30.058 -8.814 -6.630 1.00 79.56 665 ALA A CA 1
ATOM 5126 C C . ALA A 1 665 ? 30.728 -10.114 -7.101 1.00 79.56 665 ALA A C 1
ATOM 5128 O O . ALA A 1 665 ? 30.052 -10.954 -7.674 1.00 79.56 665 ALA A O 1
ATOM 5129 N N . LEU A 1 666 ? 32.018 -10.318 -6.812 1.00 86.56 666 LEU A N 1
ATOM 5130 C CA . LEU A 1 666 ? 32.707 -11.556 -7.176 1.00 86.56 666 LEU A CA 1
ATOM 5131 C C . LEU A 1 666 ? 32.289 -12.738 -6.293 1.00 86.56 666 LEU A C 1
ATOM 5133 O O . LEU A 1 666 ? 32.054 -13.821 -6.814 1.00 86.56 666 LEU A O 1
ATOM 5137 N N . PHE A 1 667 ? 32.151 -12.548 -4.978 1.00 83.00 667 PHE A N 1
ATOM 5138 C CA . PHE A 1 667 ? 31.753 -13.635 -4.071 1.00 83.00 667 PHE A CA 1
ATOM 5139 C C . PHE A 1 667 ? 30.269 -14.001 -4.145 1.00 83.00 667 PHE A C 1
ATOM 5141 O O . PHE A 1 667 ? 29.928 -15.144 -3.859 1.00 83.00 667 PHE A O 1
ATOM 5148 N N . ALA A 1 668 ? 29.396 -13.075 -4.556 1.00 72.06 668 ALA A N 1
ATOM 5149 C CA . ALA A 1 668 ? 27.949 -13.300 -4.620 1.00 72.06 668 ALA A CA 1
ATOM 5150 C C . ALA A 1 668 ? 27.533 -14.453 -5.559 1.00 72.06 668 ALA A C 1
ATOM 5152 O O . ALA A 1 668 ? 26.469 -15.039 -5.357 1.00 72.06 668 ALA A O 1
ATOM 5153 N N . ASP A 1 669 ? 28.381 -14.795 -6.536 1.00 63.12 669 ASP A N 1
ATOM 5154 C CA . ASP A 1 669 ? 28.089 -15.787 -7.579 1.00 63.12 669 ASP A CA 1
ATOM 5155 C C . ASP A 1 669 ? 28.743 -17.166 -7.345 1.00 63.12 669 ASP A C 1
ATOM 5157 O O . ASP A 1 669 ? 28.585 -18.081 -8.156 1.00 63.12 669 ASP A O 1
ATOM 5161 N N . ALA A 1 670 ? 29.456 -17.372 -6.233 1.00 74.88 670 ALA A N 1
ATOM 5162 C CA . ALA A 1 670 ? 30.112 -18.645 -5.940 1.00 74.88 670 ALA A CA 1
ATOM 5163 C C . ALA A 1 670 ? 29.156 -19.648 -5.264 1.00 74.88 670 ALA A C 1
ATOM 5165 O O . ALA A 1 670 ? 28.778 -19.518 -4.101 1.00 74.88 670 ALA A O 1
ATOM 5166 N N . GLN A 1 671 ? 28.767 -20.688 -6.005 1.00 74.50 671 GLN A N 1
ATOM 5167 C CA . GLN A 1 671 ? 27.750 -21.654 -5.563 1.00 74.50 671 GLN A CA 1
ATOM 5168 C C . GLN A 1 671 ? 28.310 -22.853 -4.778 1.00 74.50 671 GLN A C 1
ATOM 5170 O O . GLN A 1 671 ? 27.539 -23.633 -4.231 1.00 74.50 671 GLN A O 1
ATOM 5175 N N . SER A 1 672 ? 29.633 -22.980 -4.672 1.00 78.69 672 SER A N 1
ATOM 5176 C CA . SER A 1 672 ? 30.331 -23.961 -3.834 1.00 78.69 672 SER A CA 1
ATOM 5177 C C . SER A 1 672 ? 31.637 -23.366 -3.306 1.00 78.69 672 SER A C 1
ATOM 5179 O O . SER A 1 672 ? 32.141 -22.389 -3.860 1.00 78.69 672 SER A O 1
ATOM 5181 N N . ASP A 1 673 ? 32.210 -23.951 -2.257 1.00 74.06 673 ASP A N 1
ATOM 5182 C CA . ASP A 1 673 ? 33.488 -23.487 -1.695 1.00 74.06 673 ASP A CA 1
ATOM 5183 C C . ASP A 1 673 ? 34.621 -23.589 -2.740 1.00 74.06 673 ASP A C 1
ATOM 5185 O O . ASP A 1 673 ? 35.498 -22.728 -2.812 1.00 74.06 673 ASP A O 1
ATOM 5189 N N . ASP A 1 674 ? 34.546 -24.567 -3.650 1.00 76.62 674 ASP A N 1
ATOM 5190 C CA . ASP A 1 674 ? 35.449 -24.677 -4.802 1.00 76.62 674 ASP A CA 1
ATOM 5191 C C . ASP A 1 674 ? 35.255 -23.534 -5.816 1.00 76.62 674 ASP A C 1
ATOM 5193 O O . ASP A 1 674 ? 36.233 -23.048 -6.390 1.00 76.62 674 ASP A O 1
ATOM 5197 N N . ALA A 1 675 ? 34.022 -23.041 -6.005 1.00 81.06 675 ALA A N 1
ATOM 5198 C CA . ALA A 1 675 ? 33.750 -21.860 -6.828 1.00 81.06 675 ALA A CA 1
ATOM 5199 C C . ALA A 1 675 ? 34.291 -20.572 -6.182 1.00 81.06 675 ALA A C 1
ATOM 5201 O O . ALA A 1 675 ? 34.795 -19.703 -6.890 1.00 81.06 675 ALA A O 1
ATOM 5202 N N . VAL A 1 676 ? 34.273 -20.467 -4.847 1.00 81.38 676 VAL A N 1
ATOM 5203 C CA . VAL A 1 676 ? 34.937 -19.364 -4.126 1.00 81.38 676 VAL A CA 1
ATOM 5204 C C . VAL A 1 676 ? 36.460 -19.464 -4.299 1.00 81.38 676 VAL A C 1
ATOM 5206 O O . VAL A 1 676 ? 37.118 -18.465 -4.594 1.00 81.38 676 VAL A O 1
ATOM 5209 N N . ARG A 1 677 ? 37.035 -20.673 -4.195 1.00 86.56 677 ARG A N 1
ATOM 5210 C CA . ARG A 1 677 ? 38.478 -20.932 -4.375 1.00 86.56 677 ARG A CA 1
ATOM 5211 C C . ARG A 1 677 ? 38.950 -20.598 -5.798 1.00 86.56 677 ARG A C 1
ATOM 5213 O O . ARG A 1 677 ? 40.062 -20.098 -5.973 1.00 86.56 677 ARG A O 1
ATOM 5220 N N . ALA A 1 678 ? 38.092 -20.789 -6.802 1.00 87.38 678 ALA A N 1
ATOM 5221 C CA . ALA A 1 678 ? 38.354 -20.449 -8.203 1.00 87.38 678 ALA A CA 1
ATOM 5222 C C . ALA A 1 678 ? 38.381 -18.932 -8.500 1.00 87.38 678 ALA A C 1
ATOM 5224 O O . ALA A 1 678 ? 38.896 -18.528 -9.543 1.00 87.38 678 ALA A O 1
ATOM 5225 N N . LEU A 1 679 ? 37.890 -18.079 -7.592 1.00 90.62 679 LEU A N 1
ATOM 5226 C CA . LEU A 1 679 ? 37.910 -16.617 -7.750 1.00 90.62 679 LEU A CA 1
ATOM 5227 C C . LEU A 1 679 ? 39.215 -15.955 -7.273 1.00 90.62 679 LEU A C 1
ATOM 5229 O O . LEU A 1 679 ? 39.476 -14.803 -7.628 1.00 90.62 679 LEU A O 1
ATOM 5233 N N . LEU A 1 680 ? 40.061 -16.657 -6.508 1.00 87.50 680 LEU A N 1
ATOM 5234 C CA . LEU A 1 680 ? 41.305 -16.102 -5.950 1.00 87.50 680 LEU A CA 1
ATOM 5235 C C . LEU A 1 680 ? 42.274 -15.546 -7.021 1.00 87.50 680 LEU A C 1
ATOM 5237 O O . LEU A 1 680 ? 42.802 -14.448 -6.821 1.00 87.50 680 LEU A O 1
ATOM 5241 N N . PRO A 1 681 ? 42.471 -16.194 -8.190 1.00 88.44 681 PRO A N 1
ATOM 5242 C CA . PRO A 1 681 ? 43.271 -15.621 -9.275 1.00 88.44 681 PRO A CA 1
ATOM 5243 C C . PRO A 1 681 ? 42.644 -14.360 -9.902 1.00 88.44 681 PRO A C 1
ATOM 5245 O O . PRO A 1 681 ? 43.368 -13.414 -10.215 1.00 88.44 681 PRO A O 1
ATOM 5248 N N . THR A 1 682 ? 41.310 -14.302 -10.039 1.00 89.25 682 THR A N 1
ATOM 5249 C CA . THR A 1 682 ? 40.581 -13.125 -10.561 1.00 89.25 682 THR A CA 1
ATOM 5250 C C . THR A 1 682 ? 40.736 -11.921 -9.634 1.00 89.25 682 THR A C 1
ATOM 5252 O O . THR A 1 682 ? 40.974 -10.803 -10.093 1.00 89.25 682 THR A O 1
ATOM 5255 N N . LEU A 1 683 ? 40.692 -12.147 -8.319 1.00 91.31 683 LEU A N 1
ATOM 5256 C CA . LEU A 1 683 ? 40.955 -11.111 -7.320 1.00 91.31 683 LEU A CA 1
ATOM 5257 C C . LEU A 1 683 ? 42.417 -10.636 -7.360 1.00 91.31 683 LEU A C 1
ATOM 5259 O O . LEU A 1 683 ? 42.664 -9.432 -7.308 1.00 91.31 683 LEU A O 1
ATOM 5263 N N . GLY A 1 684 ? 43.382 -11.543 -7.554 1.00 83.81 684 GLY A N 1
ATOM 5264 C CA . GLY A 1 684 ? 44.789 -11.187 -7.785 1.00 83.81 684 GLY A CA 1
ATOM 5265 C C . GLY A 1 684 ? 45.001 -10.297 -9.022 1.00 83.81 684 GLY A C 1
ATOM 5266 O O . GLY A 1 684 ? 45.819 -9.375 -8.990 1.00 83.81 684 GLY A O 1
ATOM 5267 N N . GLY A 1 685 ? 44.210 -10.506 -10.082 1.00 86.69 685 GLY A N 1
ATOM 5268 C CA . GLY A 1 685 ? 44.189 -9.653 -11.276 1.00 86.69 685 GLY A CA 1
ATOM 5269 C C . GLY A 1 685 ? 43.668 -8.234 -11.014 1.00 86.69 685 GLY A C 1
ATOM 5270 O O . GLY A 1 685 ? 44.215 -7.267 -11.548 1.00 86.69 685 GLY A O 1
ATOM 5271 N N . LEU A 1 686 ? 42.672 -8.079 -10.135 1.00 91.75 686 LEU A N 1
ATOM 5272 C CA . LEU A 1 686 ? 42.179 -6.760 -9.721 1.00 91.75 686 LEU A CA 1
ATOM 5273 C C . LEU A 1 686 ? 43.191 -5.992 -8.860 1.00 91.75 686 LEU A C 1
ATOM 5275 O O . LEU A 1 686 ? 43.316 -4.779 -9.010 1.00 91.75 686 LEU A O 1
ATOM 5279 N N . VAL A 1 687 ? 43.968 -6.675 -8.012 1.00 86.56 687 VAL A N 1
ATOM 5280 C CA . VAL A 1 687 ? 45.037 -6.043 -7.210 1.00 86.56 687 VAL A CA 1
ATOM 5281 C C . VAL A 1 687 ? 46.130 -5.446 -8.107 1.00 86.56 687 VAL A C 1
ATOM 5283 O O . VAL A 1 687 ? 46.579 -4.316 -7.882 1.00 86.56 687 VAL A O 1
ATOM 5286 N N . ALA A 1 688 ? 46.536 -6.178 -9.149 1.00 86.19 688 ALA A N 1
ATOM 5287 C CA . ALA A 1 688 ? 47.525 -5.709 -10.118 1.00 86.19 688 ALA A CA 1
ATOM 5288 C C . ALA A 1 688 ? 46.995 -4.557 -10.999 1.00 86.19 688 ALA A C 1
ATOM 5290 O O . ALA A 1 688 ? 47.757 -3.649 -11.330 1.00 86.19 688 ALA A O 1
ATOM 5291 N N . GLY A 1 689 ? 45.697 -4.567 -11.337 1.00 84.38 689 GLY A N 1
ATOM 5292 C CA . GLY A 1 689 ? 45.026 -3.573 -12.190 1.00 84.38 689 GLY A CA 1
ATOM 5293 C C . GLY A 1 689 ? 44.368 -2.382 -11.472 1.00 84.38 689 GLY A C 1
ATOM 5294 O O . GLY A 1 689 ? 43.690 -1.590 -12.127 1.00 84.38 689 GLY A O 1
ATOM 5295 N N . ALA A 1 690 ? 44.529 -2.250 -10.151 1.00 92.75 690 ALA A N 1
ATOM 5296 C CA . ALA A 1 690 ? 43.883 -1.202 -9.354 1.00 92.75 690 ALA A CA 1
ATOM 5297 C C . ALA A 1 690 ? 44.313 0.219 -9.767 1.00 92.75 690 ALA A C 1
ATOM 5299 O O . ALA A 1 690 ? 45.498 0.470 -10.013 1.00 92.75 690 ALA A O 1
ATOM 5300 N N . ARG A 1 691 ? 43.363 1.168 -9.794 1.00 83.38 691 ARG A N 1
ATOM 5301 C CA . ARG A 1 691 ? 43.594 2.529 -10.319 1.00 83.38 691 ARG A CA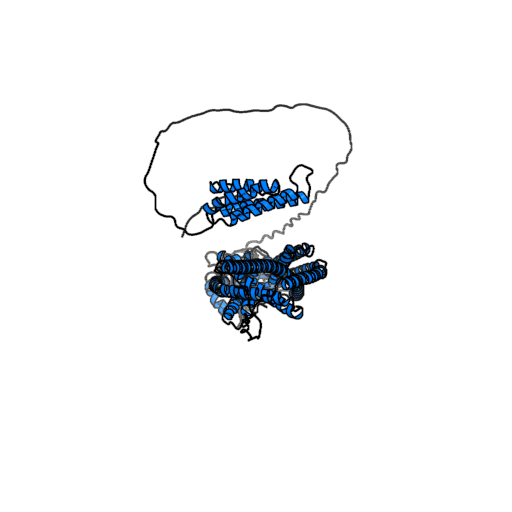 1
ATOM 5302 C C . ARG A 1 691 ? 44.214 3.491 -9.302 1.00 83.38 691 ARG A C 1
ATOM 5304 O O . ARG A 1 691 ? 44.720 4.537 -9.700 1.00 83.38 691 ARG A O 1
ATOM 5311 N N . ASN A 1 692 ? 44.182 3.162 -8.010 1.00 86.94 692 ASN A N 1
ATOM 5312 C CA . ASN A 1 692 ? 44.797 3.932 -6.921 1.00 86.94 692 ASN A CA 1
ATOM 5313 C C . ASN A 1 692 ? 45.059 3.045 -5.679 1.00 86.94 692 ASN A C 1
ATOM 5315 O O . ASN A 1 692 ? 44.658 1.879 -5.648 1.00 86.94 692 ASN A O 1
ATOM 5319 N N . GLU A 1 693 ? 45.756 3.585 -4.668 1.00 76.62 693 GLU A N 1
ATOM 5320 C CA . GLU A 1 693 ? 46.122 2.854 -3.438 1.00 76.62 693 GLU A CA 1
ATOM 5321 C C . GLU A 1 693 ? 44.905 2.447 -2.585 1.00 76.62 693 GLU A C 1
ATOM 5323 O O . GLU A 1 693 ? 44.938 1.386 -1.963 1.00 76.62 693 GLU A O 1
ATOM 5328 N N . ASP A 1 694 ? 43.810 3.211 -2.640 1.00 85.00 694 ASP A N 1
ATOM 5329 C CA . ASP A 1 694 ? 42.561 2.947 -1.911 1.00 85.00 694 ASP A CA 1
ATOM 5330 C C . ASP A 1 694 ? 41.798 1.733 -2.489 1.00 85.00 694 ASP A C 1
ATOM 5332 O O . ASP A 1 694 ? 41.357 0.855 -1.745 1.00 85.00 694 ASP A O 1
ATOM 5336 N N . GLU A 1 695 ? 41.691 1.628 -3.821 1.00 84.19 695 GLU A N 1
ATOM 5337 C CA . GLU A 1 695 ? 41.147 0.444 -4.509 1.00 84.19 695 GLU A CA 1
ATOM 5338 C C . GLU A 1 695 ? 42.041 -0.783 -4.282 1.00 84.19 695 GLU A C 1
ATOM 5340 O O . GLU A 1 695 ? 41.555 -1.871 -3.963 1.00 84.19 695 GLU A O 1
ATOM 5345 N N . ARG A 1 696 ? 43.366 -0.604 -4.394 1.00 88.62 696 ARG A N 1
ATOM 5346 C CA . ARG A 1 696 ? 44.339 -1.691 -4.217 1.00 88.62 696 ARG A CA 1
ATOM 5347 C C . ARG A 1 696 ? 44.282 -2.278 -2.806 1.00 88.62 696 ARG A C 1
ATOM 5349 O O . ARG A 1 696 ? 44.377 -3.496 -2.661 1.00 88.62 696 ARG A O 1
ATOM 5356 N N . TYR A 1 697 ? 44.099 -1.438 -1.787 1.00 82.62 697 TYR A N 1
ATOM 5357 C CA . TYR A 1 697 ? 43.971 -1.865 -0.394 1.00 82.62 697 TYR A CA 1
ATOM 5358 C C . TYR A 1 697 ? 42.744 -2.762 -0.174 1.00 82.62 697 TYR A C 1
ATOM 5360 O O . TYR A 1 697 ? 42.847 -3.829 0.433 1.00 82.62 697 TYR A O 1
ATOM 5368 N N . VAL A 1 698 ? 41.593 -2.381 -0.730 1.00 88.75 698 VAL A N 1
ATOM 5369 C CA . VAL A 1 698 ? 40.352 -3.154 -0.609 1.00 88.75 698 VAL A CA 1
ATOM 5370 C C . VAL A 1 698 ? 40.415 -4.476 -1.381 1.00 88.75 698 VAL A C 1
ATOM 5372 O O . VAL A 1 698 ? 39.990 -5.509 -0.861 1.00 88.75 698 VAL A O 1
ATOM 5375 N N . PHE A 1 699 ? 41.008 -4.488 -2.578 1.00 92.75 699 PHE A N 1
ATOM 5376 C CA . PHE A 1 699 ? 41.190 -5.721 -3.353 1.00 92.75 699 PHE A CA 1
ATOM 5377 C C . PHE A 1 699 ? 42.200 -6.683 -2.710 1.00 92.75 699 PHE A C 1
ATOM 5379 O O . PHE A 1 699 ? 41.975 -7.892 -2.716 1.00 92.75 699 PHE A O 1
ATOM 5386 N N . ALA A 1 700 ? 43.276 -6.184 -2.092 1.00 83.00 700 ALA A N 1
ATOM 5387 C CA . ALA A 1 700 ? 44.218 -7.028 -1.352 1.00 83.00 700 ALA A CA 1
ATOM 5388 C C . ALA A 1 700 ? 43.575 -7.637 -0.088 1.00 83.00 700 ALA A C 1
ATOM 5390 O O . ALA A 1 700 ? 43.796 -8.810 0.218 1.00 83.00 700 ALA A O 1
ATOM 5391 N N . GLY A 1 701 ? 42.714 -6.878 0.604 1.00 80.00 701 GLY A N 1
ATOM 5392 C CA . GLY A 1 701 ? 41.928 -7.371 1.741 1.00 80.00 701 GLY A CA 1
ATOM 5393 C C . GLY A 1 701 ? 40.881 -8.426 1.359 1.00 80.00 701 GLY A C 1
ATOM 5394 O O . GLY A 1 701 ? 40.638 -9.361 2.121 1.00 80.00 701 GLY A O 1
ATOM 5395 N N . ALA A 1 702 ? 40.305 -8.329 0.160 1.00 88.94 702 ALA A N 1
ATOM 5396 C CA . ALA A 1 702 ? 39.399 -9.330 -0.404 1.00 88.94 702 ALA A CA 1
ATOM 5397 C C . ALA A 1 702 ? 40.041 -10.701 -0.610 1.00 88.94 702 ALA A C 1
ATOM 5399 O O . ALA A 1 702 ? 39.442 -11.715 -0.257 1.00 88.94 702 ALA A O 1
ATOM 5400 N N . VAL A 1 703 ? 41.269 -10.724 -1.141 1.00 90.38 703 VAL A N 1
ATOM 5401 C CA . VAL A 1 703 ? 42.050 -11.958 -1.317 1.00 90.38 703 VAL A CA 1
ATOM 5402 C C . VAL A 1 703 ? 42.316 -12.615 0.041 1.00 90.38 703 VAL A C 1
ATOM 5404 O O . VAL A 1 703 ? 42.108 -13.818 0.190 1.00 90.38 703 VAL A O 1
ATOM 5407 N N . ALA A 1 704 ? 42.714 -11.829 1.049 1.00 78.19 704 ALA A N 1
ATOM 5408 C CA . ALA A 1 704 ? 43.012 -12.335 2.389 1.00 78.19 704 ALA A CA 1
ATOM 5409 C C . ALA A 1 704 ? 41.773 -12.914 3.105 1.00 78.19 704 ALA A C 1
ATOM 5411 O O . ALA A 1 704 ? 41.822 -14.050 3.570 1.00 78.19 704 ALA A O 1
ATOM 5412 N N . ARG A 1 705 ? 40.645 -12.185 3.140 1.00 79.81 705 ARG A N 1
ATOM 5413 C CA . ARG A 1 705 ? 39.408 -12.625 3.823 1.00 79.81 705 ARG A CA 1
ATOM 5414 C C . ARG A 1 705 ? 38.757 -13.843 3.168 1.00 79.81 705 ARG A C 1
ATOM 5416 O O . ARG A 1 705 ? 38.184 -14.669 3.865 1.00 79.81 705 ARG A O 1
ATOM 5423 N N . ALA A 1 706 ? 38.851 -13.971 1.847 1.00 84.19 706 ALA A N 1
ATOM 5424 C CA . ALA A 1 706 ? 38.294 -15.123 1.146 1.00 84.19 706 ALA A CA 1
ATOM 5425 C C . ALA A 1 706 ? 39.145 -16.379 1.260 1.00 84.19 706 ALA A C 1
ATOM 5427 O O . ALA A 1 706 ? 38.596 -17.468 1.360 1.00 84.19 706 ALA A O 1
ATOM 5428 N N . THR A 1 707 ? 40.469 -16.219 1.305 1.00 81.88 707 THR A N 1
ATOM 5429 C CA . THR A 1 707 ? 41.377 -17.317 1.654 1.00 81.88 707 THR A CA 1
ATOM 5430 C C . THR A 1 707 ? 41.068 -17.803 3.075 1.00 81.88 707 THR A C 1
ATOM 5432 O O . THR A 1 707 ? 40.832 -18.985 3.271 1.00 81.88 707 THR A O 1
ATOM 5435 N N . GLN A 1 708 ? 40.920 -16.881 4.033 1.00 73.25 708 GLN A N 1
ATOM 5436 C CA . GLN A 1 708 ? 40.620 -17.207 5.430 1.00 73.25 708 GLN A CA 1
ATOM 5437 C C . GLN A 1 708 ? 39.238 -17.851 5.640 1.00 73.25 708 GLN A C 1
ATOM 5439 O O . GLN A 1 708 ? 39.139 -18.852 6.336 1.00 73.25 708 GLN A O 1
ATOM 5444 N N . ALA A 1 709 ? 38.166 -17.326 5.041 1.00 71.94 709 ALA A N 1
ATOM 5445 C CA . ALA A 1 709 ? 36.828 -17.899 5.214 1.00 71.94 709 ALA A CA 1
ATOM 5446 C C . ALA A 1 709 ? 36.666 -19.266 4.522 1.00 71.94 709 ALA A C 1
ATOM 5448 O O . ALA A 1 709 ? 35.833 -20.060 4.945 1.00 71.94 709 ALA A O 1
ATOM 5449 N N . LEU A 1 710 ? 37.481 -19.565 3.501 1.00 75.12 710 LEU A N 1
ATOM 5450 C CA . LEU A 1 710 ? 37.601 -20.911 2.928 1.00 75.12 710 LEU A CA 1
ATOM 5451 C C . LEU A 1 710 ? 38.403 -21.883 3.798 1.00 75.12 710 LEU A C 1
ATOM 5453 O O . LEU A 1 710 ? 38.270 -23.094 3.619 1.00 75.12 710 LEU A O 1
ATOM 5457 N N . ASP A 1 711 ? 39.212 -21.350 4.713 1.00 70.31 711 ASP A N 1
ATOM 5458 C CA . ASP A 1 711 ? 39.980 -22.105 5.700 1.00 70.31 711 ASP A CA 1
ATOM 5459 C C . ASP A 1 711 ? 39.217 -22.238 7.056 1.00 70.31 711 ASP A C 1
ATOM 5461 O O . ASP A 1 711 ? 39.535 -23.150 7.816 1.00 70.31 711 ASP A O 1
ATOM 5465 N N . GLY A 1 712 ? 38.150 -21.434 7.277 1.00 53.91 712 GLY A N 1
ATOM 5466 C CA . GLY A 1 712 ? 36.993 -21.640 8.181 1.00 53.91 712 GLY A CA 1
ATOM 5467 C C . GLY A 1 712 ? 37.090 -21.174 9.650 1.00 53.91 712 GLY A C 1
ATOM 5468 O O . GLY A 1 712 ? 37.366 -22.014 10.495 1.00 53.91 712 GLY A O 1
ATOM 5469 N N . ASP A 1 713 ? 36.726 -19.914 9.973 1.00 34.53 713 ASP A N 1
ATOM 5470 C CA . ASP A 1 713 ? 36.555 -19.404 11.361 1.00 34.53 713 ASP A CA 1
ATOM 5471 C C . ASP A 1 713 ? 35.469 -18.289 11.487 1.00 34.53 713 ASP A C 1
ATOM 5473 O O . ASP A 1 713 ? 35.417 -17.372 10.660 1.00 34.53 713 ASP A O 1
ATOM 5477 N N . ASP A 1 714 ? 34.619 -18.400 12.524 1.00 40.50 714 ASP A N 1
ATOM 5478 C CA . ASP A 1 714 ? 33.558 -17.488 13.023 1.00 40.50 714 ASP A CA 1
ATOM 5479 C C . ASP A 1 714 ? 34.104 -16.227 13.757 1.00 40.50 714 ASP A C 1
ATOM 5481 O O . ASP A 1 714 ? 35.277 -16.208 14.117 1.00 40.50 714 ASP A O 1
ATOM 5485 N N . GLU A 1 715 ? 33.240 -15.209 13.980 1.00 36.34 715 GLU A N 1
ATOM 5486 C CA . GLU A 1 715 ? 33.135 -14.269 15.147 1.00 36.34 715 GLU A CA 1
ATOM 5487 C C . GLU A 1 715 ? 32.629 -12.840 14.761 1.00 36.34 715 GLU A C 1
ATOM 5489 O O . GLU A 1 715 ? 33.285 -12.140 13.983 1.00 36.34 715 GLU A O 1
ATOM 5494 N N . ASP A 1 716 ? 31.423 -12.479 15.264 1.00 39.75 716 ASP A N 1
ATOM 5495 C CA . ASP A 1 716 ? 30.980 -11.280 16.050 1.00 39.75 716 ASP A CA 1
ATOM 5496 C C . ASP A 1 716 ? 31.402 -9.837 15.612 1.00 39.75 716 ASP A C 1
ATOM 5498 O O . ASP A 1 716 ? 32.409 -9.643 14.939 1.00 39.75 716 ASP A O 1
ATOM 5502 N N . ASP A 1 717 ? 30.753 -8.690 15.884 1.00 37.47 717 ASP A N 1
ATOM 5503 C CA . ASP A 1 717 ? 29.628 -8.193 16.709 1.00 37.47 717 ASP A CA 1
ATOM 5504 C C . ASP A 1 717 ? 29.299 -6.744 16.190 1.00 37.47 717 ASP A C 1
ATOM 5506 O O . ASP A 1 717 ? 29.999 -6.228 15.314 1.00 37.47 717 ASP A O 1
ATOM 5510 N N . ASP A 1 718 ? 28.196 -6.066 16.533 1.00 30.58 718 ASP A N 1
ATOM 5511 C CA . ASP A 1 718 ? 28.137 -5.185 17.714 1.00 30.58 718 ASP A CA 1
ATOM 5512 C C . ASP A 1 718 ? 26.752 -5.196 18.392 1.00 30.58 718 ASP A C 1
ATOM 5514 O O . ASP A 1 718 ? 25.731 -4.791 17.819 1.00 30.58 718 ASP A O 1
ATOM 5518 N N . GLU A 1 719 ? 26.801 -5.602 19.661 1.00 34.69 719 GLU A N 1
ATOM 5519 C CA . GLU A 1 719 ? 26.016 -5.184 20.827 1.00 34.69 719 GLU A CA 1
ATOM 5520 C C . GLU A 1 719 ? 25.295 -3.819 20.679 1.00 34.69 719 GLU A C 1
ATOM 5522 O O . GLU A 1 719 ? 25.840 -2.799 20.253 1.00 34.69 719 GLU A O 1
ATOM 5527 N N . SER A 1 720 ? 24.035 -3.708 21.101 1.00 30.70 720 SER A N 1
ATOM 5528 C CA . SER A 1 720 ? 23.763 -3.322 22.492 1.00 30.70 720 SER A CA 1
ATOM 5529 C C . SER A 1 720 ? 22.371 -3.749 22.969 1.00 30.70 720 SER A C 1
ATOM 5531 O O . SER A 1 720 ? 21.348 -3.357 22.408 1.00 30.70 720 SER A O 1
ATOM 5533 N N . ASP A 1 721 ? 22.413 -4.510 24.064 1.00 30.02 721 ASP A N 1
ATOM 5534 C CA . ASP A 1 721 ? 21.424 -4.712 25.123 1.00 30.02 721 ASP A CA 1
ATOM 5535 C C . ASP A 1 721 ? 20.012 -5.189 24.746 1.00 30.02 721 ASP A C 1
ATOM 5537 O O . ASP A 1 721 ? 19.065 -4.409 24.647 1.00 30.02 721 ASP A O 1
ATOM 5541 N N . ASP A 1 722 ? 19.835 -6.515 24.752 1.00 30.12 722 ASP A N 1
ATOM 5542 C CA . ASP A 1 722 ? 18.672 -7.103 25.425 1.00 30.12 722 ASP A CA 1
ATOM 5543 C C . ASP A 1 722 ? 19.158 -8.174 26.415 1.00 30.12 722 ASP A C 1
ATOM 5545 O O . ASP A 1 722 ? 19.703 -9.214 26.037 1.00 30.12 722 ASP A O 1
ATOM 5549 N N . ALA A 1 723 ? 19.013 -7.885 27.709 1.00 29.53 723 ALA A N 1
ATOM 5550 C CA . ALA A 1 723 ? 19.281 -8.831 28.780 1.00 29.53 723 ALA A CA 1
ATOM 5551 C C . ALA A 1 723 ? 18.158 -9.878 28.802 1.00 29.53 723 ALA A C 1
ATOM 5553 O O . ALA A 1 723 ? 17.122 -9.693 29.441 1.00 29.53 723 ALA A O 1
ATOM 5554 N N . GLY A 1 724 ? 18.378 -10.986 28.097 1.00 32.34 724 GLY A N 1
ATOM 5555 C CA . GLY A 1 724 ? 17.582 -12.200 28.221 1.00 32.34 724 GLY A CA 1
ATOM 5556 C C . GLY A 1 724 ? 17.920 -12.965 29.505 1.00 32.34 724 GLY A C 1
ATOM 5557 O O . GLY A 1 724 ? 19.078 -13.287 29.763 1.00 32.34 724 GLY A O 1
ATOM 5558 N N . GLY A 1 725 ? 16.894 -13.288 30.294 1.00 24.92 725 GLY A N 1
ATOM 5559 C CA . GLY A 1 725 ? 16.888 -14.469 31.162 1.00 24.92 725 GLY A CA 1
ATOM 5560 C C . GLY A 1 725 ? 16.165 -15.614 30.433 1.00 24.92 725 GLY A C 1
ATOM 5561 O O . GLY A 1 725 ? 15.202 -15.322 29.723 1.00 24.92 725 GLY A O 1
ATOM 5562 N N . PRO A 1 726 ? 16.627 -16.872 30.549 1.00 37.75 726 PRO A N 1
ATOM 5563 C CA . PRO A 1 726 ? 16.287 -17.940 29.613 1.00 37.75 726 PRO A CA 1
ATOM 5564 C C . PRO A 1 726 ? 14.925 -18.579 29.900 1.00 37.75 726 PRO A C 1
ATOM 5566 O O . PRO A 1 726 ? 14.576 -18.835 31.053 1.00 37.75 726 PRO A O 1
ATOM 5569 N N . ASP A 1 727 ? 14.203 -18.867 28.819 1.00 29.48 727 ASP A N 1
ATOM 5570 C CA . ASP A 1 727 ? 13.135 -19.861 28.783 1.00 29.48 727 ASP A CA 1
ATOM 5571 C C . ASP A 1 727 ? 13.778 -21.257 28.743 1.00 29.48 727 ASP A C 1
ATOM 5573 O O . ASP A 1 727 ? 14.573 -21.552 27.847 1.00 29.48 727 ASP A O 1
ATOM 5577 N N . ASP A 1 728 ? 13.427 -22.094 29.719 1.00 29.81 728 ASP A N 1
ATOM 5578 C CA . ASP A 1 728 ? 13.601 -23.543 29.646 1.00 29.81 728 ASP A CA 1
ATOM 5579 C C . ASP A 1 728 ? 12.539 -24.135 28.703 1.00 29.81 728 ASP A C 1
ATOM 5581 O O . ASP A 1 728 ? 11.364 -23.753 28.723 1.00 29.81 728 ASP A O 1
ATOM 5585 N N . GLU A 1 729 ? 13.002 -25.062 27.868 1.00 33.88 729 GLU A N 1
ATOM 5586 C CA . GLU A 1 729 ? 12.223 -25.894 26.954 1.00 33.88 729 GLU A CA 1
ATOM 5587 C C . GLU A 1 729 ? 11.347 -26.935 27.691 1.00 33.88 729 GLU A C 1
ATOM 5589 O O . GLU A 1 729 ? 11.532 -27.216 28.875 1.00 33.88 729 GLU A O 1
ATOM 5594 N N . ASP A 1 730 ? 10.457 -27.548 26.898 1.00 32.72 730 ASP A N 1
ATOM 5595 C CA . ASP A 1 730 ? 9.691 -28.790 27.122 1.00 32.72 730 ASP A CA 1
ATOM 5596 C C . ASP A 1 730 ? 8.389 -28.674 27.957 1.00 32.72 730 ASP A C 1
ATOM 5598 O O . ASP A 1 730 ? 8.307 -27.986 28.967 1.00 32.72 730 ASP A O 1
ATOM 5602 N N . ASP A 1 731 ? 7.261 -29.293 27.594 1.00 27.77 731 ASP A N 1
ATOM 5603 C CA . ASP A 1 731 ? 7.103 -30.605 26.966 1.00 27.77 731 ASP A CA 1
ATOM 5604 C C . ASP A 1 731 ? 5.736 -30.725 26.241 1.00 27.77 731 ASP A C 1
ATOM 5606 O O . ASP A 1 731 ? 4.767 -30.035 26.579 1.00 27.77 731 ASP A O 1
ATOM 5610 N N . ASP A 1 732 ? 5.659 -31.631 25.262 1.00 31.56 732 ASP A N 1
ATOM 5611 C CA . ASP A 1 732 ? 4.432 -32.063 24.568 1.00 31.56 732 ASP A CA 1
ATOM 5612 C C . ASP A 1 732 ? 3.390 -32.686 25.534 1.00 31.56 732 ASP A C 1
ATOM 5614 O O . ASP A 1 732 ? 3.681 -33.663 26.230 1.00 31.56 732 ASP A O 1
ATOM 5618 N N . ALA A 1 733 ? 2.139 -32.193 25.485 1.00 30.62 733 ALA A N 1
ATOM 5619 C CA . ALA A 1 733 ? 0.890 -32.906 25.824 1.00 30.62 733 ALA A CA 1
ATOM 5620 C C . ALA A 1 733 ? -0.348 -32.231 25.201 1.00 30.62 733 ALA A C 1
ATOM 5622 O O . ALA A 1 733 ? -0.580 -31.028 25.475 1.00 30.62 733 ALA A O 1
#